Protein AF-A0A9P1EV33-F1 (afdb_monomer_lite)

Radius of gyration: 45.26 Å; chains: 1; bounding box: 123×101×136 Å

Foldseek 3Di:
DDDDDDDDDDDDDDDDDDDDDDDDDDDDDDDPDDDDDDDDDDDDDDDDDDDDDDDDDDDDDDDDDDDDDDDDDDDDDDDDDDDPDDDDDDDDDDDDDDDDDDDDDDDDDDDDDDDPQDPVNVVVVVVVCVVVVVVVVVVVVVVVVVVVVVVVVVVVVVVVVVVVVVVVVVVVVVVVVVVVVVVVVVVVVVVVVLVVVLVVQVVVVPPPAPPLLVLQAAKWWWDDKDCLVVVCVVVPDDPVVSVLVVGWIWHWDDDPQWTWIFTDDPNDTDDIDIDGASDWDDDPQKIWHWHDDPSKTWIWIQHNVRWIWIWIWHADPQKIWIWIDTDPDIMIIIIHGPPPPPPPPPVPPDQLLGLQAAKWWWDDKDQLVVVCVVVVDDPVVSVQVPTWIWHWDDDPQKIKIFTDDPNHTPDIDIDGAQDWDDDPQWTWHWYADPSKIKIWIAGNPPRDTQKMWIWHADPQKIWIWIGGHPGIMIIIIHGD

Secondary structure (DSSP, 8-state):
-----------------------------------------------PPPPPPP----------------------------------------------------------------HHHHHHHHHHHHHHHHHHHHHHHHHHHHHHHHHHHHHHHHHHHHHHHHHHHHHHHHHHHHHHHHHHHHHHHHHHHHHHHHHHHHHHTTTT-HHHHHHH-EEEEEEEEESHHHHHHHH---HHHHHHHHHPEEEEEEETTEEEEEEEETTEEEEEEEEETT-EEEETTEEEEEEEETTEEEEEEE-TT--EEEEEEEEETTEEEEEEEETTEEEEEEEEEE--------TT---HHHHS-EEEEEEEEESHHHHHHHTT--HHHHHHHHHPEEEEEEETTEEEEEEEETTEEEEEEEEETTPEEEETTEEEEEEEETTEEEEEEEETTT--EEEEEEEEEETTEEEEEEEETTEEEEEEEEE-

Sequence (480 aa):
MSNGRSSSSSFEMIESEQSSNDESAFETPNEWNWWEEPVCEARNELPVAEEEEEVEINVDIVGGSPGRFTCEVDHSECSVYSEDSQDSEDSEDSKDSEDSKDSDTSDEAERNRPTRVTRHDIYSQLKKQGNNQSYLTRTICDEVQELRQESCFLRQVMAEVSKLMLNLQEHDLVVKTLRKENCRLRTLLNQQNMDNMVKAMESRNKESMIPTMNELHGGWKMVSSKNVDKYLKKRADEEIEDVVFQLGTLHFSVDRYDVMMHTELLGKIHDKITATVGEIYMDGQVAKAIFVEDGIFKSVTIEENLEEKVEKRWVENGKLHFELQHMDVTCTRIYEKIVPKSVAPNPEYKTIQQAIIGRWKMVSSVNLEAYLKKCGLNEVEQHRWRVGTLGYMANGDRFDTYTALDGKRVHTWRFEMGVEDRCSNSLVLTTVIDNILTSVKRRLNTKEEYSRVERLIENGQLHIFNRDSDCFCLRVYERL

pLDDT: mean 72.38, std 24.04, range [27.34, 98.38]

Structure (mmCIF, N/CA/C/O backbone):
data_AF-A0A9P1EV33-F1
#
_entry.id   AF-A0A9P1EV33-F1
#
loop_
_atom_site.group_PDB
_atom_site.id
_atom_site.type_symbol
_atom_site.label_atom_id
_atom_site.label_alt_id
_atom_site.label_comp_id
_atom_site.label_asym_id
_atom_site.label_entity_id
_atom_site.label_seq_id
_atom_site.pdbx_PDB_ins_code
_atom_site.Cartn_x
_atom_site.Cartn_y
_atom_site.Cartn_z
_atom_site.occupancy
_atom_site.B_iso_or_equiv
_atom_site.auth_seq_id
_atom_site.auth_comp_id
_atom_site.auth_asym_id
_atom_site.auth_atom_id
_atom_site.pdbx_PDB_model_num
ATOM 1 N N . MET A 1 1 ? -66.723 -45.390 11.022 1.00 35.34 1 MET A N 1
ATOM 2 C CA . MET A 1 1 ? -65.663 -46.222 11.629 1.00 35.34 1 MET A CA 1
ATOM 3 C C . MET A 1 1 ? -64.503 -45.292 11.978 1.00 35.34 1 MET A C 1
ATOM 5 O O . MET A 1 1 ? -64.153 -44.506 11.111 1.00 35.34 1 MET A O 1
ATOM 9 N N . SER A 1 2 ? -64.044 -45.335 13.246 1.00 35.50 2 SER A N 1
ATOM 10 C CA . SER A 1 2 ? -62.930 -44.594 13.913 1.00 35.50 2 SER A CA 1
ATOM 11 C C . SER A 1 2 ? -62.919 -43.052 13.777 1.00 35.50 2 SER A C 1
ATOM 13 O O . SER A 1 2 ? -62.584 -42.548 12.715 1.00 35.50 2 SER A O 1
ATOM 15 N N . ASN A 1 3 ? -63.431 -42.249 14.732 1.00 32.31 3 ASN A N 1
ATOM 16 C CA . ASN A 1 3 ? -62.865 -41.807 16.043 1.00 32.31 3 ASN A CA 1
ATOM 17 C C . ASN A 1 3 ? -61.410 -41.282 15.948 1.00 32.31 3 ASN A C 1
ATOM 19 O O . ASN A 1 3 ? -60.580 -41.991 15.403 1.00 32.31 3 ASN A O 1
ATOM 23 N N . GLY A 1 4 ? -60.998 -40.121 16.481 1.00 31.03 4 GLY A N 1
ATOM 24 C CA . GLY A 1 4 ? -61.595 -39.205 17.466 1.00 31.03 4 GLY A CA 1
ATOM 25 C C . GLY A 1 4 ? -61.015 -37.775 17.371 1.00 31.03 4 GLY A C 1
ATOM 26 O O . GLY A 1 4 ? -59.999 -37.545 16.730 1.00 31.03 4 GLY A O 1
ATOM 27 N N . ARG A 1 5 ? -61.802 -36.773 17.783 1.00 33.28 5 ARG A N 1
ATOM 28 C CA . ARG A 1 5 ? -61.728 -36.023 19.063 1.00 33.28 5 ARG A CA 1
ATOM 29 C C . ARG A 1 5 ? -60.643 -34.931 19.138 1.00 33.28 5 ARG A C 1
ATOM 31 O O . ARG A 1 5 ? -59.526 -35.153 19.576 1.00 33.28 5 ARG A O 1
ATOM 38 N N . SER A 1 6 ? -61.088 -33.737 18.746 1.00 33.69 6 SER A N 1
ATOM 39 C CA . SER A 1 6 ? -61.028 -32.451 19.466 1.00 33.69 6 SER A CA 1
ATOM 40 C C . SER A 1 6 ? -60.418 -32.410 20.878 1.00 33.69 6 SER A C 1
ATOM 42 O O . SER A 1 6 ? -60.864 -33.160 21.746 1.00 33.69 6 SER A O 1
ATOM 44 N N . SER A 1 7 ? -59.643 -31.355 21.159 1.00 32.53 7 SER A N 1
ATOM 45 C CA . SER A 1 7 ? -59.984 -30.400 22.231 1.00 32.53 7 SER A CA 1
ATOM 46 C C . SER A 1 7 ? -59.169 -29.105 22.137 1.00 32.53 7 SER A C 1
ATOM 48 O O . SER A 1 7 ? -57.946 -29.103 22.234 1.00 32.53 7 SER A O 1
ATOM 50 N N . SER A 1 8 ? -59.913 -28.017 21.977 1.00 32.69 8 SER A N 1
ATOM 51 C CA . SER A 1 8 ? -59.596 -26.622 22.271 1.00 32.69 8 SER A CA 1
ATOM 52 C C . SER A 1 8 ? -59.262 -26.388 23.748 1.00 32.69 8 SER A C 1
ATOM 54 O O . SER A 1 8 ? -59.880 -27.013 24.608 1.00 32.69 8 SER A O 1
ATOM 56 N N . SER A 1 9 ? -58.413 -25.402 24.046 1.00 30.84 9 SER A N 1
ATOM 57 C CA . SER A 1 9 ? -58.454 -24.676 25.322 1.00 30.84 9 SER A CA 1
ATOM 58 C C . SER A 1 9 ? -57.826 -23.291 25.168 1.00 30.84 9 SER A C 1
ATOM 60 O O . SER A 1 9 ? -56.621 -23.153 24.988 1.00 30.84 9 SER A O 1
ATOM 62 N N . SER A 1 10 ? -58.683 -22.283 25.235 1.00 32.75 10 SER A N 1
ATOM 63 C CA . SER A 1 10 ? -58.417 -20.854 25.391 1.00 32.75 10 SER A CA 1
ATOM 64 C C . SER A 1 10 ? -58.686 -20.470 26.848 1.00 32.75 10 SER A C 1
ATOM 66 O O . SER A 1 10 ? -59.740 -20.857 27.335 1.00 32.75 10 SER A O 1
ATOM 68 N N . PHE A 1 11 ? -57.799 -19.721 27.511 1.00 29.45 11 PHE A N 1
ATOM 69 C CA . PHE A 1 11 ? -58.066 -18.932 28.734 1.00 29.45 11 PHE A CA 1
ATOM 70 C C . PHE A 1 11 ? -56.866 -17.975 28.924 1.00 29.45 11 PHE A C 1
ATOM 72 O O . PHE A 1 11 ? -55.733 -18.440 28.947 1.00 29.45 11 PHE A O 1
ATOM 79 N N . GLU A 1 12 ? -56.992 -16.674 28.654 1.00 30.72 12 GLU A N 1
ATOM 80 C CA . GLU A 1 12 ? -57.504 -15.560 29.484 1.00 30.72 12 GLU A CA 1
ATOM 81 C C . GLU A 1 12 ? -56.453 -14.947 30.433 1.00 30.72 12 GLU A C 1
ATOM 83 O O . GLU A 1 12 ? -55.758 -15.640 31.171 1.00 30.72 12 GLU A O 1
ATOM 88 N N . MET A 1 13 ? -56.335 -13.618 30.329 1.00 32.19 13 MET A N 1
ATOM 89 C CA . MET A 1 13 ? -55.433 -12.728 31.062 1.00 32.19 13 MET A CA 1
ATOM 90 C C . MET A 1 13 ? -55.883 -12.533 32.510 1.00 32.19 13 MET A C 1
ATOM 92 O O . MET A 1 13 ? -57.076 -12.382 32.756 1.00 32.19 13 MET A O 1
ATOM 96 N N . ILE A 1 14 ? -54.923 -12.380 33.427 1.00 34.12 14 ILE A N 1
ATOM 97 C CA . ILE A 1 14 ? -55.115 -11.633 34.675 1.00 34.12 14 ILE A CA 1
ATOM 98 C C . ILE A 1 14 ? -53.885 -10.745 34.901 1.00 34.12 14 ILE A C 1
ATOM 100 O O . ILE A 1 14 ? -52.759 -11.231 34.994 1.00 34.12 14 ILE A O 1
ATOM 104 N N . GLU A 1 15 ? -54.140 -9.440 34.962 1.00 33.31 15 GLU A N 1
ATOM 105 C CA . GLU A 1 15 ? -53.264 -8.409 35.513 1.00 33.31 15 GLU A CA 1
ATOM 106 C C . GLU A 1 15 ? -53.187 -8.544 37.041 1.00 33.31 15 GLU A C 1
ATOM 108 O O . GLU A 1 15 ? -54.194 -8.802 37.702 1.00 33.31 15 GLU A O 1
ATOM 113 N N . SER A 1 16 ? -52.017 -8.278 37.621 1.00 37.03 16 SER A N 1
ATOM 114 C CA . SER A 1 16 ? -51.917 -7.888 39.029 1.00 37.03 16 SER A CA 1
ATOM 115 C C . SER A 1 16 ? -50.757 -6.911 39.221 1.00 37.03 16 SER A C 1
ATOM 117 O O . SER A 1 16 ? -49.590 -7.294 39.137 1.00 37.03 16 SER A O 1
ATOM 119 N N . GLU A 1 17 ? -51.104 -5.648 39.463 1.00 35.88 17 GLU A N 1
ATOM 120 C CA . GLU A 1 17 ? -50.244 -4.630 40.067 1.00 35.88 17 GLU A CA 1
ATOM 121 C C . GLU A 1 17 ? -50.211 -4.767 41.605 1.00 35.88 17 GLU A C 1
ATOM 123 O O . GLU A 1 17 ? -51.103 -5.378 42.191 1.00 35.88 17 GLU A O 1
ATOM 128 N N . GLN A 1 18 ? -49.244 -4.060 42.217 1.00 31.80 18 GLN A N 1
ATOM 129 C CA . GLN A 1 18 ? -49.026 -3.772 43.654 1.00 31.80 18 GLN A CA 1
ATOM 130 C C . GLN A 1 18 ? -48.250 -4.852 44.439 1.00 31.80 18 GLN A C 1
ATOM 132 O O . GLN A 1 18 ? -48.507 -6.036 44.291 1.00 31.80 18 GLN A O 1
ATOM 137 N N . SER A 1 19 ? -47.286 -4.556 45.320 1.00 32.16 19 SER A N 1
ATOM 138 C CA . SER A 1 19 ? -46.716 -3.304 45.842 1.00 32.16 19 SER A CA 1
ATOM 139 C C . SER A 1 19 ? -45.466 -3.615 46.692 1.00 32.16 19 SER A C 1
ATOM 141 O O . SER A 1 19 ? -45.414 -4.659 47.329 1.00 32.16 19 SER A O 1
ATOM 143 N N . SER A 1 20 ? -44.549 -2.643 46.762 1.00 36.81 20 SER A N 1
ATOM 144 C CA . SER A 1 20 ? -43.796 -2.174 47.948 1.00 36.81 20 SER A CA 1
ATOM 145 C C . SER A 1 20 ? -43.018 -3.133 48.877 1.00 36.81 20 SER A C 1
ATOM 147 O O . SER A 1 20 ? -43.594 -3.971 49.564 1.00 36.81 20 SER A O 1
ATOM 149 N N . ASN A 1 21 ? -41.756 -2.725 49.061 1.00 32.25 21 ASN A N 1
ATOM 150 C CA . ASN A 1 21 ? -40.957 -2.653 50.294 1.00 32.25 21 ASN A CA 1
ATOM 151 C C . ASN A 1 21 ? -39.886 -3.714 50.611 1.00 32.25 21 ASN A C 1
ATOM 153 O O . ASN A 1 21 ? -40.158 -4.880 50.865 1.00 32.25 21 ASN A O 1
ATOM 157 N N . ASP A 1 22 ? -38.686 -3.133 50.716 1.00 30.80 22 ASP A N 1
ATOM 158 C CA . ASP A 1 22 ? -37.647 -3.274 51.737 1.00 30.80 22 ASP A CA 1
ATOM 159 C C . ASP A 1 22 ? -36.683 -4.467 51.738 1.00 30.80 22 ASP A C 1
ATOM 161 O O . ASP A 1 22 ? -37.015 -5.617 51.998 1.00 30.80 22 ASP A O 1
ATOM 165 N N . GLU A 1 23 ? -35.427 -4.064 51.511 1.00 35.06 23 GLU A N 1
ATOM 166 C CA . GLU A 1 23 ? -34.231 -4.376 52.294 1.00 35.06 23 GLU A CA 1
ATOM 167 C C . GLU A 1 23 ? -33.988 -5.838 52.685 1.00 35.06 23 GLU A C 1
ATOM 169 O O . GLU A 1 23 ? -34.515 -6.368 53.658 1.00 35.06 23 GLU A O 1
ATOM 174 N N . SER A 1 24 ? -32.978 -6.436 52.060 1.00 35.75 24 SER A N 1
ATOM 175 C CA . SER A 1 24 ? -31.765 -6.801 52.800 1.00 35.75 24 SER A CA 1
ATOM 176 C C . SER A 1 24 ? -30.672 -7.277 51.852 1.00 35.75 24 SER A C 1
ATOM 178 O O . SER A 1 24 ? -30.916 -7.855 50.796 1.00 35.75 24 SER A O 1
ATOM 180 N N . ALA A 1 25 ? -29.448 -6.952 52.254 1.00 36.00 25 ALA A N 1
ATOM 181 C CA . ALA A 1 25 ? -28.195 -7.451 51.724 1.00 36.00 25 ALA A CA 1
ATOM 182 C C . ALA A 1 25 ? -28.226 -8.963 51.453 1.00 36.00 25 ALA A C 1
ATOM 184 O O . ALA A 1 25 ? -28.890 -9.692 52.174 1.00 36.00 25 ALA A O 1
ATOM 185 N N . PHE A 1 26 ? -27.457 -9.427 50.469 1.00 33.19 26 PHE A N 1
ATOM 186 C CA . PHE A 1 26 ? -26.362 -10.384 50.659 1.00 33.19 26 PHE A CA 1
ATOM 187 C C . PHE A 1 26 ? -25.735 -10.738 49.294 1.00 33.19 26 PHE A C 1
ATOM 189 O O . PHE A 1 26 ? -26.419 -10.892 48.288 1.00 33.19 26 PHE A O 1
ATOM 196 N N . GLU A 1 27 ? -24.408 -10.867 49.333 1.00 31.77 27 GLU A N 1
ATOM 197 C CA . GLU A 1 27 ? -23.544 -11.665 48.452 1.00 31.77 27 GLU A CA 1
ATOM 198 C C . GLU A 1 27 ? -23.203 -11.172 47.032 1.00 31.77 27 GLU A C 1
ATOM 200 O O . GLU A 1 27 ? -23.832 -11.464 46.019 1.00 31.77 27 GLU A O 1
ATOM 205 N N . THR A 1 28 ? -22.040 -10.518 46.979 1.00 37.50 28 THR A N 1
ATOM 206 C CA . THR A 1 28 ? -21.097 -10.516 45.854 1.00 37.50 28 THR A CA 1
ATOM 207 C C . THR A 1 28 ? -20.782 -11.943 45.374 1.00 37.50 28 THR A C 1
ATOM 209 O O . THR A 1 28 ? -20.336 -12.755 46.190 1.00 37.50 28 THR A O 1
ATOM 212 N N . PRO A 1 29 ? -20.884 -12.266 44.071 1.00 37.12 29 PRO A N 1
ATOM 213 C CA . PRO A 1 29 ? -20.390 -13.538 43.564 1.00 37.12 29 PRO A CA 1
ATOM 214 C C . PRO A 1 29 ? -18.874 -13.474 43.347 1.00 37.12 29 PRO A C 1
ATOM 216 O O . PRO A 1 29 ? -18.392 -12.843 42.411 1.00 37.12 29 PRO A O 1
ATOM 219 N N . ASN A 1 30 ? -18.173 -14.137 44.265 1.00 33.78 30 ASN A N 1
ATOM 220 C CA . ASN A 1 30 ? -16.875 -14.801 44.166 1.00 33.78 30 ASN A CA 1
ATOM 221 C C . ASN A 1 30 ? -15.947 -14.455 42.993 1.00 33.78 30 ASN A C 1
ATOM 223 O O . ASN A 1 30 ? -16.217 -14.730 41.825 1.00 33.78 30 ASN A O 1
ATOM 227 N N . GLU A 1 31 ? -14.754 -14.016 43.387 1.00 31.88 31 GLU A N 1
ATOM 228 C CA . GLU A 1 31 ? -13.491 -14.178 42.680 1.00 31.88 31 GLU A CA 1
ATOM 229 C C . GLU A 1 31 ? -13.293 -15.644 42.260 1.00 31.88 31 GLU A C 1
ATOM 231 O O . GLU A 1 31 ? -13.128 -16.540 43.088 1.00 31.88 31 GLU A O 1
ATOM 236 N N . TRP A 1 32 ? -13.287 -15.904 40.954 1.00 34.59 32 TRP A N 1
ATOM 237 C CA . TRP A 1 32 ? -12.835 -17.183 40.413 1.00 34.59 32 TRP A CA 1
ATOM 238 C C . TRP A 1 32 ? -11.331 -17.093 40.154 1.00 34.59 32 TRP A C 1
ATOM 240 O O . TRP A 1 32 ? -10.887 -16.750 39.058 1.00 34.59 32 TRP A O 1
ATOM 250 N N . ASN A 1 33 ? -10.553 -17.387 41.195 1.00 32.84 33 ASN A N 1
ATOM 251 C CA . ASN A 1 33 ? -9.121 -17.647 41.098 1.00 32.84 33 ASN A CA 1
ATOM 252 C C . ASN A 1 33 ? -8.894 -19.007 40.423 1.00 32.84 33 ASN A C 1
ATOM 254 O O . ASN A 1 33 ? -9.057 -20.050 41.049 1.00 32.84 33 ASN A O 1
ATOM 258 N N . TRP A 1 34 ? -8.481 -18.985 39.157 1.00 32.28 34 TRP A N 1
ATOM 259 C CA . TRP A 1 34 ? -7.833 -20.120 38.501 1.00 32.28 34 TRP A CA 1
ATOM 260 C C . TRP A 1 34 ? -6.409 -19.704 38.133 1.00 32.28 34 TRP A C 1
ATOM 262 O O . TRP A 1 34 ? -6.185 -19.096 37.087 1.00 32.28 34 TRP A O 1
ATOM 272 N N . TRP A 1 35 ? -5.458 -20.026 39.005 1.00 30.45 35 TRP A N 1
ATOM 273 C CA . TRP A 1 35 ? -4.035 -20.062 38.680 1.00 30.45 35 TRP A CA 1
ATOM 274 C C . TRP A 1 35 ? -3.518 -21.447 39.062 1.00 30.45 35 TRP A C 1
ATOM 276 O O . TRP A 1 35 ? -3.192 -21.693 40.216 1.00 30.45 35 TRP A O 1
ATOM 286 N N . GLU A 1 36 ? -3.469 -22.354 38.092 1.00 30.16 36 GLU A N 1
ATOM 287 C CA . GLU A 1 36 ? -2.562 -23.499 38.136 1.00 30.16 36 GLU A CA 1
ATOM 288 C C . GLU A 1 36 ? -1.603 -23.343 36.951 1.00 30.16 36 GLU A C 1
ATOM 290 O O . GLU A 1 36 ? -2.000 -23.401 35.785 1.00 30.16 36 GLU A O 1
ATOM 295 N N . GLU A 1 37 ? -0.348 -23.029 37.268 1.00 33.38 37 GLU A N 1
ATOM 296 C CA . GLU A 1 37 ? 0.767 -22.942 36.327 1.00 33.38 37 GLU A CA 1
ATOM 297 C C . GLU A 1 37 ? 1.328 -24.345 36.047 1.00 33.38 37 GLU A C 1
ATOM 299 O O . GLU A 1 37 ? 1.533 -25.112 36.990 1.00 33.38 37 GLU A O 1
ATOM 304 N N . PRO A 1 38 ? 1.695 -24.684 34.800 1.00 36.06 38 PRO A N 1
ATOM 305 C CA . PRO A 1 38 ? 2.691 -25.710 34.562 1.00 36.06 38 PRO A CA 1
ATOM 306 C C . PRO A 1 38 ? 4.087 -25.073 34.561 1.00 36.06 38 PRO A C 1
ATOM 308 O O . PRO A 1 38 ? 4.463 -24.321 33.660 1.00 36.06 38 PRO A O 1
ATOM 311 N N . VAL A 1 39 ? 4.853 -25.413 35.595 1.00 32.53 39 VAL A N 1
ATOM 312 C CA . VAL A 1 39 ? 6.289 -25.157 35.738 1.00 32.53 39 VAL A CA 1
ATOM 313 C C . VAL A 1 39 ? 7.047 -25.830 34.589 1.00 32.53 39 VAL A C 1
ATOM 315 O O . VAL A 1 39 ? 6.984 -27.048 34.431 1.00 32.53 39 VAL A O 1
ATOM 318 N N . CYS A 1 40 ? 7.795 -25.053 33.805 1.00 33.31 40 CYS A N 1
ATOM 319 C CA . CYS A 1 40 ? 8.848 -25.571 32.931 1.00 33.31 40 CYS A CA 1
ATOM 320 C C . CYS A 1 40 ? 10.204 -25.216 33.551 1.00 33.31 40 CYS A C 1
ATOM 322 O O . CYS A 1 40 ? 10.722 -24.120 33.352 1.00 33.31 40 CYS A O 1
ATOM 324 N N . GLU A 1 41 ? 10.766 -26.146 34.323 1.00 35.38 41 GLU A N 1
ATOM 325 C CA . GLU A 1 41 ? 12.179 -26.129 34.697 1.00 35.38 41 GLU A CA 1
ATOM 326 C C . GLU A 1 41 ? 13.026 -26.541 33.485 1.00 35.38 41 GLU A C 1
ATOM 328 O O . GLU A 1 41 ? 12.886 -27.648 32.966 1.00 35.38 41 GLU A O 1
ATOM 333 N N . ALA A 1 42 ? 13.953 -25.682 33.064 1.00 33.53 42 ALA A N 1
ATOM 334 C CA . ALA A 1 42 ? 15.105 -26.097 32.273 1.00 33.53 42 ALA A CA 1
ATOM 335 C C . ALA A 1 42 ? 16.353 -25.373 32.788 1.00 33.53 42 ALA A C 1
ATOM 337 O O . ALA A 1 42 ? 16.387 -24.151 32.921 1.00 33.53 42 ALA A O 1
ATOM 338 N N . ARG A 1 43 ? 17.341 -26.191 33.152 1.00 32.50 43 ARG A N 1
ATOM 339 C CA . ARG A 1 43 ? 18.586 -25.852 33.840 1.00 32.50 43 ARG A CA 1
ATOM 340 C C . ARG A 1 43 ? 19.533 -25.010 32.982 1.00 32.50 43 ARG A C 1
ATOM 342 O O . ARG A 1 43 ? 19.630 -25.196 31.774 1.00 32.50 43 ARG A O 1
ATOM 349 N N . ASN A 1 44 ? 20.276 -24.160 33.687 1.00 36.03 44 ASN A N 1
ATOM 350 C CA . ASN A 1 44 ? 21.495 -23.483 33.254 1.00 36.03 44 ASN A CA 1
ATOM 351 C C . ASN A 1 44 ? 22.537 -24.460 32.702 1.00 36.03 44 ASN A C 1
ATOM 353 O O . ASN A 1 44 ? 22.770 -25.487 33.331 1.00 36.03 44 ASN A O 1
ATOM 357 N N . GLU A 1 45 ? 23.242 -24.044 31.651 1.00 33.69 45 GLU A N 1
ATOM 358 C CA . GLU A 1 45 ? 24.698 -24.176 31.514 1.00 33.69 45 GLU A CA 1
ATOM 359 C C . GLU A 1 45 ? 25.176 -23.183 30.434 1.00 33.69 45 GLU A C 1
ATOM 361 O O . GLU A 1 45 ? 24.724 -23.211 29.290 1.00 33.69 45 GLU A O 1
ATOM 366 N N . LEU A 1 46 ? 26.030 -22.238 30.837 1.00 39.50 46 LEU A N 1
ATOM 367 C CA . LEU A 1 46 ? 26.717 -21.270 29.974 1.00 39.50 46 LEU A CA 1
ATOM 368 C C . LEU A 1 46 ? 28.047 -21.873 29.506 1.00 39.50 46 LEU A C 1
ATOM 370 O O . LEU A 1 46 ? 28.752 -22.440 30.344 1.00 39.50 46 LEU A O 1
ATOM 374 N N . PRO A 1 47 ? 28.485 -21.611 28.264 1.00 40.66 47 PRO A N 1
ATOM 375 C CA . PRO A 1 47 ? 29.900 -21.527 27.967 1.00 40.66 47 PRO A CA 1
ATOM 376 C C . PRO A 1 47 ? 30.324 -20.080 27.693 1.00 40.66 47 PRO A C 1
ATOM 378 O O . PRO A 1 47 ? 29.637 -19.293 27.043 1.00 40.66 47 PRO A O 1
ATOM 381 N N . VAL A 1 48 ? 31.484 -19.778 28.262 1.00 40.38 48 VAL A N 1
ATOM 382 C CA . VAL A 1 48 ? 32.316 -18.585 28.109 1.00 40.38 48 VAL A CA 1
ATOM 383 C C . VAL A 1 48 ? 32.655 -18.374 26.629 1.00 40.38 48 VAL A C 1
ATOM 385 O O . VAL A 1 48 ? 33.042 -19.328 25.961 1.00 40.38 48 VAL A O 1
ATOM 388 N N . ALA A 1 49 ? 32.511 -17.142 26.134 1.00 37.69 49 ALA A N 1
ATOM 389 C CA . ALA A 1 49 ? 32.973 -16.742 24.807 1.00 37.69 49 ALA A CA 1
ATOM 390 C C . ALA A 1 49 ? 34.321 -16.019 24.925 1.00 37.69 49 ALA A C 1
ATOM 392 O O . ALA A 1 49 ? 34.489 -15.149 25.781 1.00 37.69 49 ALA A O 1
ATOM 393 N N . GLU A 1 50 ? 35.257 -16.447 24.084 1.00 35.38 50 GLU A N 1
ATOM 394 C CA . GLU A 1 50 ? 36.606 -15.919 23.906 1.00 35.38 50 GLU A CA 1
ATOM 395 C C . GLU A 1 50 ? 36.561 -14.565 23.175 1.00 35.38 50 GLU A C 1
ATOM 397 O O . GLU A 1 50 ? 35.724 -14.345 22.299 1.00 35.38 50 GLU A O 1
ATOM 402 N N . GLU A 1 51 ? 37.440 -13.648 23.579 1.00 35.50 51 GLU A N 1
ATOM 403 C CA . GLU A 1 51 ? 37.657 -12.348 22.942 1.00 35.50 51 GLU A CA 1
ATOM 404 C C . GLU A 1 51 ? 38.517 -12.537 21.680 1.00 35.50 51 GLU A C 1
ATOM 406 O O . GLU A 1 51 ? 39.628 -13.060 21.768 1.00 35.50 51 GLU A O 1
ATOM 411 N N . GLU A 1 52 ? 38.028 -12.103 20.514 1.00 37.31 52 GLU A N 1
ATOM 412 C CA . GLU A 1 52 ? 38.838 -11.968 19.296 1.00 37.31 52 GLU A CA 1
ATOM 413 C C . GLU A 1 52 ? 39.296 -10.505 19.144 1.00 37.31 52 GLU A C 1
ATOM 415 O O . GLU A 1 52 ? 38.482 -9.585 19.061 1.00 37.31 52 GLU A O 1
ATOM 420 N N . GLU A 1 53 ? 40.618 -10.302 19.147 1.00 33.38 53 GLU A N 1
ATOM 421 C CA . GLU A 1 53 ? 41.305 -9.045 18.824 1.00 33.38 53 GLU A CA 1
ATOM 422 C C . GLU A 1 53 ? 41.195 -8.736 17.321 1.00 33.38 53 GLU A C 1
ATOM 424 O O . GLU A 1 53 ? 41.646 -9.514 16.477 1.00 33.38 53 GLU A O 1
ATOM 429 N N . GLU A 1 54 ? 40.670 -7.558 16.976 1.00 33.09 54 GLU A N 1
ATOM 430 C CA . GLU A 1 54 ? 40.756 -7.000 15.625 1.00 33.09 54 GLU A CA 1
ATOM 431 C C . GLU A 1 54 ? 42.138 -6.362 15.396 1.00 33.09 54 GLU A C 1
ATOM 433 O O . GLU A 1 54 ? 42.553 -5.443 16.104 1.00 33.09 54 GLU A O 1
ATOM 438 N N . VAL A 1 55 ? 42.860 -6.842 14.378 1.00 30.88 55 VAL A N 1
ATOM 439 C CA . VAL A 1 55 ? 44.119 -6.254 13.898 1.00 30.88 55 VAL A CA 1
ATOM 440 C C . VAL A 1 55 ? 43.813 -5.302 12.740 1.00 30.88 55 VAL A C 1
ATOM 442 O O . VAL A 1 55 ? 43.543 -5.738 11.621 1.00 30.88 55 VAL A O 1
ATOM 445 N N . GLU A 1 56 ? 43.894 -3.993 12.988 1.00 28.73 56 GLU A N 1
ATOM 446 C CA . GLU A 1 56 ? 43.909 -2.965 11.940 1.00 28.73 56 GLU A CA 1
ATOM 447 C C . GLU A 1 56 ? 45.270 -2.950 11.222 1.00 28.73 56 GLU A C 1
ATOM 449 O O . GLU A 1 56 ? 46.309 -2.645 11.814 1.00 28.73 56 GLU A O 1
ATOM 454 N N . ILE A 1 57 ? 45.272 -3.233 9.916 1.00 31.25 57 ILE A N 1
ATOM 455 C CA . ILE A 1 57 ? 46.425 -3.009 9.036 1.00 31.25 57 ILE A CA 1
ATOM 456 C C . ILE A 1 57 ? 46.172 -1.729 8.234 1.00 31.25 57 ILE A C 1
ATOM 458 O O . ILE A 1 57 ? 45.414 -1.726 7.266 1.00 31.25 57 ILE A O 1
ATOM 462 N N . ASN A 1 58 ? 46.847 -0.647 8.623 1.00 28.02 58 ASN A N 1
ATOM 463 C CA . ASN A 1 58 ? 46.943 0.579 7.833 1.00 28.02 58 ASN A CA 1
ATOM 464 C C . ASN A 1 58 ? 47.971 0.395 6.707 1.00 28.02 58 ASN A C 1
ATOM 466 O O . ASN A 1 58 ? 49.142 0.116 6.973 1.00 28.02 58 ASN A O 1
ATOM 470 N N . VAL A 1 59 ? 47.552 0.591 5.454 1.00 32.81 59 VAL A N 1
ATOM 471 C CA . VAL A 1 59 ? 48.461 0.707 4.305 1.00 32.81 59 VAL A CA 1
ATOM 472 C C . VAL A 1 59 ? 48.312 2.098 3.699 1.00 32.81 59 VAL A C 1
ATOM 474 O O . VAL A 1 59 ? 47.330 2.400 3.024 1.00 32.81 59 VAL A O 1
ATOM 477 N N . ASP A 1 60 ? 49.320 2.933 3.942 1.00 29.34 60 ASP A N 1
ATOM 478 C CA . ASP A 1 60 ? 49.522 4.214 3.270 1.00 29.34 60 ASP A CA 1
ATOM 479 C C . ASP A 1 60 ? 49.884 3.991 1.794 1.00 29.34 60 ASP A C 1
ATOM 481 O O . ASP A 1 60 ? 50.857 3.301 1.478 1.00 29.34 60 ASP A O 1
ATOM 485 N N . ILE A 1 61 ? 49.153 4.629 0.875 1.00 32.72 61 ILE A N 1
ATOM 486 C CA . ILE A 1 61 ? 49.551 4.737 -0.535 1.00 32.72 61 ILE A CA 1
ATOM 487 C C . ILE A 1 61 ? 49.923 6.192 -0.827 1.00 32.72 61 ILE A C 1
ATOM 489 O O . ILE A 1 61 ? 49.076 7.073 -0.972 1.00 32.72 61 ILE A O 1
ATOM 493 N N . VAL A 1 62 ? 51.233 6.421 -0.922 1.00 32.66 62 VAL A N 1
ATOM 494 C CA . VAL A 1 62 ? 51.856 7.660 -1.399 1.00 32.66 62 VAL A CA 1
ATOM 495 C C . VAL A 1 62 ? 51.806 7.701 -2.928 1.00 32.66 62 VAL A C 1
ATOM 497 O O . VAL A 1 62 ? 52.085 6.714 -3.605 1.00 32.66 62 VAL A O 1
ATOM 500 N N . GLY A 1 63 ? 51.426 8.863 -3.463 1.00 30.22 63 GLY A N 1
ATOM 501 C CA . GLY A 1 63 ? 51.140 9.080 -4.876 1.00 30.22 63 GLY A CA 1
ATOM 502 C C . GLY A 1 63 ? 52.340 9.178 -5.825 1.00 30.22 63 GLY A C 1
ATOM 503 O O . GLY A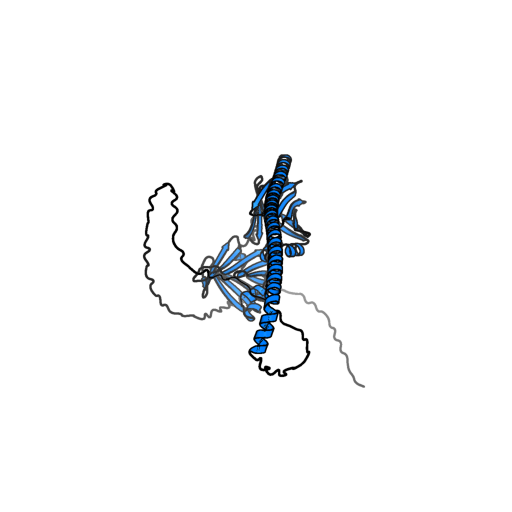 1 63 ? 53.496 9.315 -5.432 1.00 30.22 63 GLY A O 1
ATOM 504 N N . GLY A 1 64 ? 52.008 9.191 -7.117 1.00 28.84 64 GLY A N 1
ATOM 505 C CA . GLY A 1 64 ? 52.901 9.546 -8.216 1.00 28.84 64 GLY A CA 1
ATOM 506 C C . GLY A 1 64 ? 52.167 9.508 -9.560 1.00 28.84 64 GLY A C 1
ATOM 507 O O . GLY A 1 64 ? 51.664 8.470 -9.972 1.00 28.84 64 GLY A O 1
ATOM 508 N N . SER A 1 65 ? 52.087 10.651 -10.240 1.00 31.02 65 SER A N 1
ATOM 509 C CA . SER A 1 65 ? 51.646 10.805 -11.640 1.00 31.02 65 SER A CA 1
ATOM 510 C C . SER A 1 65 ? 52.867 11.132 -12.534 1.00 31.02 65 SER A C 1
ATOM 512 O O . SER A 1 65 ? 53.963 11.309 -12.007 1.00 31.02 65 SER A O 1
ATOM 514 N N . PRO A 1 66 ? 52.715 11.385 -13.850 1.00 38.69 66 PRO A N 1
ATOM 515 C CA . PRO A 1 66 ? 52.484 10.421 -14.927 1.00 38.69 66 PRO A CA 1
ATOM 516 C C . PRO A 1 66 ? 53.611 10.477 -15.993 1.00 38.69 66 PRO A C 1
ATOM 518 O O . PRO A 1 66 ? 54.208 11.528 -16.226 1.00 38.69 66 PRO A O 1
ATOM 521 N N . GLY A 1 67 ? 53.885 9.378 -16.706 1.00 28.20 67 GLY A N 1
ATOM 522 C CA . GLY A 1 67 ? 54.967 9.337 -17.700 1.00 28.20 67 GLY A CA 1
ATOM 523 C C . GLY A 1 67 ? 54.695 8.442 -18.909 1.00 28.20 67 GLY A C 1
ATOM 524 O O . GLY A 1 67 ? 54.762 7.230 -18.797 1.00 28.20 67 GLY A O 1
ATOM 525 N N . ARG A 1 68 ? 54.418 9.099 -20.047 1.00 28.11 68 ARG A N 1
ATOM 526 C CA . ARG A 1 68 ? 54.636 8.724 -21.464 1.00 28.11 68 ARG A CA 1
ATOM 527 C C . ARG A 1 68 ? 54.604 7.242 -21.882 1.00 28.11 68 ARG A C 1
ATOM 529 O O . ARG A 1 68 ? 55.535 6.487 -21.640 1.00 28.11 68 ARG A O 1
ATOM 536 N N . PHE A 1 69 ? 53.623 6.941 -22.735 1.00 28.39 69 PHE A N 1
ATOM 537 C CA . PHE A 1 69 ? 53.612 5.806 -23.657 1.00 28.39 69 PHE A CA 1
ATOM 538 C C . PHE A 1 69 ? 54.589 6.023 -24.824 1.00 28.39 69 PHE A C 1
ATOM 540 O O . PHE A 1 69 ? 54.498 7.024 -25.539 1.00 28.39 69 PHE A O 1
ATOM 547 N N . THR A 1 70 ? 55.466 5.049 -25.059 1.00 29.20 70 THR A N 1
ATOM 548 C CA . THR A 1 70 ? 56.087 4.788 -26.362 1.00 29.20 70 THR A CA 1
ATOM 549 C C . THR A 1 70 ? 55.715 3.377 -26.790 1.00 29.20 70 THR A C 1
ATOM 551 O O . THR A 1 70 ? 55.776 2.441 -26.000 1.00 29.20 70 THR A O 1
ATOM 554 N N . CYS A 1 71 ? 55.265 3.280 -28.035 1.00 27.34 71 CYS A N 1
ATOM 555 C CA . CYS A 1 71 ? 54.817 2.070 -28.699 1.00 27.34 71 CYS A CA 1
ATOM 556 C C . CYS A 1 71 ? 56.050 1.281 -29.156 1.00 27.34 71 CYS A C 1
ATOM 558 O O . CYS A 1 71 ? 56.808 1.790 -29.981 1.00 27.34 71 CYS A O 1
ATOM 560 N N . GLU A 1 72 ? 56.240 0.066 -28.648 1.00 29.47 72 GLU A N 1
ATOM 561 C CA . GLU A 1 72 ? 57.104 -0.930 -29.278 1.00 29.47 72 GLU A CA 1
ATOM 562 C C . GLU A 1 72 ? 56.270 -2.179 -29.552 1.00 29.47 72 GLU A C 1
ATOM 564 O O . GLU A 1 72 ? 55.616 -2.741 -28.675 1.00 29.47 72 GLU A O 1
ATOM 569 N N . VAL A 1 73 ? 56.231 -2.513 -30.837 1.00 32.53 73 VAL A N 1
ATOM 570 C CA . VAL A 1 73 ? 55.647 -3.718 -31.407 1.00 32.53 73 VAL A CA 1
ATOM 571 C C . VAL A 1 73 ? 56.609 -4.851 -31.100 1.00 32.53 73 VAL A C 1
ATOM 573 O O . VAL A 1 73 ? 57.761 -4.774 -31.522 1.00 32.53 73 VAL A O 1
ATOM 576 N N . ASP A 1 74 ? 56.132 -5.904 -30.443 1.00 31.92 74 ASP A N 1
ATOM 577 C CA . ASP A 1 74 ? 56.841 -7.176 -30.449 1.00 31.92 74 ASP A CA 1
ATOM 578 C C . ASP A 1 74 ? 55.886 -8.332 -30.747 1.00 31.92 74 ASP A C 1
ATOM 580 O O . ASP A 1 74 ? 54.785 -8.441 -30.201 1.00 31.92 74 ASP A O 1
ATOM 584 N N . HIS A 1 75 ? 56.312 -9.148 -31.706 1.00 36.50 75 HIS A N 1
ATOM 585 C CA . HIS A 1 75 ? 55.636 -10.339 -32.189 1.00 36.50 75 HIS A CA 1
ATOM 586 C C . HIS A 1 75 ? 56.262 -11.545 -31.498 1.00 36.50 75 HIS A C 1
ATOM 588 O O . HIS A 1 75 ? 57.364 -11.943 -31.868 1.00 36.50 75 HIS A O 1
ATOM 594 N N . SER A 1 76 ? 55.536 -12.208 -30.602 1.00 32.44 76 SER A N 1
ATOM 595 C CA . SER A 1 76 ? 55.827 -13.606 -30.293 1.00 32.44 76 SER A CA 1
ATOM 596 C C . SER A 1 76 ? 54.648 -14.331 -29.646 1.00 32.44 76 SER A C 1
ATOM 598 O O . SER A 1 76 ? 54.063 -13.906 -28.659 1.00 32.44 76 SER A O 1
ATOM 600 N N . GLU A 1 77 ? 54.368 -15.476 -30.265 1.00 33.91 77 GLU A N 1
ATOM 601 C CA . GLU A 1 77 ? 53.941 -16.726 -29.641 1.00 33.91 77 GLU A CA 1
ATOM 602 C C . GLU A 1 77 ? 52.465 -16.910 -29.257 1.00 33.91 77 GLU A C 1
ATOM 604 O O . GLU A 1 77 ? 51.959 -16.548 -28.199 1.00 33.91 77 GLU A O 1
ATOM 609 N N . CYS A 1 78 ? 51.814 -17.636 -30.173 1.00 31.95 78 CYS A N 1
ATOM 610 C CA . CYS A 1 78 ? 50.718 -18.558 -29.927 1.00 31.95 78 CYS A CA 1
ATOM 611 C C . CYS A 1 78 ? 50.896 -19.326 -28.611 1.00 31.95 78 CYS A C 1
ATOM 613 O O . CYS A 1 78 ? 51.824 -20.124 -28.473 1.00 31.95 78 CYS A O 1
ATOM 615 N N . SER A 1 79 ? 49.919 -19.207 -27.720 1.00 33.50 79 SER A N 1
ATOM 616 C CA . SER A 1 79 ? 49.585 -20.285 -26.800 1.00 33.50 79 SER A CA 1
ATOM 617 C C . SER A 1 79 ? 48.077 -20.494 -26.806 1.00 33.50 79 SER A C 1
ATOM 619 O O . SER A 1 79 ? 47.273 -19.570 -26.718 1.00 33.50 79 SER A O 1
ATOM 621 N N . VAL A 1 80 ? 47.738 -21.753 -27.042 1.00 35.81 80 VAL A N 1
ATOM 622 C CA . VAL A 1 80 ? 46.407 -22.334 -27.065 1.00 35.81 80 VAL A CA 1
ATOM 623 C C . VAL A 1 80 ? 45.897 -22.373 -25.631 1.00 35.81 80 VAL A C 1
ATOM 625 O O . VAL A 1 80 ? 46.516 -23.041 -24.809 1.00 35.81 80 VAL A O 1
ATOM 628 N N . TYR A 1 81 ? 44.769 -21.726 -25.348 1.00 36.03 81 TYR A N 1
ATOM 629 C CA . TYR A 1 81 ? 43.886 -22.139 -24.263 1.00 36.03 81 TYR A CA 1
ATOM 630 C C . TYR A 1 81 ? 42.427 -22.029 -24.699 1.00 36.03 81 TYR A C 1
ATOM 632 O O . TYR A 1 81 ? 42.016 -21.106 -25.395 1.00 36.03 81 TYR A O 1
ATOM 640 N N . SER A 1 82 ? 41.723 -23.085 -24.325 1.00 34.06 82 SER A N 1
ATOM 641 C CA . SER A 1 82 ? 40.353 -23.493 -24.588 1.00 34.06 82 SER A CA 1
ATOM 642 C C . SER A 1 82 ? 39.304 -22.474 -24.149 1.00 34.06 82 SER A C 1
ATOM 644 O O . SER A 1 82 ? 39.253 -22.107 -22.976 1.00 34.06 82 SER A O 1
ATOM 646 N N . GLU A 1 83 ? 38.423 -22.102 -25.076 1.00 34.66 83 GLU A N 1
ATOM 647 C CA . GLU A 1 83 ? 37.122 -21.510 -24.773 1.00 34.66 83 GLU A CA 1
ATOM 648 C C . GLU A 1 83 ? 36.115 -22.642 -24.526 1.00 34.66 83 GLU A C 1
ATOM 650 O O . GLU A 1 83 ? 35.664 -23.305 -25.462 1.00 34.66 83 GLU A O 1
ATOM 655 N N . ASP A 1 84 ? 35.771 -22.860 -23.256 1.00 34.00 84 ASP A N 1
ATOM 656 C CA . ASP A 1 84 ? 34.529 -23.533 -22.882 1.00 34.00 84 ASP A CA 1
ATOM 657 C C . ASP A 1 84 ? 33.374 -22.575 -23.202 1.00 34.00 84 ASP A C 1
ATOM 659 O O . ASP A 1 84 ? 33.073 -21.640 -22.459 1.00 34.00 84 ASP A O 1
ATOM 663 N N . SER A 1 85 ? 32.761 -22.794 -24.361 1.00 40.19 85 SER A N 1
ATOM 664 C CA . SER A 1 85 ? 31.508 -22.176 -24.782 1.00 40.19 85 SER A CA 1
ATOM 665 C C . SER A 1 85 ? 30.357 -23.067 -24.311 1.00 40.19 85 SER A C 1
ATOM 667 O O . SER A 1 85 ? 30.135 -24.152 -24.842 1.00 40.19 85 SER A O 1
ATOM 669 N N . GLN A 1 86 ? 29.643 -22.617 -23.277 1.00 37.69 86 GLN A N 1
ATOM 670 C CA . GLN A 1 86 ? 28.317 -23.121 -22.917 1.00 37.69 86 GLN A CA 1
ATOM 671 C C . GLN A 1 86 ? 27.259 -22.171 -23.487 1.00 37.69 86 GLN A C 1
ATOM 673 O O . GLN A 1 86 ? 26.755 -21.296 -22.795 1.00 37.69 86 GLN A O 1
ATOM 678 N N . ASP A 1 87 ? 26.953 -22.391 -24.757 1.00 35.47 87 ASP A N 1
ATOM 679 C CA . ASP A 1 87 ? 25.671 -22.127 -25.414 1.00 35.47 87 ASP A CA 1
ATOM 680 C C . ASP A 1 87 ? 25.200 -23.533 -25.856 1.00 35.47 87 ASP A C 1
ATOM 682 O O . ASP A 1 87 ? 26.035 -24.385 -26.152 1.00 35.47 87 ASP A O 1
ATOM 686 N N . SER A 1 88 ? 23.946 -23.949 -25.928 1.00 37.97 88 SER A N 1
ATOM 687 C CA . SER A 1 88 ? 22.631 -23.342 -25.832 1.00 37.97 88 SER A CA 1
ATOM 688 C C . SER A 1 88 ? 21.620 -24.514 -25.874 1.00 37.97 88 SER A C 1
ATOM 690 O O . SER A 1 88 ? 21.993 -25.663 -26.115 1.00 37.97 88 SER A O 1
ATOM 692 N N . GLU A 1 89 ? 20.336 -24.194 -25.702 1.00 40.28 89 GLU A N 1
ATOM 693 C CA . GLU A 1 89 ? 19.189 -24.914 -26.288 1.00 40.28 89 GLU A CA 1
ATOM 694 C C . GLU A 1 89 ? 18.687 -26.203 -25.610 1.00 40.28 89 GLU A C 1
ATOM 696 O O . GLU A 1 89 ? 18.923 -27.333 -26.042 1.00 40.28 89 GLU A O 1
ATOM 701 N N . ASP A 1 90 ? 17.802 -25.982 -24.632 1.00 36.94 90 ASP A N 1
ATOM 702 C CA . ASP A 1 90 ? 16.633 -26.833 -24.413 1.00 36.94 90 ASP A CA 1
ATOM 703 C C . ASP A 1 90 ? 15.763 -26.821 -25.683 1.00 36.94 90 ASP A C 1
ATOM 705 O O . ASP A 1 90 ? 15.172 -25.804 -26.052 1.00 36.94 90 ASP A O 1
ATOM 709 N N . SER A 1 91 ? 15.715 -27.960 -26.374 1.00 42.78 91 SER A N 1
ATOM 710 C CA . SER A 1 91 ? 14.815 -28.207 -27.501 1.00 42.78 91 SER A CA 1
ATOM 711 C C . SER A 1 91 ? 13.600 -28.987 -27.012 1.00 42.78 91 SER A C 1
ATOM 713 O O . SER A 1 91 ? 13.712 -30.083 -26.463 1.00 42.78 91 SER A O 1
ATOM 715 N N . GLU A 1 92 ? 12.432 -28.372 -27.189 1.00 46.25 92 GLU A N 1
ATOM 716 C CA . GLU A 1 92 ? 11.134 -28.930 -26.841 1.00 46.25 92 GLU A CA 1
ATOM 717 C C . GLU A 1 92 ? 10.743 -30.104 -27.744 1.00 46.25 92 GLU A C 1
ATOM 719 O O . GLU A 1 92 ? 10.990 -30.142 -28.953 1.00 46.25 92 GLU A O 1
ATOM 724 N N . ASP A 1 93 ? 10.074 -31.048 -27.091 1.00 42.28 93 ASP A N 1
ATOM 725 C CA . ASP A 1 93 ? 9.375 -32.198 -27.630 1.00 42.28 93 ASP A CA 1
ATOM 726 C C . ASP A 1 93 ? 8.540 -31.883 -28.884 1.00 42.28 93 ASP A C 1
ATOM 728 O O . ASP A 1 93 ? 7.596 -31.095 -28.861 1.00 42.28 93 ASP A O 1
ATOM 732 N N . SER A 1 94 ? 8.775 -32.640 -29.954 1.00 46.38 94 SER A N 1
ATOM 733 C CA . SER A 1 94 ? 7.708 -32.986 -30.895 1.00 46.38 94 SER A CA 1
ATOM 734 C C . SER A 1 94 ? 7.782 -34.473 -31.219 1.00 46.38 94 SER A C 1
ATOM 736 O O . SER A 1 94 ? 8.622 -34.959 -31.976 1.00 46.38 94 SER A O 1
ATOM 738 N N . LYS A 1 95 ? 6.892 -35.212 -30.559 1.00 40.47 95 LYS A N 1
ATOM 739 C CA . LYS A 1 95 ? 6.498 -36.565 -30.926 1.00 40.47 95 LYS A CA 1
ATOM 740 C C . LYS A 1 95 ? 5.284 -36.500 -31.846 1.00 40.47 95 LYS A C 1
ATOM 742 O O . LYS A 1 95 ? 4.445 -35.616 -31.719 1.00 40.47 95 LYS A O 1
ATOM 747 N N . ASP A 1 96 ? 5.218 -37.541 -32.661 1.00 39.66 96 ASP A N 1
ATOM 748 C CA . ASP A 1 96 ? 4.048 -38.131 -33.304 1.00 39.66 96 ASP A CA 1
ATOM 749 C C . ASP A 1 96 ? 3.869 -37.920 -34.815 1.00 39.66 96 ASP A C 1
ATOM 751 O O . ASP A 1 96 ? 3.498 -36.865 -35.319 1.00 39.66 96 ASP A O 1
ATOM 755 N N . SER A 1 97 ? 4.016 -39.083 -35.467 1.00 42.06 97 SER A N 1
ATOM 756 C CA . SER A 1 97 ? 3.188 -39.643 -36.539 1.00 42.06 97 SER A CA 1
ATOM 757 C C . SER A 1 97 ? 3.350 -39.049 -37.942 1.00 42.06 97 SER A C 1
ATOM 759 O O . SER A 1 97 ? 3.073 -37.886 -38.183 1.00 42.06 97 SER A O 1
ATOM 761 N N . GLU A 1 98 ? 3.730 -39.866 -38.924 1.00 42.72 98 GLU A N 1
ATOM 762 C CA . GLU A 1 98 ? 2.819 -40.815 -39.567 1.00 42.72 98 GLU A CA 1
ATOM 763 C C . GLU A 1 98 ? 3.551 -41.773 -40.518 1.00 42.72 98 GLU A C 1
ATOM 765 O O . GLU A 1 98 ? 4.620 -41.499 -41.063 1.00 42.72 98 GLU A O 1
ATOM 770 N N . ASP A 1 99 ? 2.914 -42.929 -40.657 1.00 42.97 99 ASP A N 1
ATOM 771 C CA . ASP A 1 99 ? 3.242 -44.085 -41.472 1.00 42.97 99 ASP A CA 1
ATOM 772 C C . ASP A 1 99 ? 3.234 -43.817 -42.989 1.00 42.97 99 ASP A C 1
ATOM 774 O O . ASP A 1 99 ? 2.302 -43.231 -43.532 1.00 42.97 99 ASP A O 1
ATOM 778 N N . SER A 1 100 ? 4.192 -44.405 -43.710 1.00 47.38 100 SER A N 1
ATOM 779 C CA . SER A 1 100 ? 3.994 -44.966 -45.065 1.00 47.38 100 SER A CA 1
ATOM 780 C C . SER A 1 100 ? 5.178 -45.898 -45.379 1.00 47.38 100 SER A C 1
ATOM 782 O O . SER A 1 100 ? 6.321 -45.465 -45.439 1.00 47.38 100 SER A O 1
ATOM 784 N N . LYS A 1 101 ? 5.042 -47.220 -45.226 1.00 41.12 101 LYS A N 1
ATOM 785 C CA . LYS A 1 101 ? 4.505 -48.231 -46.161 1.00 41.12 101 LYS A CA 1
ATOM 786 C C . LYS A 1 101 ? 5.121 -48.246 -47.570 1.00 41.12 101 LYS A C 1
ATOM 788 O O . LYS A 1 101 ? 4.770 -47.439 -48.419 1.00 41.12 101 LYS A O 1
ATOM 793 N N . ASP A 1 102 ? 5.950 -49.278 -47.747 1.00 38.56 102 ASP A N 1
ATOM 794 C CA . ASP A 1 102 ? 5.967 -50.281 -48.823 1.00 38.56 102 ASP A CA 1
ATOM 795 C C . ASP A 1 102 ? 6.214 -49.866 -50.286 1.00 38.56 102 ASP A C 1
ATOM 797 O O . ASP A 1 102 ? 5.338 -49.334 -50.959 1.00 38.56 102 ASP A O 1
ATOM 801 N N . SER A 1 103 ? 7.367 -50.306 -50.811 1.00 43.34 103 SER A N 1
ATOM 802 C CA . SER A 1 103 ? 7.477 -51.134 -52.034 1.00 43.34 103 SER A CA 1
ATOM 803 C C . SER A 1 103 ? 8.939 -51.601 -52.183 1.00 43.34 103 SER A C 1
ATOM 805 O O . SER A 1 103 ? 9.834 -50.773 -52.332 1.00 43.34 103 SER A O 1
ATOM 807 N N . ASP A 1 104 ? 9.276 -52.847 -51.856 1.00 37.59 104 ASP A N 1
ATOM 808 C CA . ASP A 1 104 ? 9.246 -54.051 -52.710 1.00 37.59 104 ASP A CA 1
ATOM 809 C C . ASP A 1 104 ? 10.310 -54.109 -53.827 1.00 37.59 104 ASP A C 1
ATOM 811 O O . ASP A 1 104 ? 10.185 -53.440 -54.845 1.00 37.59 104 ASP A O 1
ATOM 815 N N . THR A 1 105 ? 11.249 -55.059 -53.639 1.00 37.84 105 THR A N 1
ATOM 816 C CA . THR A 1 105 ? 11.787 -56.041 -54.623 1.00 37.84 105 THR A CA 1
ATOM 817 C C . THR A 1 105 ? 12.552 -55.507 -55.853 1.00 37.84 105 THR A C 1
ATOM 819 O O . THR A 1 105 ? 12.205 -54.490 -56.422 1.00 37.84 105 THR A O 1
ATOM 822 N N . SER A 1 106 ? 13.602 -56.118 -56.402 1.00 38.47 106 SER A N 1
ATOM 823 C CA . SER A 1 106 ? 14.187 -57.461 -56.310 1.00 38.47 106 SER A CA 1
ATOM 824 C C . SER A 1 106 ? 15.529 -57.463 -57.055 1.00 38.47 106 SER A C 1
ATOM 826 O O . SER A 1 106 ? 15.694 -56.741 -58.035 1.00 38.47 106 SER A O 1
ATOM 828 N N . ASP A 1 107 ? 16.442 -58.311 -56.587 1.00 37.78 107 ASP A N 1
ATOM 829 C CA . ASP A 1 107 ? 17.331 -59.198 -57.347 1.00 37.78 107 ASP A CA 1
ATOM 830 C C . ASP A 1 107 ? 17.585 -58.916 -58.838 1.00 37.78 107 ASP A C 1
ATOM 832 O O . ASP A 1 107 ? 16.695 -59.064 -59.666 1.00 37.78 107 ASP A O 1
ATOM 836 N N . GLU A 1 108 ? 18.861 -58.743 -59.195 1.00 41.34 108 GLU A N 1
ATOM 837 C CA . GLU A 1 108 ? 19.448 -59.527 -60.289 1.00 41.34 108 GLU A CA 1
ATOM 838 C C . GLU A 1 108 ? 20.977 -59.589 -60.161 1.00 41.34 108 GLU A C 1
ATOM 840 O O . GLU A 1 108 ? 21.722 -58.644 -60.421 1.00 41.34 108 GLU A O 1
ATOM 845 N N . ALA A 1 109 ? 21.446 -60.757 -59.730 1.00 41.66 109 ALA A N 1
ATOM 846 C CA . ALA A 1 109 ? 22.836 -61.163 -59.754 1.00 41.66 109 ALA A CA 1
ATOM 847 C C . ALA A 1 109 ? 23.001 -62.249 -60.822 1.00 41.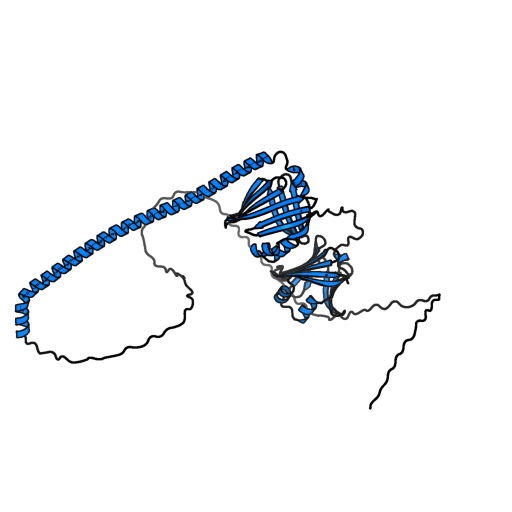66 109 ALA A C 1
ATOM 849 O O . ALA A 1 109 ? 22.747 -63.414 -60.538 1.00 41.66 109 ALA A O 1
ATOM 850 N N . GLU A 1 110 ? 23.501 -61.916 -62.017 1.00 38.75 110 GLU A N 1
ATOM 851 C CA . GLU A 1 110 ? 24.043 -62.927 -62.933 1.00 38.75 110 GLU A CA 1
ATOM 852 C C . GLU A 1 110 ? 25.323 -62.477 -63.660 1.00 38.75 110 GLU A C 1
ATOM 854 O O . GLU A 1 110 ? 25.343 -61.663 -64.575 1.00 38.75 110 GLU A O 1
ATOM 859 N N . ARG A 1 111 ? 26.425 -63.095 -63.217 1.00 42.62 111 ARG A N 1
ATOM 860 C CA . ARG A 1 111 ? 27.422 -63.809 -64.033 1.00 42.62 111 ARG A CA 1
ATOM 861 C C . ARG A 1 111 ? 27.786 -63.189 -65.389 1.00 42.62 111 ARG A C 1
ATOM 863 O O . ARG A 1 111 ? 27.175 -63.496 -66.403 1.00 42.62 111 ARG A O 1
ATOM 870 N N . ASN A 1 112 ? 28.971 -62.580 -65.450 1.00 40.22 112 ASN A N 1
ATOM 871 C CA . ASN A 1 112 ? 29.790 -62.626 -66.661 1.00 40.22 112 ASN A CA 1
ATOM 872 C C . ASN A 1 112 ? 31.230 -63.038 -66.333 1.00 40.22 112 ASN A C 1
ATOM 874 O O . ASN A 1 112 ? 31.948 -62.383 -65.580 1.00 40.22 112 ASN A O 1
ATOM 878 N N . ARG A 1 113 ? 31.625 -64.193 -66.881 1.00 43.72 113 ARG A N 1
ATOM 879 C CA . ARG A 1 113 ? 32.984 -64.744 -66.818 1.00 43.72 113 ARG A CA 1
ATOM 880 C C . ARG A 1 113 ? 33.933 -63.861 -67.642 1.00 43.72 113 ARG A C 1
ATOM 882 O O . ARG A 1 113 ? 33.537 -63.427 -68.722 1.00 43.72 113 ARG A O 1
ATOM 889 N N . PRO A 1 114 ? 35.196 -63.659 -67.228 1.00 40.41 114 PRO A N 1
ATOM 890 C CA . PRO A 1 114 ? 36.157 -62.918 -68.031 1.00 40.41 114 PRO A CA 1
ATOM 891 C C . PRO A 1 114 ? 36.569 -63.751 -69.248 1.00 40.41 114 PRO A C 1
ATOM 893 O O . PRO A 1 114 ? 37.211 -64.798 -69.123 1.00 40.41 114 PRO A O 1
ATOM 896 N N . THR A 1 115 ? 36.211 -63.281 -70.438 1.00 49.44 115 THR A N 1
ATOM 897 C CA . THR A 1 115 ? 36.763 -63.777 -71.699 1.00 49.44 115 THR A CA 1
ATOM 898 C C . THR A 1 115 ? 38.263 -63.494 -71.699 1.00 49.44 115 THR A C 1
ATOM 900 O O . THR A 1 115 ? 38.697 -62.362 -71.493 1.00 49.44 115 THR A O 1
ATOM 903 N N . ARG A 1 116 ? 39.074 -64.538 -71.883 1.00 45.47 116 ARG A N 1
ATOM 904 C CA . ARG A 1 116 ? 40.538 -64.467 -71.897 1.00 45.47 116 ARG A CA 1
ATOM 905 C C . ARG A 1 116 ? 40.997 -63.645 -73.106 1.00 45.47 116 ARG A C 1
ATOM 907 O O . ARG A 1 116 ? 41.145 -64.183 -74.197 1.00 45.47 116 ARG A O 1
ATOM 914 N N . VAL A 1 117 ? 41.205 -62.348 -72.896 1.00 48.16 117 VAL A N 1
ATOM 915 C CA . VAL A 1 117 ? 41.766 -61.426 -73.889 1.00 48.16 117 VAL A CA 1
ATOM 916 C C . VAL A 1 117 ? 43.204 -61.853 -74.176 1.00 48.16 117 VAL A C 1
ATOM 918 O O . VAL A 1 117 ? 44.035 -61.926 -73.266 1.00 48.16 117 VAL A O 1
ATOM 921 N N . THR A 1 118 ? 43.514 -62.185 -75.428 1.00 58.91 118 THR A N 1
ATOM 922 C CA . THR A 1 118 ? 44.882 -62.546 -75.805 1.00 58.91 118 THR A CA 1
ATOM 923 C C . THR A 1 118 ? 45.706 -61.286 -76.065 1.00 58.91 118 THR A C 1
ATOM 925 O O . THR A 1 118 ? 45.185 -60.226 -76.407 1.00 58.91 118 THR A O 1
ATOM 928 N N . ARG A 1 119 ? 47.035 -61.381 -75.930 1.00 50.12 119 ARG A N 1
ATOM 929 C CA . ARG A 1 119 ? 47.969 -60.258 -76.157 1.00 50.12 119 ARG A CA 1
ATOM 930 C C . ARG A 1 119 ? 47.824 -59.632 -77.559 1.00 50.12 119 ARG A C 1
ATOM 932 O O . ARG A 1 119 ? 48.207 -58.483 -77.752 1.00 50.12 119 ARG A O 1
ATOM 939 N N . HIS A 1 120 ? 47.257 -60.369 -78.517 1.00 54.84 120 HIS A N 1
ATOM 940 C CA . HIS A 1 120 ? 46.979 -59.906 -79.875 1.00 54.84 120 HIS A CA 1
ATOM 941 C C . HIS A 1 120 ? 45.718 -59.021 -79.968 1.00 54.84 120 HIS A C 1
ATOM 943 O O . HIS A 1 120 ? 45.706 -58.060 -80.740 1.00 54.84 120 HIS A O 1
ATOM 949 N N . ASP A 1 121 ? 44.714 -59.258 -79.117 1.00 56.22 121 ASP A N 1
ATOM 950 C CA . ASP A 1 121 ? 43.487 -58.447 -79.028 1.00 56.22 121 ASP A CA 1
ATOM 951 C C . ASP A 1 121 ? 43.759 -57.080 -78.374 1.00 56.22 121 ASP A C 1
ATOM 953 O O . ASP A 1 121 ? 43.229 -56.054 -78.797 1.00 56.22 121 ASP A O 1
ATOM 957 N N . ILE A 1 122 ? 44.684 -57.032 -77.407 1.00 57.81 122 ILE A N 1
ATOM 958 C CA . ILE A 1 122 ? 45.141 -55.780 -76.777 1.00 57.81 122 ILE A CA 1
ATOM 959 C C . ILE A 1 122 ? 45.951 -54.932 -77.773 1.00 57.81 122 ILE A C 1
ATOM 961 O O . ILE A 1 122 ? 45.758 -53.721 -77.860 1.00 57.81 122 ILE A O 1
ATOM 965 N N . TYR A 1 123 ? 46.816 -55.548 -78.588 1.00 52.97 123 TYR A N 1
ATOM 966 C CA . TYR A 1 123 ? 47.620 -54.824 -79.586 1.00 52.97 123 TYR A CA 1
ATOM 967 C C . TYR A 1 123 ? 46.797 -54.293 -80.772 1.00 52.97 123 TYR A C 1
ATOM 969 O O . TYR A 1 123 ? 47.131 -53.248 -81.332 1.00 52.97 123 TYR A O 1
ATOM 977 N N . SER A 1 124 ? 45.711 -54.968 -81.152 1.00 56.53 124 SER A N 1
ATOM 978 C CA . SER A 1 124 ? 44.810 -54.506 -82.217 1.00 56.53 124 SER A CA 1
ATOM 979 C C . SER A 1 124 ? 43.816 -53.437 -81.734 1.00 56.53 124 SER A C 1
ATOM 981 O O . SER A 1 124 ? 43.486 -52.536 -82.512 1.00 56.53 124 SER A O 1
ATOM 983 N N . GLN A 1 125 ? 43.437 -53.430 -80.448 1.00 55.53 125 GLN A N 1
ATOM 984 C CA . GLN A 1 125 ? 42.733 -52.298 -79.829 1.00 55.53 125 GLN A CA 1
ATOM 985 C C . GLN A 1 125 ? 43.648 -51.081 -79.621 1.00 55.53 125 GLN A C 1
ATOM 987 O O . GLN A 1 125 ? 43.261 -49.979 -80.002 1.00 55.53 125 GLN A O 1
ATOM 992 N N . LEU A 1 126 ? 44.891 -51.256 -79.156 1.00 52.91 126 LEU A N 1
ATOM 993 C CA . LEU A 1 126 ? 45.847 -50.149 -78.983 1.00 52.91 126 LEU A CA 1
ATOM 994 C C . LEU A 1 126 ? 46.248 -49.486 -80.315 1.00 52.91 126 LEU A C 1
ATOM 996 O O . LEU A 1 126 ? 46.426 -48.271 -80.379 1.00 52.91 126 LEU A O 1
ATOM 1000 N N . LYS A 1 127 ? 46.311 -50.245 -81.419 1.00 50.09 127 LYS A N 1
ATOM 1001 C CA . LYS A 1 127 ? 46.611 -49.696 -82.756 1.00 50.09 127 LYS A CA 1
ATOM 1002 C C . LYS A 1 127 ? 45.425 -48.957 -83.395 1.00 50.09 127 LYS A C 1
ATOM 1004 O O . LYS A 1 127 ? 45.648 -48.047 -84.188 1.00 50.09 127 LYS A O 1
ATOM 1009 N N . LYS A 1 128 ? 44.179 -49.280 -83.017 1.00 53.25 128 LYS A N 1
ATOM 1010 C CA . LYS A 1 128 ? 43.003 -48.425 -83.289 1.00 53.25 128 LYS A CA 1
ATOM 1011 C C . LYS A 1 128 ? 42.913 -47.241 -82.315 1.00 53.25 128 LYS A C 1
ATOM 1013 O O . LYS A 1 128 ? 42.382 -46.198 -82.682 1.00 53.25 128 LYS A O 1
ATOM 1018 N N . GLN A 1 129 ? 43.486 -47.359 -81.116 1.00 52.44 129 GLN A N 1
ATOM 1019 C CA . GLN A 1 129 ? 43.516 -46.288 -80.120 1.00 52.44 129 GLN A CA 1
ATOM 1020 C C . GLN A 1 129 ? 44.596 -45.226 -80.347 1.00 52.44 129 GLN A C 1
ATOM 1022 O O . GLN A 1 129 ? 44.437 -44.135 -79.822 1.00 52.44 129 GLN A O 1
ATOM 1027 N N . GLY A 1 130 ? 45.611 -45.450 -81.188 1.00 51.59 130 GLY A N 1
ATOM 1028 C CA . GLY A 1 130 ? 46.558 -44.389 -81.575 1.00 51.59 130 GLY A CA 1
ATOM 1029 C C . GLY A 1 130 ? 45.885 -43.165 -82.224 1.00 51.59 130 GLY A C 1
ATOM 1030 O O . GLY A 1 130 ? 46.329 -42.041 -82.013 1.00 51.59 130 GLY A O 1
ATOM 1031 N N . ASN A 1 131 ? 44.755 -43.366 -82.919 1.00 54.34 131 ASN A N 1
ATOM 1032 C CA . ASN A 1 131 ? 43.907 -42.277 -83.423 1.00 54.34 131 ASN A CA 1
ATOM 1033 C C . ASN A 1 131 ? 42.816 -41.841 -82.418 1.00 54.34 131 ASN A C 1
ATOM 1035 O O . ASN A 1 131 ? 42.407 -40.682 -82.446 1.00 54.34 131 ASN A O 1
ATOM 1039 N N . ASN A 1 132 ? 42.381 -42.708 -81.490 1.00 56.34 132 ASN A N 1
ATOM 1040 C CA . ASN A 1 132 ? 41.409 -42.334 -80.445 1.00 56.34 132 ASN A CA 1
ATOM 1041 C C . ASN A 1 132 ? 42.044 -41.586 -79.267 1.00 56.34 132 ASN A C 1
ATOM 1043 O O . ASN A 1 132 ? 41.341 -40.865 -78.573 1.00 56.34 132 ASN A O 1
ATOM 1047 N N . GLN A 1 133 ? 43.350 -41.720 -79.031 1.00 61.81 133 GLN A N 1
ATOM 1048 C CA . GLN A 1 133 ? 44.045 -41.012 -77.957 1.00 61.81 133 GLN A CA 1
ATOM 1049 C C . GLN A 1 133 ? 44.133 -39.516 -78.271 1.00 61.81 133 GLN A C 1
ATOM 1051 O O . GLN A 1 133 ? 43.956 -38.694 -77.379 1.00 61.81 133 GLN A O 1
ATOM 1056 N N . SER A 1 134 ? 44.300 -39.158 -79.551 1.00 69.88 134 SER A N 1
ATOM 1057 C CA . SER A 1 134 ? 44.202 -37.769 -80.015 1.00 69.88 134 SER A CA 1
ATOM 1058 C C . SER A 1 134 ? 42.777 -37.221 -79.881 1.00 69.88 134 SER A C 1
ATOM 1060 O O . SER A 1 134 ? 42.613 -36.091 -79.429 1.00 69.88 134 SER A O 1
ATOM 1062 N N . TYR A 1 135 ? 41.755 -38.025 -80.198 1.00 73.50 135 TYR A N 1
ATOM 1063 C CA . TYR A 1 135 ? 40.351 -37.631 -80.042 1.00 73.50 135 TYR A CA 1
ATOM 1064 C C . TYR A 1 135 ? 39.970 -37.439 -78.569 1.00 73.50 135 TYR A C 1
ATOM 1066 O O . TYR A 1 135 ? 39.469 -36.385 -78.209 1.00 73.50 135 TYR A O 1
ATOM 1074 N N . LEU A 1 136 ? 40.301 -38.400 -77.703 1.00 75.06 136 LEU A N 1
ATOM 1075 C CA . LEU A 1 136 ? 40.045 -38.333 -76.264 1.00 75.06 136 LEU A CA 1
ATOM 1076 C C . LEU A 1 136 ? 40.796 -37.174 -75.600 1.00 75.06 136 LEU A C 1
ATOM 1078 O O . LEU A 1 136 ? 40.218 -36.460 -74.791 1.00 75.06 136 LEU A O 1
ATOM 1082 N N . THR A 1 137 ? 42.062 -36.949 -75.968 1.00 76.88 137 THR A N 1
ATOM 1083 C CA . THR A 1 137 ? 42.824 -35.791 -75.472 1.00 76.88 137 THR A CA 1
ATOM 1084 C C . THR A 1 137 ? 42.148 -34.487 -75.885 1.00 76.88 137 THR A C 1
ATOM 1086 O O . THR A 1 137 ? 42.046 -33.580 -75.070 1.00 76.88 137 THR A O 1
ATOM 1089 N N . ARG A 1 138 ? 41.634 -34.396 -77.119 1.00 79.81 138 ARG A N 1
ATOM 1090 C CA . ARG A 1 138 ? 40.906 -33.215 -77.589 1.00 79.81 138 ARG A CA 1
ATOM 1091 C C . ARG A 1 138 ? 39.587 -33.021 -76.842 1.00 79.81 138 ARG A C 1
ATOM 1093 O O . ARG A 1 138 ? 39.361 -31.925 -76.360 1.00 79.81 138 ARG A O 1
ATOM 1100 N N . THR A 1 139 ? 38.789 -34.075 -76.665 1.00 80.06 139 THR A N 1
ATOM 1101 C CA . THR A 1 139 ? 37.540 -34.021 -75.887 1.00 80.06 139 THR A CA 1
ATOM 1102 C C . THR A 1 139 ? 37.790 -33.577 -74.447 1.00 80.06 139 THR A C 1
ATOM 1104 O O . THR A 1 139 ? 37.119 -32.674 -73.970 1.00 80.06 139 THR A O 1
ATOM 1107 N N . ILE A 1 140 ? 38.811 -34.127 -73.781 1.00 80.88 140 ILE A N 1
ATOM 1108 C CA . ILE A 1 140 ? 39.190 -33.706 -72.424 1.00 80.88 140 ILE A CA 1
ATOM 1109 C C . ILE A 1 140 ? 39.669 -32.249 -72.419 1.00 80.88 140 ILE A C 1
ATOM 1111 O O . ILE A 1 140 ? 39.345 -31.500 -71.504 1.00 80.88 140 ILE A O 1
ATOM 1115 N N . CYS A 1 141 ? 40.443 -31.817 -73.418 1.00 84.06 141 CYS A N 1
ATOM 1116 C CA . CYS A 1 141 ? 40.856 -30.419 -73.525 1.00 84.06 141 CYS A CA 1
ATOM 1117 C C . CYS A 1 141 ? 39.665 -29.474 -73.730 1.00 84.06 141 CYS A C 1
ATOM 1119 O O . CYS A 1 141 ? 39.658 -28.407 -73.118 1.00 84.06 141 CYS A O 1
ATOM 1121 N N . ASP A 1 142 ? 38.681 -29.866 -74.540 1.00 87.12 142 ASP A N 1
ATOM 1122 C CA . ASP A 1 142 ? 37.467 -29.091 -74.799 1.00 87.12 142 ASP A CA 1
ATOM 1123 C C . ASP A 1 142 ? 36.606 -28.995 -73.521 1.00 87.12 142 ASP A C 1
ATOM 1125 O O . ASP A 1 142 ? 36.242 -27.890 -73.124 1.00 87.12 142 ASP A O 1
ATOM 1129 N N . GLU A 1 143 ? 36.398 -30.102 -72.795 1.00 88.00 143 GLU A N 1
ATOM 1130 C CA . GLU A 1 143 ? 35.693 -30.114 -71.497 1.00 88.00 143 GLU A CA 1
ATOM 1131 C C . GLU A 1 143 ? 36.429 -29.290 -70.429 1.00 88.00 143 GLU A C 1
ATOM 1133 O O . GLU A 1 143 ? 35.826 -28.504 -69.702 1.00 88.00 143 GLU A O 1
ATOM 1138 N N . VAL A 1 144 ? 37.758 -29.406 -70.339 1.00 88.19 144 VAL A N 1
ATOM 1139 C CA . VAL A 1 144 ? 38.562 -28.588 -69.415 1.00 88.19 144 VAL A CA 1
ATOM 1140 C C . VAL A 1 144 ? 38.483 -27.107 -69.787 1.00 88.19 144 VAL A C 1
ATOM 1142 O O . VAL A 1 144 ? 38.523 -26.248 -68.904 1.00 88.19 144 VAL A O 1
ATOM 1145 N N . GLN A 1 145 ? 38.390 -26.780 -71.075 1.00 90.31 145 GLN A N 1
ATOM 1146 C CA . GLN A 1 145 ? 38.224 -25.407 -71.531 1.00 90.31 145 GLN A CA 1
ATOM 1147 C C . GLN A 1 145 ? 36.828 -24.866 -71.193 1.00 90.31 145 GLN A C 1
ATOM 1149 O O . GLN A 1 145 ? 36.740 -23.733 -70.717 1.00 90.31 145 GLN A O 1
ATOM 1154 N N . GLU A 1 146 ? 35.776 -25.662 -71.368 1.00 90.94 146 GLU A N 1
ATOM 1155 C CA . GLU A 1 146 ? 34.403 -25.326 -70.974 1.00 90.94 146 GLU A CA 1
ATOM 1156 C C . GLU A 1 146 ? 34.304 -25.107 -69.458 1.00 90.94 146 GLU A C 1
ATOM 1158 O O . GLU A 1 146 ? 33.925 -24.022 -69.018 1.00 90.94 146 GLU A O 1
ATOM 1163 N N . LEU A 1 147 ? 34.821 -26.037 -68.648 1.00 89.12 147 LEU A N 1
ATOM 1164 C CA . LEU A 1 147 ? 34.878 -25.899 -67.186 1.00 89.12 147 LEU A CA 1
ATOM 1165 C C . LEU A 1 147 ? 35.681 -24.669 -66.736 1.00 89.12 147 LEU A C 1
ATOM 1167 O O . LEU A 1 147 ? 35.358 -24.030 -65.734 1.00 89.12 147 LEU A O 1
ATOM 1171 N N . ARG A 1 148 ? 36.740 -24.293 -67.466 1.00 90.75 148 ARG A N 1
ATOM 1172 C CA . ARG A 1 148 ? 37.484 -23.050 -67.194 1.00 90.75 148 ARG A CA 1
ATOM 1173 C C . ARG A 1 148 ? 36.659 -21.808 -67.515 1.00 90.75 148 ARG A C 1
ATOM 1175 O O . ARG A 1 148 ? 36.757 -20.830 -66.773 1.00 90.75 148 ARG A O 1
ATOM 1182 N N . GLN A 1 149 ? 35.872 -21.827 -68.589 1.00 91.81 149 GLN A N 1
ATOM 1183 C CA . GLN A 1 149 ? 34.972 -20.728 -68.940 1.00 91.81 149 GLN A CA 1
ATOM 1184 C C . GLN A 1 149 ? 33.848 -20.589 -67.910 1.00 91.81 149 GLN A C 1
ATOM 1186 O O . GLN A 1 149 ? 33.619 -19.482 -67.423 1.00 91.81 149 GLN A O 1
ATOM 1191 N N . GLU A 1 150 ? 33.234 -21.696 -67.492 1.00 91.75 150 GLU A N 1
ATOM 1192 C CA . GLU A 1 150 ? 32.233 -21.715 -66.421 1.00 91.75 150 GLU A CA 1
ATOM 1193 C C . GLU A 1 150 ? 32.815 -21.236 -65.088 1.00 91.75 150 GLU A C 1
ATOM 1195 O O . GLU A 1 150 ? 32.228 -20.388 -64.417 1.00 91.75 150 GLU A O 1
ATOM 1200 N N . SER A 1 151 ? 34.017 -21.697 -64.722 1.00 90.88 151 SER A N 1
ATOM 1201 C CA . SER A 1 151 ? 34.709 -21.231 -63.516 1.00 90.88 151 SER A CA 1
ATOM 1202 C C . SER A 1 151 ? 35.002 -19.728 -63.572 1.00 90.88 151 SER A C 1
ATOM 1204 O O . SER A 1 151 ? 34.862 -19.027 -62.568 1.00 90.88 151 SER A O 1
ATOM 1206 N N . CYS A 1 152 ? 35.376 -19.204 -64.743 1.00 90.50 152 CYS A N 1
ATOM 1207 C CA . CYS A 1 152 ? 35.588 -17.773 -64.946 1.00 90.50 152 CYS A CA 1
ATOM 1208 C C . CYS A 1 152 ? 34.281 -16.980 -64.800 1.00 90.50 152 CYS A C 1
ATOM 1210 O O . CYS A 1 152 ? 34.262 -15.958 -64.114 1.00 90.50 152 CYS A O 1
ATOM 1212 N N . PHE A 1 153 ? 33.187 -17.473 -65.387 1.00 93.12 153 PHE A N 1
ATOM 1213 C CA . PHE A 1 153 ? 31.860 -16.874 -65.258 1.00 93.12 153 PHE A CA 1
ATOM 1214 C C . PHE A 1 153 ? 31.387 -16.856 -63.798 1.00 93.12 153 PHE A C 1
ATOM 1216 O O . PHE A 1 153 ? 30.990 -15.807 -63.294 1.00 93.12 153 PHE A O 1
ATOM 1223 N N . LEU A 1 154 ? 31.522 -17.972 -63.074 1.00 89.50 154 LEU A N 1
ATOM 1224 C CA . LEU A 1 154 ? 31.167 -18.057 -61.655 1.00 89.50 154 LEU A CA 1
ATOM 1225 C C . LEU A 1 154 ? 31.976 -17.080 -60.795 1.00 89.50 154 LEU A C 1
ATOM 1227 O O . LEU A 1 154 ? 31.410 -16.422 -59.925 1.00 89.50 154 LEU A O 1
ATOM 1231 N N . ARG A 1 155 ? 33.281 -16.917 -61.054 1.00 90.38 155 ARG A N 1
ATOM 1232 C CA . ARG A 1 155 ? 34.097 -15.911 -60.349 1.00 90.38 155 ARG A CA 1
ATOM 1233 C C . ARG A 1 155 ? 33.607 -14.488 -60.607 1.00 90.38 155 ARG A C 1
ATOM 1235 O O . ARG A 1 155 ? 33.601 -13.682 -59.681 1.00 90.38 155 ARG A O 1
ATOM 1242 N N . GLN A 1 156 ? 33.182 -14.184 -61.833 1.00 92.69 156 GLN A N 1
ATOM 1243 C CA . GLN A 1 156 ? 32.630 -12.873 -62.171 1.00 92.69 156 GLN A CA 1
ATOM 1244 C C . GLN A 1 156 ? 31.295 -12.622 -61.455 1.00 92.69 156 GLN A C 1
ATOM 1246 O O . GLN A 1 156 ? 31.108 -11.556 -60.875 1.00 92.69 156 GLN A O 1
ATOM 1251 N N . VAL A 1 157 ? 30.403 -13.617 -61.417 1.00 92.06 157 VAL A N 1
ATOM 1252 C CA . VAL A 1 157 ? 29.138 -13.533 -60.667 1.00 92.06 157 VAL A CA 1
ATOM 1253 C C . VAL A 1 157 ? 29.398 -13.341 -59.170 1.00 92.06 157 VAL A C 1
ATOM 1255 O O . VAL A 1 157 ? 28.805 -12.456 -58.559 1.00 92.06 157 VAL A O 1
ATOM 1258 N N . MET A 1 158 ? 30.328 -14.097 -58.580 1.00 89.88 158 MET A N 1
ATOM 1259 C CA . MET A 1 158 ? 30.691 -13.958 -57.162 1.00 89.88 158 MET A CA 1
ATOM 1260 C C . MET A 1 158 ? 31.268 -12.576 -56.831 1.00 89.88 158 MET A C 1
ATOM 1262 O O . MET A 1 158 ? 31.006 -12.043 -55.750 1.00 89.88 158 MET A O 1
ATOM 1266 N N . ALA A 1 159 ? 32.021 -11.971 -57.754 1.00 90.94 159 ALA A N 1
ATOM 1267 C CA . ALA A 1 159 ? 32.528 -10.611 -57.591 1.00 90.94 159 ALA A CA 1
ATOM 1268 C C . ALA A 1 159 ? 31.393 -9.569 -57.584 1.00 90.94 159 ALA A C 1
ATOM 1270 O O . ALA A 1 159 ? 31.385 -8.684 -56.728 1.00 90.94 159 ALA A O 1
ATOM 1271 N N . GLU A 1 160 ? 30.405 -9.699 -58.475 1.00 92.19 160 GLU A N 1
ATOM 1272 C CA . GLU A 1 160 ? 29.227 -8.818 -58.492 1.00 92.19 160 GLU A CA 1
ATOM 1273 C C . GLU A 1 160 ? 28.340 -9.008 -57.251 1.00 92.19 160 GLU A C 1
ATOM 1275 O O . GLU A 1 160 ? 27.900 -8.026 -56.653 1.00 92.19 160 GLU A O 1
ATOM 1280 N N . VAL A 1 161 ? 28.135 -10.247 -56.787 1.00 89.69 161 VAL A N 1
ATOM 1281 C CA . VAL A 1 161 ? 27.404 -10.521 -55.534 1.00 89.69 161 VAL A CA 1
ATOM 1282 C C . VAL A 1 161 ? 28.117 -9.892 -54.335 1.00 89.69 161 VAL A C 1
ATOM 1284 O O . VAL A 1 161 ? 27.476 -9.241 -53.512 1.00 89.69 161 VAL A O 1
ATOM 1287 N N . SER A 1 162 ? 29.445 -10.013 -54.262 1.00 91.00 162 SER A N 1
ATOM 1288 C CA . SER A 1 162 ? 30.241 -9.398 -53.191 1.00 91.00 162 SER A CA 1
ATOM 1289 C C . SER A 1 162 ? 30.115 -7.872 -53.199 1.00 91.00 162 SER A C 1
ATOM 1291 O O . SER A 1 162 ? 29.969 -7.249 -52.149 1.00 91.00 162 SER A O 1
ATOM 1293 N N . LYS A 1 163 ? 30.098 -7.260 -54.389 1.00 91.12 163 LYS A N 1
ATOM 1294 C CA . LYS A 1 163 ? 29.874 -5.820 -54.555 1.00 91.12 163 LYS A CA 1
ATOM 1295 C C . LYS A 1 163 ? 28.474 -5.395 -54.095 1.00 91.12 163 LYS A C 1
ATOM 1297 O O . LYS A 1 163 ? 28.338 -4.379 -53.420 1.00 91.12 163 LYS A O 1
ATOM 1302 N N . LEU A 1 164 ? 27.439 -6.177 -54.411 1.00 89.50 164 LEU A N 1
ATOM 1303 C CA . LEU A 1 164 ? 26.075 -5.924 -53.935 1.00 89.50 164 LEU A CA 1
ATOM 1304 C C . LEU A 1 164 ? 25.954 -6.063 -52.413 1.00 89.50 164 LEU A C 1
ATOM 1306 O O . LEU A 1 164 ? 25.269 -5.257 -51.789 1.00 89.50 164 LEU A O 1
ATOM 1310 N N . MET A 1 165 ? 26.639 -7.036 -51.806 1.00 87.06 165 MET A N 1
ATOM 1311 C CA . MET A 1 165 ? 26.660 -7.197 -50.350 1.00 87.06 165 MET A CA 1
ATOM 1312 C C . MET A 1 165 ? 27.302 -6.003 -49.639 1.00 87.06 165 MET A C 1
ATOM 1314 O O . MET A 1 165 ? 26.760 -5.544 -48.635 1.00 87.06 165 MET A O 1
ATOM 1318 N N . LEU A 1 166 ? 28.406 -5.471 -50.171 1.00 86.88 166 LEU A N 1
ATOM 1319 C CA . LEU A 1 166 ? 29.033 -4.259 -49.633 1.00 86.88 166 LEU A CA 1
ATOM 1320 C C . LEU A 1 166 ? 28.075 -3.062 -49.703 1.00 86.88 166 LEU A C 1
ATOM 1322 O O . LEU A 1 166 ? 27.870 -2.386 -48.698 1.00 86.88 166 LEU A O 1
ATOM 1326 N N . ASN A 1 167 ? 27.398 -2.866 -50.838 1.00 89.31 167 ASN A N 1
ATOM 1327 C CA . ASN A 1 167 ? 26.385 -1.814 -50.964 1.00 89.31 167 ASN A CA 1
ATOM 1328 C C . ASN A 1 167 ? 25.236 -1.999 -49.952 1.00 89.31 167 ASN A C 1
ATOM 1330 O O . ASN A 1 167 ? 24.738 -1.027 -49.389 1.00 89.31 167 ASN A O 1
ATOM 1334 N N . LEU A 1 168 ? 24.806 -3.239 -49.693 1.00 87.00 168 LEU A N 1
ATOM 1335 C CA . LEU A 1 168 ? 23.751 -3.526 -48.716 1.00 87.00 168 LEU A CA 1
ATOM 1336 C C . LEU A 1 168 ? 24.189 -3.186 -47.281 1.00 87.00 168 LEU A C 1
ATOM 1338 O O . LEU A 1 168 ? 23.394 -2.647 -46.512 1.00 87.00 168 LEU A O 1
ATOM 1342 N N . GLN A 1 169 ? 25.451 -3.452 -46.932 1.00 88.19 169 GLN A N 1
ATOM 1343 C CA . GLN A 1 169 ? 26.030 -3.062 -45.642 1.00 88.19 169 GLN A CA 1
ATOM 1344 C C . GLN A 1 169 ? 26.108 -1.538 -45.489 1.00 88.19 169 GLN A C 1
ATOM 1346 O O . GLN A 1 169 ? 25.776 -1.010 -44.426 1.00 88.19 169 GLN A O 1
ATOM 1351 N N . GLU A 1 170 ? 26.476 -0.817 -46.552 1.00 90.38 170 GLU A N 1
ATOM 1352 C CA . GLU A 1 170 ? 26.440 0.650 -46.563 1.00 90.38 170 GLU A CA 1
ATOM 1353 C C . GLU A 1 170 ? 25.010 1.175 -46.356 1.00 90.38 170 GLU A C 1
ATOM 1355 O O . GLU A 1 170 ? 24.789 2.074 -45.541 1.00 90.38 170 GLU A O 1
ATOM 1360 N N . HIS A 1 171 ? 24.015 0.576 -47.019 1.00 88.12 171 HIS A N 1
ATOM 1361 C CA . HIS A 1 171 ? 22.609 0.926 -46.817 1.00 88.12 171 HIS A CA 1
ATOM 1362 C C . HIS A 1 171 ? 22.123 0.644 -45.387 1.00 88.12 171 HIS A C 1
ATOM 1364 O O . HIS A 1 171 ? 21.424 1.485 -44.819 1.00 88.12 171 HIS A O 1
ATOM 1370 N N . ASP A 1 172 ? 22.502 -0.483 -44.777 1.00 87.00 172 ASP A N 1
ATOM 1371 C CA . ASP A 1 172 ? 22.163 -0.792 -43.380 1.00 87.00 172 ASP A CA 1
ATOM 1372 C C . ASP A 1 172 ? 22.750 0.249 -42.412 1.00 87.00 172 ASP A C 1
ATOM 1374 O O . ASP A 1 172 ? 22.058 0.739 -41.514 1.00 87.00 172 ASP A O 1
ATOM 1378 N N . LEU A 1 173 ? 23.996 0.677 -42.643 1.00 87.81 173 LEU A N 1
ATOM 1379 C CA . LEU A 1 173 ? 24.626 1.736 -41.856 1.00 87.81 173 LEU A CA 1
ATOM 1380 C C . LEU A 1 173 ? 23.885 3.076 -42.001 1.00 87.81 173 LEU A C 1
ATOM 1382 O O . LEU A 1 173 ? 23.660 3.775 -41.004 1.00 87.81 173 LEU A O 1
ATOM 1386 N N . VAL A 1 174 ? 23.452 3.423 -43.217 1.00 89.44 174 VAL A N 1
ATOM 1387 C CA . VAL A 1 174 ? 22.634 4.620 -43.472 1.00 89.44 174 VAL A CA 1
ATOM 1388 C C . VAL A 1 174 ? 21.290 4.523 -42.746 1.00 89.44 174 VAL A C 1
ATOM 1390 O O . VAL A 1 174 ? 20.895 5.476 -42.075 1.00 89.44 174 VAL A O 1
ATOM 1393 N N . VAL A 1 175 ? 20.604 3.377 -42.796 1.00 85.44 175 VAL A N 1
ATOM 1394 C CA . VAL A 1 175 ? 19.326 3.164 -42.093 1.00 85.44 175 VAL A CA 1
ATOM 1395 C C . VAL A 1 175 ? 19.498 3.277 -40.578 1.00 85.44 175 VAL A C 1
ATOM 1397 O O . VAL A 1 175 ? 18.706 3.960 -39.924 1.00 85.44 175 VAL A O 1
ATOM 1400 N N . LYS A 1 176 ? 20.543 2.669 -40.005 1.00 84.12 176 LYS A N 1
ATOM 1401 C CA . LYS A 1 176 ? 20.869 2.793 -38.574 1.00 84.12 176 LYS A CA 1
ATOM 1402 C C . LYS A 1 176 ? 21.127 4.247 -38.178 1.00 84.12 176 LYS A C 1
ATOM 1404 O O . LYS A 1 176 ? 20.602 4.711 -37.165 1.00 84.12 176 LYS A O 1
ATOM 1409 N N . THR A 1 177 ? 21.860 4.987 -39.007 1.00 86.81 177 THR A N 1
ATOM 1410 C CA . THR A 1 177 ? 22.139 6.414 -38.789 1.00 86.81 177 THR A CA 1
ATOM 1411 C C . THR A 1 177 ? 20.860 7.251 -38.850 1.00 86.81 177 THR A C 1
ATOM 1413 O O . THR A 1 177 ? 20.612 8.059 -37.956 1.00 86.81 177 THR A O 1
ATOM 1416 N N . LEU A 1 178 ? 19.993 7.011 -39.839 1.00 86.56 178 LEU A N 1
ATOM 1417 C CA . LEU A 1 178 ? 18.702 7.692 -39.966 1.00 86.56 178 LEU A CA 1
ATOM 1418 C C . LEU A 1 178 ? 17.758 7.379 -38.801 1.00 86.56 178 LEU A C 1
ATOM 1420 O O . LEU A 1 178 ? 17.071 8.278 -38.327 1.00 86.56 178 LEU A O 1
ATOM 1424 N N . ARG A 1 179 ? 17.732 6.137 -38.299 1.00 81.31 179 ARG A N 1
ATOM 1425 C CA . ARG A 1 179 ? 16.951 5.770 -37.103 1.00 81.31 179 ARG A CA 1
ATOM 1426 C C . ARG A 1 179 ? 17.438 6.520 -35.866 1.00 81.31 179 ARG A C 1
ATOM 1428 O O . ARG A 1 179 ? 16.618 7.057 -35.124 1.00 81.31 179 ARG A O 1
ATOM 1435 N N . LYS A 1 180 ? 18.759 6.603 -35.676 1.00 82.62 180 LYS A N 1
ATOM 1436 C CA . LYS A 1 180 ? 19.369 7.363 -34.578 1.00 82.62 180 LYS A CA 1
ATOM 1437 C C . LYS A 1 180 ? 19.022 8.851 -34.667 1.00 82.62 180 LYS A C 1
ATOM 1439 O O . LYS A 1 180 ? 18.626 9.441 -33.665 1.00 82.62 180 LYS A O 1
ATOM 1444 N N . GLU A 1 181 ? 19.105 9.439 -35.859 1.00 86.44 181 GLU A N 1
ATOM 1445 C CA . GLU A 1 181 ? 18.768 10.852 -36.059 1.00 86.44 181 GLU A CA 1
ATOM 1446 C C . GLU A 1 181 ? 17.264 11.120 -35.912 1.00 86.44 181 GLU A C 1
ATOM 1448 O O . GLU A 1 181 ? 16.880 12.118 -35.311 1.00 86.44 181 GLU A O 1
ATOM 1453 N N . ASN A 1 182 ? 16.393 10.213 -36.367 1.00 80.81 182 ASN A N 1
ATOM 1454 C CA . ASN A 1 182 ? 14.947 10.320 -36.149 1.00 80.81 182 ASN A CA 1
ATOM 1455 C C . ASN A 1 182 ? 14.608 10.296 -34.652 1.00 80.81 182 ASN A C 1
ATOM 1457 O O . ASN A 1 182 ? 13.830 11.126 -34.190 1.00 80.81 182 ASN A O 1
ATOM 1461 N N . CYS A 1 183 ? 15.245 9.403 -33.886 1.00 76.75 183 CYS A N 1
ATOM 1462 C CA . CYS A 1 183 ? 15.119 9.370 -32.430 1.00 76.75 183 CYS A CA 1
ATOM 1463 C C . CYS A 1 183 ? 15.543 10.713 -31.810 1.00 76.75 183 CYS A C 1
ATOM 1465 O O . CYS A 1 183 ? 14.760 11.332 -31.093 1.00 76.75 183 CYS A O 1
ATOM 1467 N N . ARG A 1 184 ? 16.719 11.236 -32.194 1.00 84.50 184 ARG A N 1
ATOM 1468 C CA . ARG A 1 184 ? 17.221 12.544 -31.738 1.00 84.50 184 ARG A CA 1
ATOM 1469 C C . ARG A 1 184 ? 16.258 13.692 -32.055 1.00 84.50 184 ARG A C 1
ATOM 1471 O O . ARG A 1 184 ? 15.996 14.528 -31.193 1.00 84.50 184 ARG A O 1
ATOM 1478 N N . LEU A 1 185 ? 15.721 13.738 -33.275 1.00 84.44 185 LEU A N 1
ATOM 1479 C CA . LEU A 1 185 ? 14.772 14.767 -33.706 1.00 84.44 185 LEU A CA 1
ATOM 1480 C C . LEU A 1 185 ? 13.442 14.681 -32.950 1.00 84.44 185 LEU A C 1
ATOM 1482 O O . LEU A 1 185 ? 12.888 15.720 -32.602 1.00 84.44 185 LEU A O 1
ATOM 1486 N N . ARG A 1 186 ? 12.946 13.474 -32.649 1.00 74.31 186 ARG A N 1
ATOM 1487 C CA . ARG A 1 186 ? 11.754 13.292 -31.805 1.00 74.31 186 ARG A CA 1
ATOM 1488 C C . ARG A 1 186 ? 11.986 13.810 -30.391 1.00 74.31 186 ARG A C 1
ATOM 1490 O O . ARG A 1 186 ? 11.136 14.528 -29.876 1.00 74.31 186 ARG A O 1
ATOM 1497 N N . THR A 1 187 ? 13.143 13.518 -29.794 1.00 71.38 187 THR A N 1
ATOM 1498 C CA . THR A 1 187 ? 13.510 14.056 -28.476 1.00 71.38 187 THR A CA 1
ATOM 1499 C C . THR A 1 187 ? 13.561 15.584 -28.492 1.00 71.38 187 THR A C 1
ATOM 1501 O O . THR A 1 187 ? 12.988 16.217 -27.612 1.00 71.38 187 THR A O 1
ATOM 1504 N N . LEU A 1 188 ? 14.176 16.189 -29.517 1.00 79.62 188 LEU A N 1
ATOM 1505 C CA . LEU A 1 188 ? 14.234 17.650 -29.664 1.00 79.62 188 LEU A CA 1
ATOM 1506 C C . LEU A 1 188 ? 12.851 18.281 -29.870 1.00 79.62 188 LEU A C 1
ATOM 1508 O O . LEU A 1 188 ? 12.562 19.315 -29.274 1.00 79.62 188 LEU A O 1
ATOM 1512 N N . LEU A 1 189 ? 11.991 17.664 -30.685 1.00 81.88 189 LEU A N 1
ATOM 1513 C CA . LEU A 1 189 ? 10.626 18.141 -30.910 1.00 81.88 189 LEU A CA 1
ATOM 1514 C C . LEU A 1 189 ? 9.787 18.059 -29.630 1.00 81.88 189 LEU A C 1
ATOM 1516 O O . LEU A 1 189 ? 9.072 19.005 -29.307 1.00 81.88 189 LEU A O 1
ATOM 1520 N N . ASN A 1 190 ? 9.902 16.957 -28.884 1.00 69.19 190 ASN A N 1
ATOM 1521 C CA . ASN A 1 190 ? 9.244 16.807 -27.590 1.00 69.19 190 ASN A CA 1
ATOM 1522 C C . ASN A 1 190 ? 9.740 17.875 -26.613 1.00 69.19 190 ASN A C 1
ATOM 1524 O O . ASN A 1 190 ? 8.916 18.573 -26.034 1.00 69.19 190 ASN A O 1
ATOM 1528 N N . GLN A 1 191 ? 11.055 18.087 -26.511 1.00 75.44 191 GLN A N 1
ATOM 1529 C CA . GLN A 1 191 ? 11.620 19.144 -25.672 1.00 75.44 191 GLN A CA 1
ATOM 1530 C C . GLN A 1 191 ? 11.077 20.527 -26.057 1.00 75.44 191 GLN A C 1
ATOM 1532 O O . GLN A 1 191 ? 10.635 21.272 -25.193 1.00 75.44 191 GLN A O 1
ATOM 1537 N N . GLN A 1 192 ? 11.030 20.857 -27.351 1.00 83.81 192 GLN A N 1
ATOM 1538 C CA . GLN A 1 192 ? 10.506 22.141 -27.819 1.00 83.81 192 GLN A CA 1
ATOM 1539 C C . GLN A 1 192 ? 9.011 22.314 -27.507 1.00 83.81 192 GLN A C 1
ATOM 1541 O O . GLN A 1 192 ? 8.585 23.398 -27.104 1.00 83.81 192 GLN A O 1
ATOM 1546 N N . ASN A 1 193 ? 8.204 21.267 -27.694 1.00 71.19 193 ASN A N 1
ATOM 1547 C CA . ASN A 1 193 ? 6.784 21.292 -27.342 1.00 71.19 193 ASN A CA 1
ATOM 1548 C C . ASN A 1 193 ? 6.594 21.503 -25.836 1.00 71.19 193 ASN A C 1
ATOM 1550 O O . ASN A 1 193 ? 5.745 22.303 -25.440 1.00 71.19 193 ASN A O 1
ATOM 1554 N N . MET A 1 194 ? 7.422 20.856 -25.014 1.00 66.94 194 MET A N 1
ATOM 1555 C CA . MET A 1 194 ? 7.415 21.040 -23.566 1.00 66.94 194 MET A CA 1
ATOM 1556 C C . MET A 1 194 ? 7.845 22.454 -23.172 1.00 66.94 194 MET A C 1
ATOM 1558 O O . MET A 1 194 ? 7.133 23.095 -22.408 1.00 66.94 194 MET A O 1
ATOM 1562 N N . ASP A 1 195 ? 8.922 22.997 -23.742 1.00 75.19 195 ASP A N 1
ATOM 1563 C CA . ASP A 1 195 ? 9.374 24.369 -23.470 1.00 75.19 195 ASP A CA 1
ATOM 1564 C C . ASP A 1 195 ? 8.299 25.403 -23.841 1.00 75.19 195 ASP A C 1
ATOM 1566 O O . ASP A 1 195 ? 8.085 26.388 -23.131 1.00 75.19 195 ASP A O 1
ATOM 1570 N N . ASN A 1 196 ? 7.596 25.188 -24.957 1.00 75.44 196 ASN A N 1
ATOM 1571 C CA . ASN A 1 196 ? 6.480 26.037 -25.370 1.00 75.44 196 ASN A CA 1
ATOM 1572 C C . ASN A 1 196 ? 5.298 25.927 -24.399 1.00 75.44 196 ASN A C 1
ATOM 1574 O O . ASN A 1 196 ? 4.677 26.942 -24.081 1.00 75.44 196 ASN A O 1
ATOM 1578 N N . MET A 1 197 ? 5.003 24.719 -23.911 1.00 69.50 197 MET A N 1
ATOM 1579 C CA . MET A 1 197 ? 3.970 24.489 -22.904 1.00 69.50 197 MET A CA 1
ATOM 1580 C C . MET A 1 197 ? 4.338 25.158 -21.578 1.00 69.50 197 MET A C 1
ATOM 1582 O O . MET A 1 197 ? 3.513 25.881 -21.032 1.00 69.50 197 MET A O 1
ATOM 1586 N N . VAL A 1 198 ? 5.578 25.012 -21.102 1.00 69.62 198 VAL A N 1
ATOM 1587 C CA . VAL A 1 198 ? 6.086 25.679 -19.892 1.00 69.62 198 VAL A CA 1
ATOM 1588 C C . VAL A 1 198 ? 5.973 27.192 -20.029 1.00 69.62 198 VAL A C 1
ATOM 1590 O O . VAL A 1 198 ? 5.360 27.822 -19.176 1.00 69.62 198 VAL A O 1
ATOM 1593 N N . LYS A 1 199 ? 6.429 27.785 -21.139 1.00 76.81 199 LYS A N 1
ATOM 1594 C CA . LYS A 1 199 ? 6.272 29.231 -21.388 1.00 76.81 199 LYS A CA 1
ATOM 1595 C C . LYS A 1 199 ? 4.806 29.670 -21.401 1.00 76.81 199 LYS A C 1
ATOM 1597 O O . LYS A 1 199 ? 4.469 30.726 -20.864 1.00 76.81 199 LYS A O 1
ATOM 1602 N N . ALA A 1 200 ? 3.922 28.869 -21.997 1.00 70.81 200 ALA A N 1
ATOM 1603 C CA . ALA A 1 200 ? 2.488 29.138 -21.977 1.00 70.81 200 ALA A CA 1
ATOM 1604 C C . ALA A 1 200 ? 1.920 29.061 -20.547 1.00 70.81 200 ALA A C 1
ATOM 1606 O O . ALA A 1 200 ? 1.142 29.933 -20.160 1.00 70.81 200 ALA A O 1
ATOM 1607 N N . MET A 1 201 ? 2.350 28.089 -19.739 1.00 59.72 201 MET A N 1
ATOM 1608 C CA . MET A 1 201 ? 1.953 27.942 -18.335 1.00 59.72 201 MET A CA 1
ATOM 1609 C C . MET A 1 201 ? 2.485 29.083 -17.462 1.00 59.72 201 MET A C 1
ATOM 1611 O O . MET A 1 201 ? 1.711 29.689 -16.729 1.00 59.72 201 MET A O 1
ATOM 1615 N N . GLU A 1 202 ? 3.758 29.459 -17.594 1.00 66.88 202 GLU A N 1
ATOM 1616 C CA . GLU A 1 202 ? 4.364 30.601 -16.895 1.00 66.88 202 GLU A CA 1
ATOM 1617 C C . GLU A 1 202 ? 3.638 31.918 -17.198 1.00 66.88 202 GLU A C 1
ATOM 1619 O O . GLU A 1 202 ? 3.527 32.786 -16.328 1.00 66.88 202 GLU A O 1
ATOM 1624 N N . SER A 1 203 ? 3.122 32.066 -18.425 1.00 68.62 203 SER A N 1
ATOM 1625 C CA . SER A 1 203 ? 2.342 33.240 -18.826 1.00 68.62 203 SER A CA 1
ATOM 1626 C C . SER A 1 203 ? 0.917 33.259 -18.255 1.00 68.62 203 SER A C 1
ATOM 1628 O O . SER A 1 203 ? 0.388 34.342 -18.020 1.00 68.62 203 SER A O 1
ATOM 1630 N N . ARG A 1 204 ? 0.308 32.092 -17.982 1.00 61.94 204 ARG A N 1
ATOM 1631 C CA . ARG A 1 204 ? -1.048 31.975 -17.403 1.00 61.94 204 ARG A CA 1
ATOM 1632 C C . ARG A 1 204 ? -1.055 31.934 -15.869 1.00 61.94 204 ARG A C 1
ATOM 1634 O O . ARG A 1 204 ? -1.995 32.426 -15.254 1.00 61.94 204 ARG A O 1
ATOM 1641 N N . ASN A 1 205 ? -0.008 31.398 -15.241 1.00 53.56 205 ASN A N 1
ATOM 1642 C CA . ASN A 1 205 ? 0.020 31.115 -13.799 1.00 53.56 205 ASN A CA 1
ATOM 1643 C C . ASN A 1 205 ? 0.247 32.331 -12.890 1.00 53.56 205 ASN A C 1
ATOM 1645 O O . ASN A 1 205 ? 0.093 32.211 -11.675 1.00 53.56 205 ASN A O 1
ATOM 1649 N N . LYS A 1 206 ? 0.592 33.507 -13.429 1.00 55.56 206 LYS A N 1
ATOM 1650 C CA . LYS A 1 206 ? 0.959 34.668 -12.599 1.00 55.56 206 LYS A CA 1
ATOM 1651 C C . LYS A 1 206 ? -0.213 35.418 -11.951 1.00 55.56 206 LYS A C 1
ATOM 1653 O O . LYS A 1 206 ? 0.057 36.217 -11.061 1.00 55.56 206 LYS A O 1
ATOM 1658 N N . GLU A 1 207 ? -1.476 35.162 -12.315 1.00 51.53 207 GLU A N 1
ATOM 1659 C CA . GLU A 1 207 ? -2.597 35.984 -11.808 1.00 51.53 207 GLU A CA 1
ATOM 1660 C C . GLU A 1 207 ? -3.796 35.239 -11.175 1.00 51.53 207 GLU A C 1
ATOM 1662 O O . GLU A 1 207 ? -4.600 35.909 -10.531 1.00 51.53 207 GLU A O 1
ATOM 1667 N N . SER A 1 208 ? -3.932 33.899 -11.235 1.00 51.53 208 SER A N 1
ATOM 1668 C CA . SER A 1 208 ? -5.146 33.228 -10.693 1.00 51.53 208 SER A CA 1
ATOM 1669 C C . SER A 1 208 ? -4.978 31.932 -9.875 1.00 51.53 208 SER A C 1
ATOM 1671 O O . SER A 1 208 ? -5.973 31.421 -9.369 1.00 51.53 208 SER A O 1
ATOM 1673 N N . MET A 1 209 ? -3.766 31.397 -9.674 1.00 51.06 209 MET A N 1
ATOM 1674 C CA . MET A 1 209 ? -3.588 30.033 -9.122 1.00 51.06 209 MET A CA 1
ATOM 1675 C C . MET A 1 209 ? -3.788 29.856 -7.606 1.00 51.06 209 MET A C 1
ATOM 1677 O O . MET A 1 209 ? -4.068 28.747 -7.146 1.00 51.06 209 MET A O 1
ATOM 1681 N N . ILE A 1 210 ? -3.582 30.905 -6.810 1.00 52.09 210 ILE A N 1
ATOM 1682 C CA . ILE A 1 210 ? -3.388 30.785 -5.352 1.00 52.09 210 ILE A CA 1
ATOM 1683 C C . ILE A 1 210 ? -4.639 30.302 -4.571 1.00 52.09 210 ILE A C 1
ATOM 1685 O O . ILE A 1 210 ? -4.456 29.575 -3.592 1.00 52.09 210 ILE A O 1
ATOM 1689 N N . PRO A 1 211 ? -5.897 30.620 -4.951 1.00 49.78 211 PRO A N 1
ATOM 1690 C CA . PRO A 1 211 ? -7.065 30.210 -4.163 1.00 49.78 211 PRO A CA 1
ATOM 1691 C C . PRO A 1 211 ? -7.276 28.686 -4.106 1.00 49.78 211 PRO A C 1
ATOM 1693 O O . PRO A 1 211 ? -7.464 28.136 -3.024 1.00 49.78 211 PRO A O 1
ATOM 1696 N N . THR A 1 212 ? -7.162 27.988 -5.240 1.00 63.69 212 THR A N 1
ATOM 1697 C CA . THR A 1 212 ? -7.475 26.548 -5.377 1.00 63.69 212 THR A CA 1
ATOM 1698 C C . THR A 1 212 ? -6.468 25.614 -4.698 1.00 63.69 212 THR A C 1
ATOM 1700 O O . THR A 1 212 ? -6.829 24.544 -4.216 1.00 63.69 212 THR A O 1
ATOM 1703 N N . MET A 1 213 ? -5.199 26.015 -4.609 1.00 70.25 213 MET A N 1
ATOM 1704 C CA . MET A 1 213 ? -4.140 25.218 -3.970 1.00 70.25 213 MET A CA 1
ATOM 1705 C C . MET A 1 213 ? -4.330 25.099 -2.452 1.00 70.25 213 MET A C 1
ATOM 1707 O O . MET A 1 213 ? -4.149 24.029 -1.870 1.00 70.25 213 MET A O 1
ATOM 1711 N N . ASN A 1 214 ? -4.751 26.189 -1.807 1.00 76.81 214 ASN A N 1
ATOM 1712 C CA . ASN A 1 214 ? -5.021 26.197 -0.369 1.00 76.81 214 ASN A CA 1
ATOM 1713 C C . ASN A 1 214 ? -6.246 25.344 -0.011 1.00 76.81 214 ASN A C 1
ATOM 1715 O O . ASN A 1 214 ? -6.312 24.767 1.076 1.00 76.81 214 ASN A O 1
ATOM 1719 N N . GLU A 1 215 ? -7.210 25.228 -0.925 1.00 84.81 215 GLU A N 1
ATOM 1720 C CA . GLU A 1 215 ? -8.379 24.371 -0.734 1.00 84.81 215 GLU A CA 1
ATOM 1721 C C . GLU A 1 215 ? -8.003 22.889 -0.715 1.00 84.81 215 GLU A C 1
ATOM 1723 O O . GLU A 1 215 ? -8.573 22.147 0.089 1.00 84.81 215 GLU A O 1
ATOM 1728 N N . LEU A 1 216 ? -7.003 22.480 -1.508 1.00 85.06 216 LEU A N 1
ATOM 1729 C CA . LEU A 1 216 ? -6.474 21.113 -1.540 1.00 85.06 216 LEU A CA 1
ATOM 1730 C C . LEU A 1 216 ? -5.725 20.720 -0.262 1.00 85.06 216 LEU A C 1
ATOM 1732 O O . LEU A 1 216 ? -5.745 19.548 0.103 1.00 85.06 216 LEU A O 1
ATOM 1736 N N . HIS A 1 217 ? -5.093 21.666 0.438 1.00 87.00 217 HIS A N 1
ATOM 1737 C CA . HIS A 1 217 ? -4.281 21.371 1.621 1.00 87.00 217 HIS A CA 1
ATOM 1738 C C . HIS A 1 217 ? -5.071 20.638 2.723 1.00 87.00 217 HIS A C 1
ATOM 1740 O O . HIS A 1 217 ? -6.170 21.066 3.098 1.00 87.00 217 HIS A O 1
ATOM 1746 N N . GLY A 1 218 ? -4.488 19.572 3.280 1.00 89.38 218 GLY A N 1
ATOM 1747 C CA . GLY A 1 218 ? -5.058 18.758 4.360 1.00 89.38 218 GLY A CA 1
ATOM 1748 C C . GLY A 1 218 ? -5.280 17.287 3.990 1.00 89.38 218 GLY A C 1
ATOM 1749 O O . GLY A 1 218 ? -4.857 16.823 2.932 1.00 89.38 218 GLY A O 1
ATOM 1750 N N . GLY A 1 219 ? -5.927 16.550 4.898 1.00 90.69 219 GLY A N 1
ATOM 1751 C CA . GLY A 1 219 ? -6.305 15.147 4.704 1.00 90.69 219 GLY A CA 1
ATOM 1752 C C . GLY A 1 219 ? -7.674 14.999 4.036 1.00 90.69 219 GLY A C 1
ATOM 1753 O O . GLY A 1 219 ? -8.567 15.820 4.249 1.00 90.69 219 GLY A O 1
ATOM 1754 N N . TRP A 1 220 ? -7.856 13.937 3.257 1.00 94.50 220 TRP A N 1
ATOM 1755 C CA . TRP A 1 220 ? -9.053 13.665 2.464 1.00 94.50 220 TRP A CA 1
ATOM 1756 C C . TRP A 1 220 ? -9.423 12.189 2.538 1.00 94.50 220 TRP A C 1
ATOM 1758 O O . TRP A 1 220 ? -8.678 11.325 2.072 1.00 94.50 220 TRP A O 1
ATOM 1768 N N . LYS A 1 221 ? -10.604 11.897 3.089 1.00 93.12 221 LYS A N 1
ATOM 1769 C CA . LYS A 1 221 ? -11.128 10.534 3.222 1.00 93.12 221 LYS A CA 1
ATOM 1770 C C . LYS A 1 221 ? -12.041 10.217 2.048 1.00 93.12 221 LYS A C 1
ATOM 1772 O O . LYS A 1 221 ? -12.930 11.002 1.726 1.00 93.12 221 LYS A O 1
ATOM 1777 N N . MET A 1 222 ? -11.837 9.071 1.407 1.00 94.38 222 MET A N 1
ATOM 1778 C CA . MET A 1 222 ? -12.674 8.669 0.279 1.00 94.38 222 MET A CA 1
ATOM 1779 C C . MET A 1 222 ? -14.094 8.353 0.746 1.00 94.38 222 MET A C 1
ATOM 1781 O O . MET A 1 222 ? -14.283 7.662 1.745 1.00 94.38 222 MET A O 1
ATOM 1785 N N . VAL A 1 223 ? -15.084 8.839 0.002 1.00 94.56 223 VAL A N 1
ATOM 1786 C CA . VAL A 1 223 ? -16.509 8.617 0.293 1.00 94.56 223 VAL A CA 1
ATOM 1787 C C . VAL A 1 223 ? -17.257 7.933 -0.840 1.00 94.56 223 VAL A C 1
ATOM 1789 O O . VAL A 1 223 ? -18.299 7.328 -0.610 1.00 94.56 223 VAL A O 1
ATOM 1792 N N . SER A 1 224 ? -16.749 8.007 -2.071 1.00 95.38 224 SER A N 1
ATOM 1793 C CA . SER A 1 224 ? -17.301 7.230 -3.178 1.00 95.38 224 SER A CA 1
ATOM 1794 C C . SER A 1 224 ? -16.271 7.003 -4.270 1.00 95.38 224 SER A C 1
ATOM 1796 O O . SER A 1 224 ? -15.305 7.758 -4.406 1.00 95.38 224 SER A O 1
ATOM 1798 N N . SER A 1 225 ? -16.502 5.970 -5.070 1.00 95.44 225 SER A N 1
ATOM 1799 C CA . SER A 1 225 ? -15.680 5.663 -6.225 1.00 95.44 225 SER A CA 1
ATOM 1800 C C . SER A 1 225 ? -16.500 4.990 -7.327 1.00 95.44 225 SER A C 1
ATOM 1802 O O . SER A 1 225 ? -17.572 4.432 -7.084 1.00 95.44 225 SER A O 1
ATOM 1804 N N . LYS A 1 226 ? -16.018 5.079 -8.568 1.00 96.12 226 LYS A N 1
ATOM 1805 C CA . LYS A 1 226 ? -16.637 4.471 -9.749 1.00 96.12 226 LYS A CA 1
ATOM 1806 C C . LYS A 1 226 ? -15.555 3.892 -10.650 1.00 96.12 226 LYS A C 1
ATOM 1808 O O . LYS A 1 226 ? -14.534 4.534 -10.877 1.00 96.12 226 LYS A O 1
ATOM 1813 N N . ASN A 1 227 ? -15.821 2.703 -11.194 1.00 94.75 227 ASN A N 1
ATOM 1814 C CA . ASN A 1 227 ? -14.931 1.952 -12.092 1.00 94.75 227 ASN A CA 1
ATOM 1815 C C . ASN A 1 227 ? -13.571 1.542 -11.490 1.00 94.75 227 ASN A C 1
ATOM 1817 O O . ASN A 1 227 ? -12.672 1.191 -12.251 1.00 94.75 227 ASN A O 1
ATOM 1821 N N . VAL A 1 228 ? -13.426 1.524 -10.160 1.00 92.06 228 VAL A N 1
ATOM 1822 C CA . VAL A 1 228 ? -12.171 1.136 -9.490 1.00 92.06 228 VAL A CA 1
ATOM 1823 C C . VAL A 1 228 ? -11.735 -0.272 -9.895 1.00 92.06 228 VAL A C 1
ATOM 1825 O O . VAL A 1 228 ? -10.625 -0.433 -10.381 1.00 92.06 228 VAL A O 1
ATOM 1828 N N . ASP A 1 229 ? -12.623 -1.266 -9.835 1.00 89.38 229 ASP A N 1
ATOM 1829 C CA . ASP A 1 229 ? -12.259 -2.656 -10.157 1.00 89.38 229 ASP A CA 1
ATOM 1830 C C . ASP A 1 229 ? -11.770 -2.837 -11.599 1.00 89.38 229 ASP A C 1
ATOM 1832 O O . ASP A 1 229 ? -10.889 -3.647 -11.874 1.00 89.38 229 ASP A O 1
ATOM 1836 N N . LYS A 1 230 ? -12.355 -2.093 -12.549 1.00 91.75 230 LYS A N 1
ATOM 1837 C CA . LYS A 1 230 ? -11.926 -2.134 -13.956 1.00 91.75 230 LYS A CA 1
ATOM 1838 C C . LYS A 1 230 ? -10.559 -1.486 -14.135 1.00 91.75 230 LYS A C 1
ATOM 1840 O O . LYS A 1 230 ? -9.775 -1.962 -14.946 1.00 91.75 230 LYS A O 1
ATOM 1845 N N . TYR A 1 231 ? -10.313 -0.408 -13.397 1.00 90.56 231 TYR A N 1
ATOM 1846 C CA . TYR A 1 231 ? -9.052 0.315 -13.422 1.00 90.56 231 TYR A CA 1
ATOM 1847 C C . TYR A 1 231 ? -7.919 -0.523 -12.818 1.00 90.56 231 TYR A C 1
ATOM 1849 O O . TYR A 1 231 ? -6.899 -0.704 -13.474 1.00 90.56 231 TYR A O 1
ATOM 1857 N N . LEU A 1 232 ? -8.122 -1.123 -11.640 1.00 88.06 232 LEU A N 1
ATOM 1858 C CA . LEU A 1 232 ? -7.100 -1.944 -10.971 1.00 88.06 232 LEU A CA 1
ATOM 1859 C C . LEU A 1 232 ? -6.738 -3.194 -11.785 1.00 88.06 232 LEU A C 1
ATOM 1861 O O . LEU A 1 232 ? -5.565 -3.480 -11.995 1.00 88.06 232 LEU A O 1
ATOM 1865 N N . LYS A 1 233 ? -7.732 -3.853 -12.400 1.00 87.44 233 LYS A N 1
ATOM 1866 C CA . LYS A 1 233 ? -7.487 -4.976 -13.328 1.00 87.44 233 LYS A CA 1
ATOM 1867 C C . LYS A 1 233 ? -6.602 -4.621 -14.524 1.00 87.44 233 LYS A C 1
ATOM 1869 O O . LYS A 1 233 ? -5.989 -5.516 -15.093 1.00 87.44 233 LYS A O 1
ATOM 1874 N N . LYS A 1 234 ? -6.605 -3.357 -14.956 1.00 85.81 234 LYS A N 1
ATOM 1875 C CA . LYS A 1 234 ? -5.785 -2.873 -16.075 1.00 85.81 234 LYS A CA 1
ATOM 1876 C C . LYS A 1 234 ? -4.400 -2.426 -15.623 1.00 85.81 234 LYS A C 1
ATOM 1878 O O . LYS A 1 234 ? -3.463 -2.596 -16.387 1.00 85.81 234 LYS A O 1
ATOM 1883 N N . ARG A 1 235 ? -4.287 -1.869 -14.414 1.00 79.88 235 ARG A N 1
ATOM 1884 C CA . ARG A 1 235 ? -3.029 -1.336 -13.875 1.00 79.88 235 ARG A CA 1
ATOM 1885 C C . ARG A 1 235 ? -2.010 -2.439 -13.545 1.00 79.88 235 ARG A C 1
ATOM 1887 O O . ARG A 1 235 ? -0.822 -2.191 -13.678 1.00 79.88 235 ARG A O 1
ATOM 1894 N N . ALA A 1 236 ? -2.482 -3.652 -13.231 1.00 73.31 236 ALA A N 1
ATOM 1895 C CA . ALA A 1 236 ? -1.657 -4.845 -12.997 1.00 73.31 236 ALA A CA 1
ATOM 1896 C C . ALA A 1 236 ? -0.600 -4.693 -11.878 1.00 73.31 236 ALA A C 1
ATOM 1898 O O . ALA A 1 236 ? 0.466 -5.301 -11.963 1.00 73.31 236 ALA A O 1
ATOM 1899 N N . ASP A 1 237 ? -0.894 -3.910 -10.832 1.00 74.12 237 ASP A N 1
ATOM 1900 C CA . ASP A 1 237 ? -0.003 -3.773 -9.671 1.00 74.12 237 ASP A CA 1
ATOM 1901 C C . ASP A 1 237 ? -0.183 -4.911 -8.644 1.00 74.12 237 ASP A C 1
ATOM 1903 O O . ASP A 1 237 ? -0.999 -5.824 -8.802 1.00 74.12 237 ASP A O 1
ATOM 1907 N N . GLU A 1 238 ? 0.585 -4.837 -7.553 1.00 73.19 238 GLU A N 1
ATOM 1908 C CA . GLU A 1 238 ? 0.476 -5.733 -6.402 1.00 73.19 238 GLU A CA 1
ATOM 1909 C C . GLU A 1 238 ? -0.833 -5.529 -5.614 1.00 73.19 238 GLU A C 1
ATOM 1911 O O . GLU A 1 238 ? -1.300 -4.408 -5.409 1.00 73.19 238 GLU A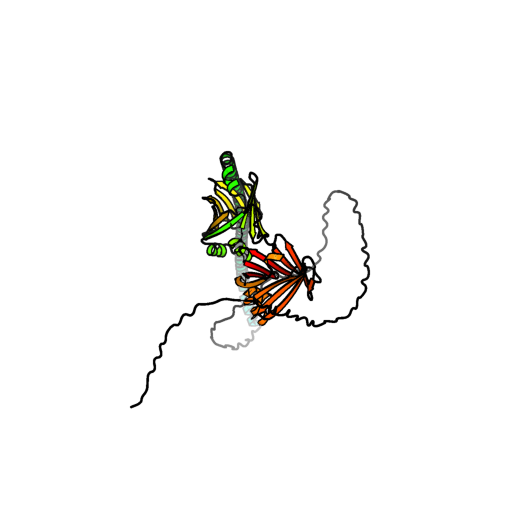 O 1
ATOM 1916 N N . GLU A 1 239 ? -1.381 -6.610 -5.043 1.00 75.25 239 GLU A N 1
ATOM 1917 C CA . GLU A 1 239 ? -2.641 -6.585 -4.274 1.00 75.25 239 GLU A CA 1
ATOM 1918 C C . GLU A 1 239 ? -2.638 -5.575 -3.109 1.00 75.25 239 GLU A C 1
ATOM 1920 O O . GLU A 1 239 ? -3.687 -5.070 -2.702 1.00 75.25 239 GLU A O 1
ATOM 1925 N N . ILE A 1 240 ? -1.469 -5.273 -2.534 1.00 68.94 240 ILE A N 1
ATOM 1926 C CA . ILE A 1 240 ? -1.363 -4.297 -1.446 1.00 68.94 240 ILE A CA 1
ATOM 1927 C C . ILE A 1 240 ? -1.558 -2.862 -1.939 1.00 68.94 240 ILE A C 1
ATOM 1929 O O . ILE A 1 240 ? -2.172 -2.056 -1.234 1.00 68.94 240 ILE A O 1
ATOM 1933 N N . GLU A 1 241 ? -1.092 -2.547 -3.147 1.00 77.31 241 GLU A N 1
ATOM 1934 C CA . GLU A 1 241 ? -1.315 -1.244 -3.762 1.00 77.31 241 GLU A CA 1
ATOM 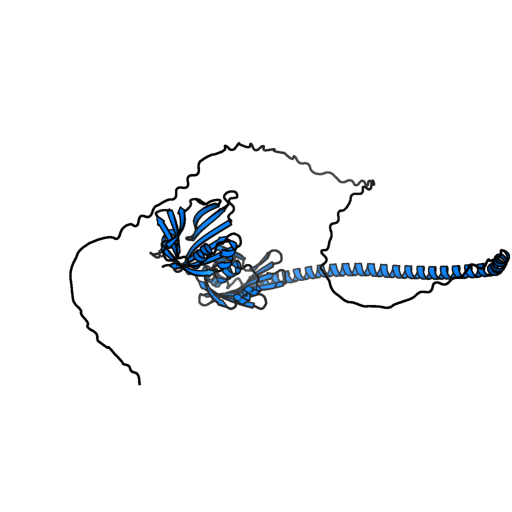1935 C C . GLU A 1 241 ? -2.788 -1.043 -4.089 1.00 77.31 241 GLU A C 1
ATOM 1937 O O . GLU A 1 241 ? -3.303 0.054 -3.888 1.00 77.31 241 GLU A O 1
ATOM 1942 N N . ASP A 1 242 ? -3.494 -2.104 -4.484 1.00 82.94 242 ASP A N 1
ATOM 1943 C CA . ASP A 1 242 ? -4.941 -2.072 -4.693 1.00 82.94 242 ASP A CA 1
ATOM 1944 C C . ASP A 1 242 ? -5.688 -1.717 -3.403 1.00 82.94 242 ASP A C 1
ATOM 1946 O O . ASP A 1 242 ? -6.599 -0.885 -3.415 1.00 82.94 242 ASP A O 1
ATOM 1950 N N . VAL A 1 243 ? -5.288 -2.290 -2.263 1.00 76.56 243 VAL A N 1
ATOM 1951 C CA . VAL A 1 243 ? -5.895 -1.978 -0.957 1.00 76.56 243 VAL A CA 1
ATOM 1952 C C . VAL A 1 243 ? -5.597 -0.538 -0.539 1.00 76.56 243 VAL A C 1
ATOM 1954 O O . VAL A 1 243 ? -6.508 0.183 -0.122 1.00 76.56 243 VAL A O 1
ATOM 1957 N N . VAL A 1 244 ? -4.346 -0.090 -0.675 1.00 80.56 244 VAL A N 1
ATOM 1958 C CA . VAL A 1 244 ? -3.953 1.306 -0.411 1.00 80.56 244 VAL A CA 1
ATOM 1959 C C . VAL A 1 244 ? -4.718 2.257 -1.328 1.00 80.56 244 VAL A C 1
ATOM 1961 O O . VAL A 1 244 ? -5.238 3.278 -0.878 1.00 80.56 244 VAL A O 1
ATOM 1964 N N . PHE A 1 245 ? -4.875 1.901 -2.598 1.00 85.06 245 PHE A N 1
ATOM 1965 C CA . PHE A 1 245 ? -5.649 2.669 -3.554 1.00 85.06 245 PHE A CA 1
ATOM 1966 C C . PHE A 1 245 ? -7.134 2.696 -3.186 1.00 85.06 245 PHE A C 1
ATOM 1968 O O . PHE A 1 245 ? -7.778 3.724 -3.346 1.00 85.06 245 PHE A O 1
ATOM 1975 N N . GLN A 1 246 ? -7.712 1.619 -2.667 1.00 82.75 246 GLN A N 1
ATOM 1976 C CA . GLN A 1 246 ? -9.134 1.585 -2.321 1.00 82.75 246 GLN A CA 1
ATOM 1977 C C . GLN A 1 246 ? -9.466 2.274 -0.998 1.00 82.75 246 GLN A C 1
ATOM 1979 O O . GLN A 1 246 ? -10.549 2.842 -0.874 1.00 82.75 246 GLN A O 1
ATOM 1984 N N . LEU A 1 247 ? -8.569 2.225 -0.014 1.00 84.25 247 LEU A N 1
ATOM 1985 C CA . LEU A 1 247 ? -8.876 2.622 1.366 1.00 84.25 247 LEU A CA 1
ATOM 1986 C C . LEU A 1 247 ? -8.039 3.798 1.875 1.00 84.25 247 LEU A C 1
ATOM 1988 O O . LEU A 1 247 ? -8.370 4.380 2.907 1.00 84.25 247 LEU A O 1
ATOM 1992 N N . GLY A 1 248 ? -6.969 4.155 1.168 1.00 86.12 248 GLY A N 1
ATOM 1993 C CA . GLY A 1 248 ? -6.047 5.205 1.575 1.00 86.12 248 GLY A CA 1
ATOM 1994 C C . GLY A 1 248 ? -6.703 6.582 1.658 1.00 86.12 248 GLY A C 1
ATOM 1995 O O . GLY A 1 248 ? -7.498 6.988 0.801 1.00 86.12 248 GLY A O 1
ATOM 1996 N N . THR A 1 249 ? -6.322 7.311 2.699 1.00 88.75 249 THR A N 1
ATOM 1997 C CA . THR A 1 249 ? -6.575 8.738 2.869 1.00 88.75 249 THR A CA 1
ATOM 1998 C C . THR A 1 249 ? -5.523 9.512 2.087 1.00 88.75 249 THR A C 1
ATOM 2000 O O . THR A 1 249 ? -4.340 9.188 2.144 1.00 88.75 249 THR A O 1
ATOM 2003 N N . LEU A 1 250 ? -5.932 10.537 1.342 1.00 90.94 250 LEU A N 1
ATOM 2004 C CA . LEU A 1 250 ? -4.985 11.401 0.640 1.00 90.94 250 LEU A CA 1
ATOM 2005 C C . LEU A 1 250 ? -4.633 12.600 1.504 1.00 90.94 250 LEU A C 1
ATOM 2007 O O . LEU A 1 250 ? -5.519 13.286 2.004 1.00 90.94 250 LEU A O 1
ATOM 2011 N N . HIS A 1 251 ? -3.348 12.885 1.633 1.00 88.06 251 HIS A N 1
ATOM 2012 C CA . HIS A 1 251 ? -2.850 14.051 2.343 1.00 88.06 251 HIS A CA 1
ATOM 2013 C C . HIS A 1 251 ? -2.095 14.944 1.375 1.00 88.06 251 HIS A C 1
ATOM 2015 O O . HIS A 1 251 ? -1.161 14.500 0.709 1.00 88.06 251 HIS A O 1
ATOM 2021 N N . PHE A 1 252 ? -2.487 16.213 1.325 1.00 87.62 252 PHE A N 1
ATOM 2022 C CA . PHE A 1 252 ? -1.812 17.231 0.534 1.00 87.62 252 PHE A CA 1
ATOM 2023 C C . PHE A 1 252 ? -1.154 18.244 1.464 1.00 87.62 252 PHE A C 1
ATOM 2025 O O . PHE A 1 252 ? -1.823 18.889 2.274 1.00 87.62 252 PHE A O 1
ATOM 2032 N N . SER A 1 253 ? 0.153 18.416 1.306 1.00 82.25 253 SER A N 1
ATOM 2033 C CA . SER A 1 253 ? 0.887 19.582 1.781 1.00 82.25 253 SER A CA 1
ATOM 2034 C C . SER A 1 253 ? 1.232 20.439 0.572 1.00 82.25 253 SER A C 1
ATOM 2036 O O . SER A 1 253 ? 1.734 19.919 -0.421 1.00 82.25 253 SER A O 1
ATOM 2038 N N . VAL A 1 254 ? 0.920 21.731 0.629 1.00 79.44 254 VAL A N 1
ATOM 2039 C CA . VAL A 1 254 ? 1.120 22.644 -0.497 1.00 79.44 254 VAL A CA 1
ATOM 2040 C C . VAL A 1 254 ? 1.903 23.842 0.013 1.00 79.44 254 VAL A C 1
ATOM 2042 O O . VAL A 1 254 ? 1.436 24.523 0.925 1.00 79.44 254 VAL A O 1
ATOM 2045 N N . ASP A 1 255 ? 3.081 24.081 -0.553 1.00 75.62 255 ASP A N 1
ATOM 2046 C CA . ASP A 1 255 ? 3.929 25.233 -0.252 1.00 75.62 255 ASP A CA 1
ATOM 2047 C C . ASP A 1 255 ? 4.261 25.991 -1.541 1.00 75.62 255 ASP A C 1
ATOM 2049 O O . ASP A 1 255 ? 5.092 25.564 -2.336 1.00 75.62 255 ASP A O 1
ATOM 2053 N N . ARG A 1 256 ? 3.588 27.132 -1.749 1.00 77.44 256 ARG A N 1
ATOM 2054 C CA . ARG A 1 256 ? 3.658 28.003 -2.942 1.00 77.44 256 ARG A CA 1
ATOM 2055 C C . ARG A 1 256 ? 3.382 27.288 -4.271 1.00 77.44 256 ARG A C 1
ATOM 2057 O O . ARG A 1 256 ? 2.317 27.487 -4.846 1.00 77.44 256 ARG A O 1
ATOM 2064 N N . TYR A 1 257 ? 4.345 26.506 -4.749 1.00 73.12 257 TYR A N 1
ATOM 2065 C CA . TYR A 1 257 ? 4.320 25.752 -6.003 1.00 73.12 257 TYR A CA 1
ATOM 2066 C C . TYR A 1 257 ? 4.614 24.262 -5.799 1.00 73.12 257 TYR A C 1
ATOM 2068 O O . TYR A 1 257 ? 4.346 23.472 -6.702 1.00 73.12 257 TYR A O 1
ATOM 2076 N N . ASP A 1 258 ? 5.110 23.878 -4.624 1.00 75.06 258 ASP A N 1
ATOM 2077 C CA . ASP A 1 258 ? 5.409 22.500 -4.272 1.00 75.06 258 ASP A CA 1
ATOM 2078 C C . ASP A 1 258 ? 4.165 21.850 -3.678 1.00 75.06 258 ASP A C 1
ATOM 2080 O O . ASP A 1 258 ? 3.638 22.264 -2.646 1.00 75.06 258 ASP A O 1
ATOM 2084 N N . VAL A 1 259 ? 3.689 20.810 -4.343 1.00 78.38 259 VAL A N 1
ATOM 2085 C CA . VAL A 1 259 ? 2.615 19.938 -3.894 1.00 78.38 259 VAL A CA 1
ATOM 2086 C C . VAL A 1 259 ? 3.242 18.613 -3.492 1.00 78.38 259 VAL A C 1
ATOM 2088 O O . VAL A 1 259 ? 3.732 17.841 -4.315 1.00 78.38 259 VAL A O 1
ATOM 2091 N N . MET A 1 260 ? 3.209 18.331 -2.198 1.00 79.56 260 MET A N 1
ATOM 2092 C CA . MET A 1 260 ? 3.507 17.015 -1.662 1.00 79.56 260 MET A CA 1
ATOM 2093 C C . MET A 1 260 ? 2.188 16.302 -1.406 1.00 79.56 260 MET A C 1
ATOM 2095 O O . MET A 1 260 ? 1.405 16.703 -0.546 1.00 79.56 260 MET A O 1
ATOM 2099 N N . MET A 1 261 ? 1.953 15.229 -2.143 1.00 84.06 261 MET A N 1
ATOM 2100 C CA . MET A 1 261 ? 0.842 14.322 -1.919 1.00 84.06 261 MET A CA 1
ATOM 2101 C C . MET A 1 261 ? 1.388 13.039 -1.311 1.00 84.06 261 MET A C 1
ATOM 2103 O O . MET A 1 261 ? 2.391 12.502 -1.778 1.00 84.06 261 MET A O 1
ATOM 2107 N N . HIS A 1 262 ? 0.719 12.518 -0.297 1.00 82.12 262 HIS A N 1
ATOM 2108 C CA . HIS A 1 262 ? 0.944 11.143 0.105 1.00 82.12 262 HIS A CA 1
ATOM 2109 C C . HIS A 1 262 ? -0.364 10.418 0.365 1.00 82.12 262 HIS A C 1
ATOM 2111 O O . HIS A 1 262 ? -1.363 11.022 0.761 1.00 82.12 262 HIS A O 1
ATOM 2117 N N . THR A 1 263 ? -0.342 9.114 0.117 1.00 82.12 263 THR A N 1
ATOM 2118 C CA . THR A 1 263 ? -1.439 8.226 0.482 1.00 82.12 263 THR A CA 1
ATOM 2119 C C . THR A 1 263 ? -1.106 7.609 1.827 1.00 82.12 263 THR A C 1
ATOM 2121 O O . THR A 1 263 ? -0.109 6.897 1.969 1.00 82.12 263 THR A O 1
ATOM 2124 N N . GLU A 1 264 ? -1.937 7.908 2.816 1.00 80.19 264 GLU A N 1
ATOM 2125 C CA . GLU A 1 264 ? -1.850 7.343 4.149 1.00 80.19 264 GLU A CA 1
ATOM 2126 C C . GLU A 1 264 ? -2.893 6.238 4.303 1.00 80.19 264 GLU A C 1
ATOM 2128 O O . GLU A 1 264 ? -4.086 6.445 4.079 1.00 80.19 264 GLU A O 1
ATOM 2133 N N . LEU A 1 265 ? -2.456 5.057 4.714 1.00 74.12 265 LEU A N 1
ATOM 2134 C CA . LEU A 1 265 ? -3.348 4.005 5.172 1.00 74.12 265 LEU A CA 1
ATOM 2135 C C . LEU A 1 265 ? -2.932 3.689 6.608 1.00 74.12 265 LEU A C 1
ATOM 2137 O O . LEU A 1 265 ? -1.850 3.159 6.839 1.00 74.12 265 LEU A O 1
ATOM 2141 N N . LEU A 1 266 ? -3.798 4.027 7.569 1.00 66.38 266 LEU A N 1
ATOM 2142 C CA . LEU A 1 266 ? -3.648 3.652 8.982 1.00 66.38 266 LEU A CA 1
ATOM 2143 C C . LEU A 1 266 ? -2.399 4.251 9.649 1.00 66.38 266 LEU A C 1
ATOM 2145 O O . LEU A 1 266 ? -1.605 3.518 10.235 1.00 66.38 266 LEU A O 1
ATOM 2149 N N . GLY A 1 267 ? -2.172 5.560 9.539 1.00 66.94 267 GLY A N 1
ATOM 2150 C CA . GLY A 1 267 ? -0.993 6.193 10.141 1.00 66.94 267 GLY A CA 1
ATOM 2151 C C . GLY A 1 267 ? 0.302 5.970 9.362 1.00 66.94 267 GLY A C 1
ATOM 2152 O O . GLY A 1 267 ? 1.336 6.522 9.729 1.00 66.94 267 GLY A O 1
ATOM 2153 N N . LYS A 1 268 ? 0.286 5.161 8.294 1.00 67.94 268 LYS A N 1
ATOM 2154 C CA . LYS A 1 268 ? 1.467 4.885 7.476 1.00 67.94 268 LYS A CA 1
ATOM 2155 C C . LYS A 1 268 ? 1.378 5.526 6.113 1.00 67.94 268 LYS A C 1
ATOM 2157 O O . LYS A 1 268 ? 0.395 5.367 5.395 1.00 67.94 268 LYS A O 1
ATOM 2162 N N . ILE A 1 269 ? 2.475 6.162 5.734 1.00 71.38 269 ILE A N 1
ATOM 2163 C CA . ILE A 1 269 ? 2.697 6.683 4.393 1.00 71.38 269 ILE A CA 1
ATOM 2164 C C . ILE A 1 269 ? 3.076 5.510 3.484 1.00 71.38 269 ILE A C 1
ATOM 2166 O O . ILE A 1 269 ? 4.098 4.864 3.711 1.00 71.38 269 ILE A O 1
ATOM 2170 N N . HIS A 1 270 ? 2.246 5.233 2.482 1.00 69.06 270 HIS A N 1
ATOM 2171 C CA . HIS A 1 270 ? 2.470 4.151 1.517 1.00 69.06 270 HIS A CA 1
ATOM 2172 C C . HIS A 1 270 ? 3.003 4.648 0.178 1.00 69.06 270 HIS A C 1
ATOM 2174 O O . HIS A 1 270 ? 3.825 3.983 -0.436 1.00 69.06 270 HIS A O 1
ATOM 2180 N N . ASP A 1 271 ? 2.552 5.821 -0.251 1.00 74.44 271 ASP A N 1
ATOM 2181 C CA . ASP A 1 271 ? 2.996 6.458 -1.484 1.00 74.44 271 ASP A CA 1
ATOM 2182 C C . ASP A 1 271 ? 3.245 7.934 -1.193 1.00 74.44 271 ASP A C 1
ATOM 2184 O O . ASP A 1 271 ? 2.457 8.558 -0.477 1.00 74.44 271 ASP A O 1
ATOM 2188 N N . LYS A 1 272 ? 4.346 8.479 -1.709 1.00 77.00 272 LYS A N 1
ATOM 2189 C CA . LYS A 1 272 ? 4.731 9.878 -1.541 1.00 77.00 272 LYS A CA 1
ATOM 2190 C C . LYS A 1 272 ? 5.156 10.439 -2.887 1.00 77.00 272 LYS A C 1
ATOM 2192 O O . LYS A 1 272 ? 6.244 10.166 -3.382 1.00 77.00 272 LYS A O 1
ATOM 2197 N N . ILE A 1 273 ? 4.329 11.330 -3.409 1.00 74.38 273 ILE A N 1
ATOM 2198 C CA . ILE A 1 273 ? 4.590 12.069 -4.633 1.00 74.38 273 ILE A CA 1
ATOM 2199 C C . ILE A 1 273 ? 4.926 13.500 -4.236 1.00 74.38 273 ILE A C 1
ATOM 2201 O O . ILE A 1 273 ? 4.111 14.204 -3.644 1.00 74.38 273 ILE A O 1
ATOM 2205 N N . THR A 1 274 ? 6.142 13.931 -4.554 1.00 73.94 274 THR A N 1
ATOM 2206 C CA . THR A 1 274 ? 6.538 15.337 -4.424 1.00 73.94 274 THR A CA 1
ATOM 2207 C C . THR A 1 274 ? 6.619 15.924 -5.819 1.00 73.94 274 THR A C 1
ATOM 2209 O O . THR A 1 274 ? 7.171 15.296 -6.719 1.00 73.94 274 THR A O 1
ATOM 2212 N N . ALA A 1 275 ? 5.997 17.079 -6.005 1.00 72.31 275 ALA A N 1
ATOM 2213 C CA . ALA A 1 275 ? 5.785 17.663 -7.311 1.00 72.31 275 ALA A CA 1
ATOM 2214 C C . ALA A 1 275 ? 5.765 19.183 -7.234 1.00 72.31 275 ALA A C 1
ATOM 2216 O O . ALA A 1 275 ? 4.948 19.750 -6.518 1.00 72.31 275 ALA A O 1
ATOM 2217 N N . THR A 1 276 ? 6.574 19.841 -8.043 1.00 74.62 276 THR A N 1
ATOM 2218 C CA . THR A 1 276 ? 6.541 21.283 -8.247 1.00 74.62 276 THR A CA 1
ATOM 2219 C C . THR A 1 276 ? 5.713 21.574 -9.490 1.00 74.62 276 THR A C 1
ATOM 2221 O O . THR A 1 276 ? 5.896 20.998 -10.564 1.00 74.62 276 THR A O 1
ATOM 2224 N N . VAL A 1 277 ? 4.727 22.446 -9.341 1.00 72.31 277 VAL A N 1
ATOM 2225 C CA . VAL A 1 277 ? 3.792 22.776 -10.414 1.00 72.31 277 VAL A CA 1
ATOM 2226 C C . VAL A 1 277 ? 4.511 23.566 -11.501 1.00 72.31 277 VAL A C 1
ATOM 2228 O O . VAL A 1 277 ? 5.136 24.587 -11.228 1.00 72.31 277 VAL A O 1
ATOM 2231 N N . GLY A 1 278 ? 4.375 23.114 -12.746 1.00 65.44 278 GLY A N 1
ATOM 2232 C CA . GLY A 1 278 ? 5.094 23.646 -13.901 1.00 65.44 278 GLY A CA 1
ATOM 2233 C C . GLY A 1 278 ? 6.421 22.939 -14.180 1.00 65.44 278 GLY A C 1
ATOM 2234 O O . GLY A 1 278 ? 7.002 23.185 -15.236 1.00 65.44 278 GLY A O 1
ATOM 2235 N N . GLU A 1 279 ? 6.875 22.042 -13.297 1.00 70.38 279 GLU A N 1
ATOM 2236 C CA . GLU A 1 279 ? 8.052 21.215 -13.547 1.00 70.38 279 GLU A CA 1
ATOM 2237 C C . GLU A 1 279 ? 7.700 19.913 -14.272 1.00 70.38 279 GLU A C 1
ATOM 2239 O O . GLU A 1 279 ? 6.586 19.378 -14.201 1.00 70.38 279 GLU A O 1
ATOM 2244 N N . ILE A 1 280 ? 8.696 19.424 -15.006 1.00 68.25 280 ILE A N 1
ATOM 2245 C CA . ILE A 1 280 ? 8.666 18.146 -15.701 1.00 68.25 280 ILE A CA 1
ATOM 2246 C C . ILE A 1 280 ? 9.727 17.279 -15.047 1.00 68.25 280 ILE A C 1
ATOM 2248 O O . ILE A 1 280 ? 10.910 17.620 -15.063 1.00 68.25 280 ILE A O 1
ATOM 2252 N N . TYR A 1 281 ? 9.300 16.151 -14.501 1.00 70.88 281 TYR A N 1
ATOM 2253 C CA . TYR A 1 281 ? 10.187 15.152 -13.931 1.00 70.88 281 TYR A CA 1
ATOM 2254 C C . TYR A 1 281 ? 10.484 14.098 -14.985 1.00 70.88 281 TYR A C 1
ATOM 2256 O O . TYR A 1 281 ? 9.567 13.546 -15.589 1.00 70.88 281 TYR A O 1
ATOM 2264 N N . MET A 1 282 ? 11.769 13.841 -15.201 1.00 68.31 282 MET A N 1
ATOM 2265 C CA . MET A 1 282 ? 12.254 12.706 -15.976 1.00 68.31 282 MET A CA 1
ATOM 2266 C C . MET A 1 282 ? 12.895 11.740 -14.983 1.00 68.31 282 MET A C 1
ATOM 2268 O O . MET A 1 282 ? 13.930 12.074 -14.405 1.00 68.31 282 MET A O 1
ATOM 2272 N N . ASP A 1 283 ? 12.282 10.581 -14.770 1.00 66.06 283 ASP A N 1
ATOM 2273 C CA . ASP A 1 283 ? 12.863 9.496 -13.976 1.00 66.06 283 ASP A CA 1
ATOM 2274 C C . ASP A 1 283 ? 12.996 8.254 -14.858 1.00 66.06 283 ASP A C 1
ATOM 2276 O O . ASP A 1 283 ? 12.006 7.637 -15.258 1.00 66.06 283 ASP A O 1
ATOM 2280 N N . GLY A 1 284 ? 14.227 7.950 -15.272 1.00 78.31 284 GLY A N 1
ATOM 2281 C CA . GLY A 1 284 ? 14.481 6.947 -16.304 1.00 78.31 284 GLY A CA 1
ATOM 2282 C C . GLY A 1 284 ? 13.780 7.301 -17.619 1.00 78.31 284 GLY A C 1
ATOM 2283 O O . GLY A 1 284 ? 14.105 8.310 -18.248 1.00 78.31 284 GLY A O 1
ATOM 2284 N N . GLN A 1 285 ? 12.833 6.463 -18.045 1.00 69.00 285 GLN A N 1
ATOM 2285 C CA . GLN A 1 285 ? 12.025 6.691 -19.249 1.00 69.00 285 GLN A CA 1
ATOM 2286 C C . GLN A 1 285 ? 10.605 7.201 -18.936 1.00 69.00 285 GLN A C 1
ATOM 2288 O O . GLN A 1 285 ? 9.775 7.286 -19.840 1.00 69.00 285 GLN A O 1
ATOM 2293 N N . VAL A 1 286 ? 10.314 7.552 -17.679 1.00 71.00 286 VAL A N 1
ATOM 2294 C CA . VAL A 1 286 ? 9.022 8.114 -17.279 1.00 71.00 286 VAL A CA 1
ATOM 2295 C C . VAL A 1 286 ? 9.109 9.637 -17.265 1.00 71.00 286 VAL A C 1
ATOM 2297 O O . VAL A 1 286 ? 9.916 10.219 -16.539 1.00 71.00 286 VAL A O 1
ATOM 2300 N N . ALA A 1 287 ? 8.253 10.289 -18.050 1.00 74.31 287 ALA A N 1
ATOM 2301 C CA . ALA A 1 287 ? 8.106 11.741 -18.051 1.00 74.31 287 ALA A CA 1
ATOM 2302 C C . ALA A 1 287 ? 6.810 12.132 -17.336 1.00 74.31 287 ALA A C 1
ATOM 2304 O O . ALA A 1 287 ? 5.721 11.757 -17.771 1.00 74.31 287 ALA A O 1
ATOM 2305 N N . LYS A 1 288 ? 6.903 12.916 -16.259 1.00 80.25 288 LYS A N 1
ATOM 2306 C CA . LYS A 1 288 ? 5.748 13.406 -15.501 1.00 80.25 288 LYS A CA 1
ATOM 2307 C C . LYS A 1 288 ? 5.677 14.925 -15.543 1.00 80.25 288 LYS A C 1
ATOM 2309 O O . LYS A 1 288 ? 6.584 15.598 -15.070 1.00 80.25 288 LYS A O 1
ATOM 2314 N N . ALA A 1 289 ? 4.585 15.464 -16.071 1.00 75.81 289 ALA A N 1
ATOM 2315 C CA . ALA A 1 289 ? 4.304 16.895 -16.097 1.00 75.81 289 ALA A CA 1
ATOM 2316 C C . ALA A 1 289 ? 3.115 17.218 -15.193 1.00 75.81 289 ALA A C 1
ATOM 2318 O O . ALA A 1 289 ? 2.120 16.485 -15.170 1.00 75.81 289 ALA A O 1
ATOM 2319 N N . ILE A 1 290 ? 3.215 18.311 -14.437 1.00 78.62 290 ILE A N 1
ATOM 2320 C CA . ILE A 1 290 ? 2.198 18.709 -13.461 1.00 78.62 290 ILE A CA 1
ATOM 2321 C C . ILE A 1 290 ? 1.845 20.169 -13.668 1.00 78.62 290 ILE A C 1
ATOM 2323 O O . ILE A 1 290 ? 2.715 21.035 -13.687 1.00 78.62 290 ILE A O 1
ATOM 2327 N N . PHE A 1 291 ? 0.558 20.447 -13.823 1.00 80.44 291 PHE A N 1
ATOM 2328 C CA . PHE A 1 291 ? 0.072 21.787 -14.107 1.00 80.44 291 PHE A CA 1
ATOM 2329 C C . PHE A 1 291 ? -1.336 22.001 -13.571 1.00 80.44 291 PHE A C 1
ATOM 2331 O O . PHE A 1 291 ? -2.048 21.056 -13.240 1.00 80.44 291 PHE A O 1
ATOM 2338 N N . VAL A 1 292 ? -1.734 23.265 -13.466 1.00 78.62 292 VAL A N 1
ATOM 2339 C CA . VAL A 1 292 ? -3.098 23.640 -13.099 1.00 78.62 292 VAL A CA 1
ATOM 2340 C C . VAL A 1 292 ? -3.722 24.384 -14.262 1.00 78.62 292 VAL A C 1
ATOM 2342 O O . VAL A 1 292 ? -3.145 25.341 -14.772 1.00 78.62 292 VAL A O 1
ATOM 2345 N N . GLU A 1 293 ? -4.901 23.940 -14.672 1.00 79.19 293 GLU A N 1
ATOM 2346 C CA . GLU A 1 293 ? -5.697 24.561 -15.726 1.00 79.19 293 GLU A CA 1
ATOM 2347 C C . GLU A 1 293 ? -7.111 24.761 -15.182 1.00 79.19 293 GLU A C 1
ATOM 2349 O O . GLU A 1 293 ? -7.721 23.814 -14.696 1.00 79.19 293 GLU A O 1
ATOM 2354 N N . ASP A 1 294 ? -7.601 26.003 -15.176 1.00 82.19 294 ASP A N 1
ATOM 2355 C CA . ASP A 1 294 ? -8.943 26.358 -14.688 1.00 82.19 294 ASP A CA 1
ATOM 2356 C C . ASP A 1 294 ? -9.265 25.850 -13.264 1.00 82.19 294 ASP A C 1
ATOM 2358 O O . ASP A 1 294 ? -10.386 25.450 -12.957 1.00 82.19 294 ASP A O 1
ATOM 2362 N N . GLY A 1 295 ? -8.264 25.845 -12.375 1.00 76.44 295 GLY A N 1
ATOM 2363 C CA . GLY A 1 295 ? -8.402 25.346 -10.999 1.00 76.44 295 GLY A CA 1
ATOM 2364 C C . GLY A 1 295 ? -8.351 23.818 -10.865 1.00 76.44 295 GLY A C 1
ATOM 2365 O O . GLY A 1 295 ? -8.443 23.294 -9.756 1.00 76.44 295 GLY A O 1
ATOM 2366 N N . ILE A 1 296 ? -8.156 23.098 -11.972 1.00 83.75 296 ILE A N 1
ATOM 2367 C CA . ILE A 1 296 ? -7.979 21.648 -12.009 1.00 83.75 296 ILE A CA 1
ATOM 2368 C C . ILE A 1 296 ? -6.486 21.339 -11.973 1.00 83.75 296 ILE A C 1
ATOM 2370 O O . ILE A 1 296 ? -5.739 21.699 -12.880 1.00 83.75 296 ILE A O 1
ATOM 2374 N N . PHE A 1 297 ? -6.050 20.630 -10.938 1.00 83.69 297 PHE A N 1
ATOM 2375 C CA . PHE A 1 297 ? -4.703 20.089 -10.844 1.00 83.69 297 PHE A CA 1
ATOM 2376 C C . PHE A 1 297 ? -4.596 18.837 -11.714 1.00 83.69 297 PHE A C 1
ATOM 2378 O O . PHE A 1 297 ? -5.219 17.811 -11.430 1.00 83.69 297 PHE A O 1
ATOM 2385 N N . LYS A 1 298 ? -3.807 18.919 -12.782 1.00 86.00 298 LYS A N 1
ATOM 2386 C CA . LYS A 1 298 ? -3.606 17.845 -13.749 1.00 86.00 298 LYS A CA 1
ATOM 2387 C C . LYS A 1 298 ? -2.166 17.346 -13.689 1.00 86.00 298 LYS A C 1
ATOM 2389 O O . LYS A 1 298 ? -1.221 18.128 -13.755 1.00 86.00 298 LYS A O 1
ATOM 2394 N N . SER A 1 299 ? -2.004 16.032 -13.585 1.00 84.81 299 SER A N 1
ATOM 2395 C CA . SER A 1 299 ? -0.725 15.355 -13.774 1.00 84.81 299 SER A CA 1
ATOM 2396 C C . SER A 1 299 ? -0.828 14.426 -14.973 1.00 84.81 299 SER A C 1
ATOM 2398 O O . SER A 1 299 ? -1.787 13.667 -15.096 1.00 84.81 299 SER A O 1
ATOM 2400 N N . VAL A 1 300 ? 0.144 14.513 -15.872 1.00 84.81 300 VAL A N 1
ATOM 2401 C CA . VAL A 1 300 ? 0.285 13.617 -17.018 1.00 84.81 300 VAL A CA 1
ATOM 2402 C C . VAL A 1 300 ? 1.588 12.863 -16.839 1.00 84.81 300 VAL A C 1
ATOM 2404 O O . VAL A 1 300 ? 2.633 13.488 -16.676 1.00 84.81 300 VAL A O 1
ATOM 2407 N N . THR A 1 301 ? 1.512 11.539 -16.843 1.00 84.00 301 THR A N 1
ATOM 2408 C CA . THR A 1 301 ? 2.667 10.644 -16.777 1.00 84.00 301 THR A CA 1
ATOM 2409 C C . THR A 1 301 ? 2.725 9.856 -18.078 1.00 84.00 301 THR A C 1
ATOM 2411 O O . THR A 1 301 ? 1.728 9.258 -18.473 1.00 84.00 301 THR A O 1
ATOM 2414 N N . ILE A 1 302 ? 3.866 9.893 -18.756 1.00 81.00 302 ILE A N 1
ATOM 2415 C CA . ILE A 1 302 ? 4.138 9.139 -19.979 1.00 81.00 302 ILE A CA 1
ATOM 2416 C C . ILE A 1 302 ? 5.172 8.078 -19.619 1.00 81.00 302 ILE A C 1
ATOM 2418 O O . ILE A 1 302 ? 6.267 8.426 -19.178 1.00 81.00 302 ILE A O 1
ATOM 2422 N N . GLU A 1 303 ? 4.807 6.810 -19.778 1.00 81.19 303 GLU A N 1
ATOM 2423 C CA . GLU A 1 303 ? 5.661 5.661 -19.455 1.00 81.19 303 GLU A CA 1
ATOM 2424 C C . GLU A 1 303 ? 6.504 5.205 -20.660 1.00 81.19 303 GLU A C 1
ATOM 2426 O O . GLU A 1 303 ? 6.327 5.690 -21.781 1.00 81.19 303 GLU A O 1
ATOM 2431 N N . GLU A 1 304 ? 7.434 4.264 -20.438 1.00 77.00 304 GLU A N 1
ATOM 2432 C CA . GLU A 1 304 ? 8.401 3.778 -21.445 1.00 77.00 304 GLU A CA 1
ATOM 2433 C C . GLU A 1 304 ? 7.721 3.283 -22.736 1.00 77.00 304 GLU A C 1
ATOM 2435 O O . GLU A 1 304 ? 8.197 3.483 -23.855 1.00 77.00 304 GLU A O 1
ATOM 2440 N N . ASN A 1 305 ? 6.562 2.647 -22.572 1.00 79.06 305 ASN A N 1
ATOM 2441 C CA . ASN A 1 305 ? 5.723 2.090 -23.630 1.00 79.06 305 ASN A CA 1
ATOM 2442 C C . ASN A 1 305 ? 4.856 3.146 -24.345 1.00 79.06 305 ASN A C 1
ATOM 2444 O O . ASN A 1 305 ? 4.024 2.784 -25.179 1.00 79.06 305 ASN A O 1
ATOM 2448 N N . LEU A 1 306 ? 5.063 4.436 -24.053 1.00 76.06 306 LEU A N 1
ATOM 2449 C CA . LEU A 1 306 ? 4.263 5.568 -24.525 1.00 76.06 306 LEU A CA 1
ATOM 2450 C C . LEU A 1 306 ? 2.808 5.541 -24.040 1.00 76.06 306 LEU A C 1
ATOM 2452 O O . LEU A 1 306 ? 1.955 6.215 -24.623 1.00 76.06 306 LEU A O 1
ATOM 2456 N N . GLU A 1 307 ? 2.504 4.785 -22.985 1.00 81.94 307 GLU A N 1
ATOM 2457 C CA . GLU A 1 307 ? 1.192 4.852 -22.358 1.00 81.94 307 GLU A CA 1
ATOM 2458 C C . GLU A 1 307 ? 1.065 6.137 -21.543 1.00 81.94 307 GLU A C 1
ATOM 2460 O O . GLU A 1 307 ? 1.909 6.483 -20.714 1.00 81.94 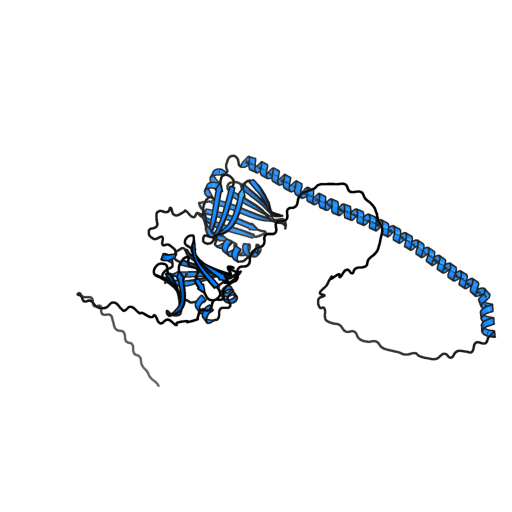307 GLU A O 1
ATOM 2465 N N . GLU A 1 308 ? -0.021 6.861 -21.806 1.00 85.25 308 GLU A N 1
ATOM 2466 C CA . GLU A 1 308 ? -0.358 8.090 -21.106 1.00 85.25 308 GLU A CA 1
ATOM 2467 C C . GLU A 1 308 ? -1.278 7.765 -19.921 1.00 85.25 308 GLU A C 1
ATOM 2469 O O . GLU A 1 308 ? -2.371 7.207 -20.077 1.00 85.25 308 GLU A O 1
ATOM 2474 N N . LYS A 1 309 ? -0.835 8.137 -18.720 1.00 88.88 309 LYS A N 1
ATOM 2475 C CA . LYS A 1 309 ? -1.637 8.167 -17.496 1.00 88.88 309 LYS A CA 1
ATOM 2476 C C . LYS A 1 309 ? -1.979 9.616 -17.185 1.00 88.88 309 LYS A C 1
ATOM 2478 O O . LYS A 1 309 ? -1.092 10.445 -16.983 1.00 88.88 309 LYS A O 1
ATOM 2483 N N . VAL A 1 310 ? -3.270 9.924 -17.137 1.00 90.44 310 VAL A N 1
ATOM 2484 C CA . VAL A 1 310 ? -3.762 11.273 -16.842 1.00 90.44 310 VAL A CA 1
ATOM 2485 C C . VAL A 1 310 ? -4.508 11.261 -15.521 1.00 90.44 310 VAL A C 1
ATOM 2487 O O . VAL A 1 310 ? -5.477 10.532 -15.335 1.00 90.44 310 VAL A O 1
ATOM 2490 N N . GLU A 1 311 ? -4.090 12.130 -14.616 1.00 91.88 311 GLU A N 1
ATOM 2491 C CA . GLU A 1 311 ? -4.703 12.336 -13.315 1.00 91.88 311 GLU A CA 1
ATOM 2492 C C . GLU A 1 311 ? -5.239 13.760 -13.227 1.00 91.88 311 GLU A C 1
ATOM 2494 O O . GLU A 1 311 ? -4.493 14.714 -13.446 1.00 91.88 311 GLU A O 1
ATOM 2499 N N . LYS A 1 312 ? -6.511 13.931 -12.869 1.00 92.62 312 LYS A N 1
ATOM 2500 C CA . LYS A 1 312 ? -7.122 15.247 -12.642 1.00 92.62 312 LYS A CA 1
ATOM 2501 C C . LYS A 1 312 ? -7.693 15.320 -11.240 1.00 92.62 312 LYS A C 1
ATOM 2503 O O . LYS A 1 312 ? -8.374 14.400 -10.797 1.00 92.62 312 LYS A O 1
ATOM 2508 N N . ARG A 1 313 ? -7.444 16.428 -10.556 1.00 90.69 313 ARG A N 1
ATOM 2509 C CA . ARG A 1 313 ? -7.888 16.685 -9.189 1.00 90.69 313 ARG A CA 1
ATOM 2510 C C . ARG A 1 313 ? -8.495 18.079 -9.121 1.00 90.69 313 ARG A C 1
ATOM 2512 O O . ARG A 1 313 ? -7.867 19.034 -9.567 1.00 90.69 313 ARG A O 1
ATOM 2519 N N . TRP A 1 314 ? -9.693 18.211 -8.572 1.00 92.62 314 TRP A N 1
ATOM 2520 C CA . TRP A 1 314 ? -10.322 19.516 -8.356 1.00 92.62 314 TRP A CA 1
ATOM 2521 C C . TRP A 1 314 ? -11.207 19.484 -7.117 1.00 92.62 314 TRP A C 1
ATOM 2523 O O . TRP A 1 314 ? -11.697 18.425 -6.721 1.00 92.62 314 TRP A O 1
ATOM 2533 N N . VAL A 1 315 ? -11.389 20.642 -6.487 1.00 90.94 315 VAL A N 1
ATOM 2534 C CA . VAL A 1 315 ? -12.306 20.789 -5.356 1.00 90.94 315 VAL A CA 1
ATOM 2535 C C . VAL A 1 315 ? -13.598 21.411 -5.867 1.00 90.94 315 VAL A C 1
ATOM 2537 O O . VAL A 1 315 ? -13.587 22.474 -6.478 1.00 90.94 315 VAL A O 1
ATOM 2540 N N . GLU A 1 316 ? -14.719 20.744 -5.620 1.00 92.00 316 GLU A N 1
ATOM 2541 C CA . GLU A 1 316 ? -16.048 21.227 -5.981 1.00 92.00 316 GLU A CA 1
ATOM 2542 C C . GLU A 1 316 ? -17.002 20.950 -4.817 1.00 92.00 316 GLU A C 1
ATOM 2544 O O . GLU A 1 316 ? -17.056 19.841 -4.286 1.00 92.00 316 GLU A O 1
ATOM 2549 N N . ASN A 1 317 ? -17.736 21.972 -4.367 1.00 91.56 317 ASN A N 1
ATOM 2550 C CA . ASN A 1 317 ? -18.680 21.859 -3.246 1.00 91.56 317 ASN A CA 1
ATOM 2551 C C . ASN A 1 317 ? -18.062 21.257 -1.961 1.00 91.56 317 ASN A C 1
ATOM 2553 O O . ASN A 1 317 ? -18.708 20.490 -1.247 1.00 91.56 317 ASN A O 1
ATOM 2557 N N . GLY A 1 318 ? -16.794 21.579 -1.674 1.00 89.75 318 GLY A N 1
ATOM 2558 C CA . GLY A 1 318 ? -16.067 21.076 -0.501 1.00 89.75 318 GLY A CA 1
ATOM 2559 C C . GLY A 1 318 ? -15.631 19.608 -0.590 1.00 89.75 318 GLY A C 1
ATOM 2560 O O . GLY A 1 318 ? -15.143 19.059 0.400 1.00 89.75 318 GLY A O 1
ATOM 2561 N N . LYS A 1 319 ? -15.788 18.971 -1.755 1.00 93.75 319 LYS A N 1
ATOM 2562 C CA . LYS A 1 319 ? -15.328 17.608 -2.028 1.00 93.75 319 LYS A CA 1
ATOM 2563 C C . LYS A 1 319 ? -14.167 17.633 -3.004 1.00 93.75 319 LYS A C 1
ATOM 2565 O O . LYS A 1 319 ? -14.169 18.410 -3.954 1.00 93.75 319 LYS A O 1
ATOM 2570 N N . LEU A 1 320 ? -13.187 16.766 -2.779 1.00 94.56 320 LEU A N 1
ATOM 2571 C CA . LEU A 1 320 ? -12.104 16.542 -3.726 1.00 94.56 320 LEU A CA 1
ATOM 2572 C C . LEU A 1 320 ? -12.559 15.482 -4.721 1.00 94.56 320 LEU A C 1
ATOM 2574 O O . LEU A 1 320 ? -12.841 14.342 -4.351 1.00 94.56 320 LEU A O 1
ATOM 2578 N N . HIS A 1 321 ? -12.615 15.866 -5.983 1.00 94.81 321 HIS A N 1
ATOM 2579 C CA . HIS A 1 321 ? -12.829 14.975 -7.104 1.00 94.81 321 HIS A CA 1
ATOM 2580 C C . HIS A 1 321 ? -11.476 14.562 -7.667 1.00 94.81 321 HIS A C 1
ATOM 2582 O O . HIS A 1 321 ? -10.613 15.406 -7.904 1.00 94.81 321 HIS A O 1
ATOM 2588 N N . PHE A 1 322 ? -11.293 13.263 -7.875 1.00 94.44 322 PHE A N 1
ATOM 2589 C CA . PHE A 1 322 ? -10.074 12.690 -8.421 1.00 94.44 322 PHE A CA 1
ATOM 2590 C C . PHE A 1 322 ? -10.429 11.742 -9.567 1.00 94.44 322 PHE A C 1
ATOM 2592 O O . PHE A 1 322 ? -11.050 10.700 -9.362 1.00 94.44 322 PHE A O 1
ATOM 2599 N N . GLU A 1 323 ? -10.045 12.112 -10.780 1.00 95.81 323 GLU A N 1
ATOM 2600 C CA . GLU A 1 323 ? -10.194 11.306 -11.986 1.00 95.81 323 GLU A CA 1
ATOM 2601 C C . GLU A 1 323 ? -8.835 10.730 -12.385 1.00 95.81 323 GLU A C 1
ATOM 2603 O O . GLU A 1 323 ? -7.866 11.474 -12.539 1.00 95.81 323 GLU A O 1
ATOM 2608 N N . LEU A 1 324 ? -8.771 9.411 -12.553 1.00 93.94 324 LEU A N 1
ATOM 2609 C CA . LEU A 1 324 ? -7.613 8.705 -13.086 1.00 93.94 324 LEU A CA 1
ATOM 2610 C C . LEU A 1 324 ? -7.997 8.057 -14.409 1.00 93.94 324 LEU A C 1
ATOM 2612 O O . LEU A 1 324 ? -8.941 7.267 -14.474 1.00 93.94 324 LEU A O 1
ATOM 2616 N N . GLN A 1 325 ? -7.258 8.383 -15.456 1.00 93.19 325 GLN A N 1
ATOM 2617 C CA . GLN A 1 325 ? -7.400 7.803 -16.777 1.00 93.19 325 GLN A CA 1
ATOM 2618 C C . GLN A 1 325 ? -6.127 7.039 -17.121 1.00 93.19 325 GLN A C 1
ATOM 2620 O O . GLN A 1 325 ? -5.032 7.598 -17.111 1.00 93.19 325 GLN A O 1
ATOM 2625 N N . HIS A 1 326 ? -6.296 5.764 -17.448 1.00 90.62 326 HIS A N 1
ATOM 2626 C CA . HIS A 1 326 ? -5.231 4.907 -17.943 1.00 90.62 326 HIS A CA 1
ATOM 2627 C C . HIS A 1 326 ? -5.801 4.031 -19.059 1.00 90.62 326 HIS A C 1
ATOM 2629 O O . HIS A 1 326 ? -6.822 3.361 -18.872 1.00 90.62 326 HIS A O 1
ATOM 2635 N N . MET A 1 327 ? -5.170 4.083 -20.234 1.00 88.38 327 MET A N 1
ATOM 2636 C CA . MET A 1 327 ? -5.680 3.465 -21.461 1.00 88.38 327 MET A CA 1
ATOM 2637 C C . MET A 1 327 ? -7.134 3.903 -21.770 1.00 88.38 327 MET A C 1
ATOM 2639 O O . MET A 1 327 ? -7.437 5.092 -21.868 1.00 88.38 327 MET A O 1
ATOM 2643 N N . ASP A 1 328 ? -8.042 2.935 -21.919 1.00 91.56 328 ASP A N 1
ATOM 2644 C CA . ASP A 1 328 ? -9.468 3.087 -22.205 1.00 91.56 328 ASP A CA 1
ATOM 2645 C C . ASP A 1 328 ? -10.349 3.168 -20.945 1.00 91.56 328 ASP A C 1
ATOM 2647 O O . ASP A 1 328 ? -11.579 3.189 -21.047 1.00 91.56 328 ASP A O 1
ATOM 2651 N N . VAL A 1 329 ? -9.750 3.205 -19.748 1.00 93.19 329 VAL A N 1
ATOM 2652 C CA . VAL A 1 329 ? -10.485 3.183 -18.481 1.00 93.19 329 VAL A CA 1
ATOM 2653 C C . VAL A 1 329 ? -10.329 4.495 -17.723 1.00 93.19 329 VAL A C 1
ATOM 2655 O O . VAL A 1 329 ? -9.226 4.951 -17.431 1.00 93.19 329 VAL A O 1
ATOM 2658 N N . THR A 1 330 ? -11.471 5.060 -17.330 1.00 95.31 330 THR A N 1
ATOM 2659 C CA . THR A 1 330 ? -11.553 6.207 -16.423 1.00 95.31 330 THR A CA 1
ATOM 2660 C C . THR A 1 330 ? -12.163 5.779 -15.091 1.00 95.31 330 THR A C 1
ATOM 2662 O O . THR A 1 330 ? -13.301 5.293 -15.030 1.00 95.31 330 THR A O 1
ATOM 2665 N N . CYS A 1 331 ? -11.396 5.980 -14.025 1.00 96.12 331 CYS A N 1
ATOM 2666 C CA . CYS A 1 331 ? -11.780 5.812 -12.633 1.00 96.12 331 CYS A CA 1
ATOM 2667 C C . CYS A 1 331 ? -12.038 7.184 -12.009 1.00 96.12 331 CYS A C 1
ATOM 2669 O O . CYS A 1 331 ? -11.260 8.112 -12.208 1.00 96.12 331 CYS A O 1
ATOM 2671 N N . THR A 1 332 ? -13.113 7.315 -11.236 1.00 95.69 332 THR A N 1
ATOM 2672 C CA . THR A 1 332 ? -13.400 8.549 -10.491 1.00 95.69 332 THR A CA 1
ATOM 2673 C C . THR A 1 332 ? -13.554 8.235 -9.015 1.00 95.69 332 THR A C 1
ATOM 2675 O O . THR A 1 332 ? -14.301 7.322 -8.657 1.00 95.69 332 THR A O 1
ATOM 2678 N N . ARG A 1 333 ? -12.894 9.009 -8.159 1.00 96.19 333 ARG A N 1
ATOM 2679 C CA . ARG A 1 333 ? -12.947 8.928 -6.697 1.00 96.19 333 ARG A CA 1
ATOM 2680 C C . ARG A 1 333 ? -13.364 10.289 -6.148 1.00 96.19 333 ARG A C 1
ATOM 2682 O O . ARG A 1 333 ? -12.942 11.323 -6.658 1.00 96.19 333 ARG A O 1
ATOM 2689 N N . ILE A 1 334 ? -14.213 10.284 -5.128 1.00 95.19 334 ILE A N 1
ATOM 2690 C CA . ILE A 1 334 ? -14.660 11.492 -4.432 1.00 95.19 334 ILE A CA 1
ATOM 2691 C C . ILE A 1 334 ? -14.259 11.362 -2.974 1.00 95.19 334 ILE A C 1
ATOM 2693 O O . ILE A 1 334 ? -14.502 10.324 -2.350 1.00 95.19 334 ILE A O 1
ATOM 2697 N N . TYR A 1 335 ? -13.691 12.432 -2.435 1.00 95.69 335 TYR A N 1
ATOM 2698 C CA . TYR A 1 335 ? -13.239 12.509 -1.060 1.00 95.69 335 TYR A CA 1
ATOM 2699 C C . TYR A 1 335 ? -13.886 13.679 -0.339 1.00 95.69 335 TYR A C 1
ATOM 2701 O O . TYR A 1 335 ? -14.185 14.718 -0.928 1.00 95.69 335 TYR A O 1
ATOM 2709 N N . GLU A 1 336 ? -14.044 13.513 0.963 1.00 95.12 336 GLU A N 1
ATOM 2710 C CA . GLU A 1 336 ? -14.426 14.577 1.877 1.00 95.12 336 GLU A CA 1
ATOM 2711 C C . GLU A 1 336 ? -13.214 15.012 2.688 1.00 95.12 336 GLU A C 1
ATOM 2713 O O . GLU A 1 336 ? -12.381 14.195 3.097 1.00 95.12 336 GLU A O 1
ATOM 2718 N N . LYS A 1 337 ? -13.106 16.327 2.890 1.00 93.50 337 LYS A N 1
ATOM 2719 C CA . LYS A 1 337 ? -12.006 16.905 3.648 1.00 93.50 337 LYS A CA 1
ATOM 2720 C C . LYS A 1 337 ? -12.094 16.406 5.082 1.00 93.50 337 LYS A C 1
ATOM 2722 O O . LYS A 1 337 ? -13.117 16.574 5.748 1.00 93.50 337 LYS A O 1
ATOM 2727 N N . ILE A 1 338 ? -11.008 15.820 5.569 1.00 89.31 338 ILE A N 1
ATOM 2728 C CA . ILE A 1 338 ? -10.840 15.554 6.988 1.00 89.31 338 ILE A CA 1
ATOM 2729 C C . ILE A 1 338 ? -10.634 16.918 7.617 1.00 89.31 338 ILE A C 1
ATOM 2731 O O . ILE A 1 338 ? -9.534 17.464 7.632 1.00 89.31 338 ILE A O 1
ATOM 2735 N N . VAL A 1 339 ? -11.726 17.495 8.107 1.00 81.25 339 VAL A N 1
ATOM 2736 C CA . VAL A 1 339 ? -11.632 18.589 9.058 1.00 81.25 339 VAL A CA 1
ATOM 2737 C C . VAL A 1 339 ? -10.877 17.985 10.234 1.00 81.25 339 VAL A C 1
ATOM 2739 O O . VAL A 1 339 ? -11.399 17.033 10.828 1.00 81.25 339 VAL A O 1
ATOM 2742 N N . PRO A 1 340 ? -9.653 18.457 10.554 1.00 63.66 340 PRO A N 1
ATOM 2743 C CA . PRO A 1 340 ? -9.033 18.088 11.808 1.00 63.66 340 PRO A CA 1
ATOM 2744 C C . PRO A 1 340 ? -10.086 18.475 12.824 1.00 63.66 340 PRO A C 1
ATOM 2746 O O . PRO A 1 340 ? -10.413 19.662 12.925 1.00 63.66 340 PRO A O 1
ATOM 2749 N N . LYS A 1 341 ? -10.718 17.490 13.477 1.00 54.34 341 LYS A N 1
ATOM 2750 C CA . LYS A 1 341 ? -11.566 17.790 14.624 1.00 54.34 341 LYS A CA 1
ATOM 2751 C C . LYS A 1 341 ? -10.657 18.658 15.461 1.00 54.34 341 LYS A C 1
ATOM 2753 O O . LYS A 1 341 ? -9.588 18.180 15.851 1.00 54.34 341 LYS A O 1
ATOM 2758 N N . SER A 1 342 ? -10.995 19.947 15.589 1.00 45.28 342 SER A N 1
ATOM 2759 C CA . SER A 1 342 ? -10.226 20.817 16.455 1.00 45.28 342 SER A CA 1
ATOM 2760 C C . SER A 1 342 ? -10.102 20.011 17.727 1.00 45.28 342 SER A C 1
ATOM 2762 O O . SER A 1 342 ? -11.079 19.395 18.171 1.00 45.28 342 SER A O 1
ATOM 2764 N N . VAL A 1 343 ? -8.884 19.880 18.232 1.00 43.09 343 VAL A N 1
ATOM 2765 C CA . VAL A 1 343 ? -8.637 19.176 19.482 1.00 43.09 343 VAL A CA 1
ATOM 2766 C C . VAL A 1 343 ? -9.199 20.058 20.609 1.00 43.09 343 VAL A C 1
ATOM 2768 O O . VAL A 1 343 ? -8.512 20.429 21.545 1.00 43.09 343 VAL A O 1
ATOM 2771 N N . ALA A 1 344 ? -10.470 20.458 20.516 1.00 39.28 344 ALA A N 1
ATOM 2772 C CA . ALA A 1 344 ? -11.348 20.379 21.648 1.00 39.28 344 ALA A CA 1
ATOM 2773 C C . ALA A 1 344 ? -11.232 18.920 22.109 1.00 39.28 344 ALA A C 1
ATOM 2775 O O . ALA A 1 344 ? -11.558 1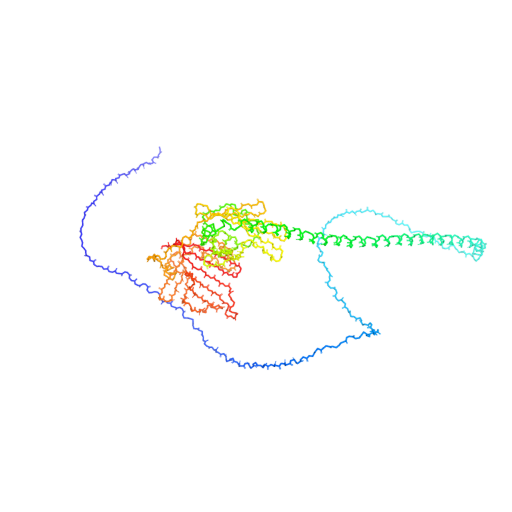8.018 21.329 1.00 39.28 344 ALA A O 1
ATOM 2776 N N . PRO A 1 345 ? -10.662 18.666 23.295 1.00 38.66 345 PRO A N 1
ATOM 2777 C CA . PRO A 1 345 ? -10.523 17.318 23.806 1.00 38.66 345 PRO A CA 1
ATOM 2778 C C . PRO A 1 345 ? -11.919 16.718 23.800 1.00 38.66 345 PRO A C 1
ATOM 2780 O O . PRO A 1 345 ? -12.783 17.141 24.565 1.00 38.66 345 PRO A O 1
ATOM 2783 N N . ASN A 1 346 ? -12.169 15.778 22.889 1.00 40.47 346 ASN A N 1
ATOM 2784 C CA . ASN A 1 346 ? -13.322 14.922 23.033 1.00 40.47 346 ASN A CA 1
ATOM 2785 C C . ASN A 1 346 ? -13.071 14.205 24.366 1.00 40.47 346 ASN A C 1
ATOM 2787 O O . ASN A 1 346 ? -12.051 13.514 24.463 1.00 40.47 346 ASN A O 1
ATOM 2791 N N . PRO A 1 347 ? -13.903 14.393 25.403 1.00 48.75 347 PRO A N 1
ATOM 2792 C CA . PRO A 1 347 ? -13.646 13.834 26.732 1.00 48.75 347 PRO A CA 1
ATOM 2793 C C . PRO A 1 347 ? -13.568 12.293 26.741 1.00 48.75 347 PRO A C 1
ATOM 2795 O O . PRO A 1 347 ? -13.248 11.698 27.764 1.00 48.75 347 PRO A O 1
ATOM 2798 N N . GLU A 1 348 ? -13.809 11.645 25.597 1.00 57.88 348 GLU A N 1
ATOM 2799 C CA . GLU A 1 348 ? -13.724 10.203 25.381 1.00 57.88 348 GLU A CA 1
ATOM 2800 C C . GLU A 1 348 ? -12.558 9.740 24.485 1.00 57.88 348 GLU A C 1
ATOM 2802 O O . GLU A 1 348 ? -12.546 8.575 24.081 1.00 57.88 348 GLU A O 1
ATOM 2807 N N . TYR A 1 349 ? -11.574 10.587 24.142 1.00 58.66 349 TYR A N 1
ATOM 2808 C CA . TYR A 1 349 ? -10.382 10.095 23.434 1.00 58.66 349 TYR A CA 1
ATOM 2809 C C . TYR A 1 349 ? -9.578 9.163 24.353 1.00 58.66 349 TYR A C 1
ATOM 2811 O O . TYR A 1 349 ? -8.808 9.601 25.206 1.00 58.66 349 TYR A O 1
ATOM 2819 N N . LYS A 1 350 ? -9.791 7.858 24.188 1.00 79.25 350 LYS A N 1
ATOM 2820 C CA . LYS A 1 350 ? -9.047 6.803 24.874 1.00 79.25 350 LYS A CA 1
ATOM 2821 C C . LYS A 1 350 ? -7.837 6.430 24.029 1.00 79.25 350 LYS A C 1
ATOM 2823 O O . LYS A 1 350 ? -7.975 6.183 22.830 1.00 79.25 350 LYS A O 1
ATOM 2828 N N . THR A 1 351 ? -6.666 6.346 24.655 1.00 87.94 351 THR A N 1
ATOM 2829 C CA . THR A 1 351 ? -5.485 5.764 24.002 1.00 87.94 351 THR A CA 1
ATOM 2830 C C . THR A 1 351 ? -5.789 4.321 23.597 1.00 87.94 351 THR A C 1
ATOM 2832 O O . THR A 1 351 ? -6.625 3.666 24.221 1.00 87.94 351 THR A O 1
ATOM 2835 N N . ILE A 1 352 ? -5.112 3.782 22.584 1.00 92.75 352 ILE A N 1
ATOM 2836 C CA . ILE A 1 352 ? -5.329 2.409 22.111 1.00 92.75 352 ILE A CA 1
ATOM 2837 C C . ILE A 1 352 ? -5.157 1.394 23.242 1.00 92.75 352 ILE A C 1
ATOM 2839 O O . ILE A 1 352 ? -5.932 0.450 23.336 1.00 92.75 352 ILE A O 1
ATOM 2843 N N . GLN A 1 353 ? -4.231 1.653 24.170 1.00 91.75 353 GLN A N 1
ATOM 2844 C CA . GLN A 1 353 ? -4.020 0.874 25.394 1.00 91.75 353 GLN A CA 1
ATOM 2845 C C . GLN A 1 353 ? -5.294 0.741 26.236 1.00 91.75 353 GLN A C 1
ATOM 2847 O O . GLN A 1 353 ? -5.573 -0.331 26.761 1.00 91.75 353 GLN A O 1
ATOM 2852 N N . GLN A 1 354 ? -6.084 1.810 26.344 1.00 93.00 354 GLN A N 1
ATOM 2853 C CA . GLN A 1 354 ? -7.345 1.822 27.086 1.00 93.00 354 GLN A CA 1
ATOM 2854 C C . GLN A 1 354 ? -8.522 1.352 26.224 1.00 93.00 354 GLN A C 1
ATOM 2856 O O . GLN A 1 354 ? -9.414 0.648 26.697 1.00 93.00 354 GLN A O 1
ATOM 2861 N N . ALA A 1 355 ? -8.547 1.762 24.956 1.00 93.06 355 ALA A N 1
ATOM 2862 C CA . ALA A 1 355 ? -9.656 1.525 24.045 1.00 93.06 355 ALA A CA 1
ATOM 2863 C C . ALA A 1 355 ? -9.763 0.052 23.621 1.00 93.06 355 ALA A C 1
ATOM 2865 O O . ALA A 1 355 ? -10.878 -0.440 23.443 1.00 93.06 355 ALA A O 1
ATOM 2866 N N . ILE A 1 356 ? -8.632 -0.656 23.507 1.00 96.25 356 ILE A N 1
ATOM 2867 C CA . ILE A 1 356 ? -8.580 -2.056 23.063 1.00 96.25 356 ILE A CA 1
ATOM 2868 C C . ILE A 1 356 ? -9.075 -3.054 24.117 1.00 96.25 356 ILE A C 1
ATOM 2870 O O . ILE A 1 356 ? -9.475 -4.163 23.763 1.00 96.25 356 ILE A O 1
ATOM 2874 N N . ILE A 1 357 ? -9.094 -2.675 25.399 1.00 97.12 357 ILE A N 1
ATOM 2875 C CA . ILE A 1 357 ? -9.514 -3.547 26.506 1.00 97.12 357 ILE A CA 1
ATOM 2876 C C . ILE A 1 357 ? -10.980 -3.954 26.324 1.00 97.12 357 ILE A C 1
ATOM 2878 O O . ILE A 1 357 ? -11.870 -3.110 26.222 1.00 97.12 357 ILE A O 1
ATOM 2882 N N . GLY A 1 358 ? -11.258 -5.255 26.330 1.00 96.94 358 GLY A N 1
ATOM 2883 C CA . GLY A 1 358 ? -12.604 -5.786 26.130 1.00 96.94 358 GLY A CA 1
ATOM 2884 C C . GLY A 1 358 ? -12.622 -7.063 25.302 1.00 96.94 358 GLY A C 1
ATOM 2885 O O . GLY A 1 358 ? -11.589 -7.698 25.094 1.00 96.94 358 GLY A O 1
ATOM 2886 N N . ARG A 1 359 ? -13.822 -7.443 24.856 1.00 97.94 359 ARG A N 1
ATOM 2887 C CA . ARG A 1 359 ? -14.066 -8.593 23.981 1.00 97.94 359 ARG A CA 1
ATOM 2888 C C . ARG A 1 359 ? -14.514 -8.103 22.611 1.00 97.94 359 ARG A C 1
ATOM 2890 O O . ARG A 1 359 ? -15.288 -7.155 22.518 1.00 97.94 359 ARG A O 1
ATOM 2897 N N . TRP A 1 360 ? -14.037 -8.778 21.581 1.00 98.38 360 TRP A N 1
ATOM 2898 C CA . TRP A 1 360 ? -14.147 -8.367 20.193 1.00 98.38 360 TRP A CA 1
ATOM 2899 C C . TRP A 1 360 ? -14.548 -9.565 19.339 1.00 98.38 360 TRP A C 1
ATOM 2901 O O . TRP A 1 360 ? -13.875 -10.599 19.351 1.00 98.38 360 TRP A O 1
ATOM 2911 N N . LYS A 1 361 ? -15.637 -9.436 18.588 1.00 97.81 361 LYS A N 1
ATOM 2912 C CA . LYS A 1 361 ? -16.113 -10.447 17.644 1.00 97.81 361 LYS A CA 1
ATOM 2913 C C . LYS A 1 361 ? -15.769 -10.011 16.231 1.00 97.81 361 LYS A C 1
ATOM 2915 O O . LYS A 1 361 ? -16.020 -8.871 15.860 1.00 97.81 361 LYS A O 1
ATOM 2920 N N . MET A 1 362 ? -15.185 -10.913 15.450 1.00 97.88 362 MET A N 1
ATOM 2921 C CA . MET A 1 362 ? -14.857 -10.607 14.061 1.00 97.88 362 MET A CA 1
ATOM 2922 C C . MET A 1 362 ? -16.137 -10.407 13.253 1.00 97.88 362 MET A C 1
ATOM 2924 O O . MET A 1 362 ? -17.076 -11.194 13.383 1.00 97.88 362 MET A O 1
ATOM 2928 N N . VAL A 1 363 ? -16.149 -9.376 12.414 1.00 97.38 363 VAL A N 1
ATOM 2929 C CA . VAL A 1 363 ? -17.262 -9.073 11.506 1.00 97.38 363 VAL A CA 1
ATOM 2930 C C . VAL A 1 363 ? -16.874 -9.202 10.042 1.00 97.38 363 VAL A C 1
ATOM 2932 O O . VAL A 1 363 ? -17.715 -9.551 9.218 1.00 97.38 363 VAL A O 1
ATOM 2935 N N . SER A 1 364 ? -15.603 -8.984 9.707 1.00 96.56 364 SER A N 1
ATOM 2936 C CA . SER A 1 364 ? -15.100 -9.160 8.346 1.00 96.56 364 SER A CA 1
ATOM 2937 C C . SER A 1 364 ? -13.599 -9.433 8.325 1.00 96.56 364 SER A C 1
ATOM 2939 O O . SER A 1 364 ? -12.877 -9.191 9.299 1.00 96.56 364 SER A O 1
ATOM 2941 N N . SER A 1 365 ? -13.121 -9.955 7.198 1.00 96.50 365 SER A N 1
ATOM 2942 C CA . SER A 1 365 ? -11.699 -10.129 6.935 1.00 96.50 365 SER A CA 1
ATOM 2943 C C . SER A 1 365 ? -11.379 -10.015 5.446 1.00 96.50 365 SER A C 1
ATOM 2945 O O . SER A 1 365 ? -12.239 -10.225 4.592 1.00 96.50 365 SER A O 1
ATOM 2947 N N . VAL A 1 366 ? -10.129 -9.668 5.145 1.00 92.50 366 VAL A N 1
ATOM 2948 C CA . VAL A 1 366 ? -9.559 -9.598 3.796 1.00 92.50 366 VAL A CA 1
ATOM 2949 C C . VAL A 1 366 ? -8.281 -10.428 3.785 1.00 92.50 366 VAL A C 1
ATOM 2951 O O . VAL A 1 366 ? -7.457 -10.308 4.693 1.00 92.50 366 VAL A O 1
ATOM 2954 N N . ASN A 1 367 ? -8.136 -11.275 2.766 1.00 94.62 367 ASN A N 1
ATOM 2955 C CA . ASN A 1 367 ? -6.987 -12.159 2.547 1.00 94.62 367 ASN A CA 1
ATOM 2956 C C . ASN A 1 367 ? -6.684 -13.163 3.686 1.00 94.62 367 ASN A C 1
ATOM 2958 O O . ASN A 1 367 ? -5.570 -13.664 3.825 1.00 94.62 367 ASN A O 1
ATOM 2962 N N . LEU A 1 368 ? -7.682 -13.479 4.521 1.00 96.75 368 LEU A N 1
ATOM 2963 C CA . LEU A 1 368 ? -7.497 -14.375 5.665 1.00 96.75 368 LEU A CA 1
ATOM 2964 C C . LEU A 1 368 ? -7.081 -15.787 5.232 1.00 96.75 368 LEU A C 1
ATOM 2966 O O . LEU A 1 368 ? -6.140 -16.334 5.789 1.00 96.75 368 LEU A O 1
ATOM 2970 N N . GLU A 1 369 ? -7.738 -16.378 4.234 1.00 96.00 369 GLU A N 1
ATOM 2971 C CA . GLU A 1 369 ? -7.478 -17.772 3.843 1.00 96.00 369 GLU A CA 1
ATOM 2972 C C . GLU A 1 369 ? -6.071 -17.984 3.264 1.00 96.00 369 GLU A C 1
ATOM 2974 O O . GLU A 1 369 ? -5.401 -18.957 3.619 1.00 96.00 369 GLU A O 1
ATOM 2979 N N . ALA A 1 370 ? -5.583 -17.057 2.431 1.00 94.50 370 ALA A N 1
ATOM 2980 C CA . ALA A 1 370 ? -4.214 -17.123 1.919 1.00 94.50 370 ALA A CA 1
ATOM 2981 C C . ALA A 1 370 ? -3.195 -16.976 3.056 1.00 94.50 370 ALA A C 1
ATOM 2983 O O . ALA A 1 370 ? -2.241 -17.751 3.130 1.00 94.50 370 ALA A O 1
ATOM 2984 N N . TYR A 1 371 ? -3.452 -16.053 3.990 1.00 96.62 371 TYR A N 1
ATOM 2985 C CA . TYR A 1 371 ? -2.621 -15.856 5.173 1.00 96.62 371 TYR A CA 1
ATOM 2986 C C . TYR A 1 371 ? -2.567 -17.106 6.064 1.00 96.62 371 TYR A C 1
ATOM 2988 O O . TYR A 1 371 ? -1.484 -17.567 6.417 1.00 96.62 371 TYR A O 1
ATOM 2996 N N . LEU A 1 372 ? -3.715 -17.724 6.366 1.00 96.69 372 LEU A N 1
ATOM 2997 C CA . LEU A 1 372 ? -3.786 -18.962 7.153 1.00 96.69 372 LEU A CA 1
ATOM 2998 C C . LEU A 1 372 ? -3.010 -20.112 6.494 1.00 96.69 372 LEU A C 1
ATOM 3000 O O . LEU A 1 372 ? -2.311 -20.858 7.185 1.00 96.69 372 LEU A O 1
ATOM 3004 N N . LYS A 1 373 ? -3.111 -20.235 5.163 1.00 95.00 373 LYS A N 1
ATOM 3005 C CA . LYS A 1 373 ? -2.376 -21.231 4.375 1.00 95.00 373 LYS A CA 1
ATOM 3006 C C . LYS A 1 373 ? -0.868 -20.971 4.404 1.00 95.00 373 LYS A C 1
ATOM 3008 O O . LYS A 1 373 ? -0.110 -21.911 4.624 1.00 95.00 373 LYS A O 1
ATOM 3013 N N . LYS A 1 374 ? -0.435 -19.718 4.218 1.00 94.50 374 LYS A N 1
ATOM 3014 C CA . LYS A 1 374 ? 0.982 -19.316 4.255 1.00 94.50 374 LYS A CA 1
ATOM 3015 C C . LYS A 1 374 ? 1.610 -19.586 5.621 1.00 94.50 374 LYS A C 1
ATOM 3017 O O . LYS A 1 374 ? 2.701 -20.142 5.678 1.00 94.50 374 LYS A O 1
ATOM 3022 N N . CYS A 1 375 ? 0.908 -19.258 6.706 1.00 93.25 375 CYS A N 1
ATOM 3023 C CA . CYS A 1 375 ? 1.385 -19.506 8.068 1.00 93.25 375 CYS A CA 1
ATOM 3024 C C . CYS A 1 375 ? 1.374 -20.996 8.464 1.00 93.25 375 CYS A C 1
ATOM 3026 O O . CYS A 1 375 ? 1.832 -21.327 9.556 1.00 93.25 375 CYS A O 1
ATOM 3028 N N . GLY A 1 376 ? 0.838 -21.894 7.626 1.00 95.12 376 GLY A N 1
ATOM 3029 C CA . GLY A 1 376 ? 0.828 -23.335 7.888 1.00 95.12 376 GLY A CA 1
ATOM 3030 C C . GLY A 1 376 ? 0.018 -23.738 9.125 1.00 95.12 376 GLY A C 1
ATOM 3031 O O . GLY A 1 376 ? 0.344 -24.731 9.771 1.00 95.12 376 GLY A O 1
ATOM 3032 N N . LEU A 1 377 ? -1.013 -22.963 9.481 1.00 94.56 377 LEU A N 1
ATOM 3033 C CA . LEU A 1 377 ? -1.818 -23.217 10.678 1.00 94.56 377 LEU A CA 1
ATOM 3034 C C . LEU A 1 377 ? -2.669 -24.479 10.513 1.00 94.56 377 LEU A C 1
ATOM 3036 O O . LEU A 1 377 ? -3.255 -24.708 9.451 1.00 94.56 377 LEU A O 1
ATOM 3040 N N . ASN A 1 378 ? -2.793 -25.275 11.576 1.00 95.88 378 ASN A N 1
ATOM 3041 C CA . ASN A 1 378 ? -3.646 -26.468 11.554 1.00 95.88 378 ASN A CA 1
ATOM 3042 C C . ASN A 1 378 ? -5.146 -26.105 11.588 1.00 95.88 378 ASN A C 1
ATOM 3044 O O . ASN A 1 378 ? -5.515 -24.967 11.877 1.00 95.88 378 ASN A O 1
ATOM 3048 N N . GLU A 1 379 ? -6.038 -27.065 11.318 1.00 95.31 379 GLU A N 1
ATOM 3049 C CA . GLU A 1 379 ? -7.488 -26.810 11.219 1.00 95.31 379 GLU A CA 1
ATOM 3050 C C . GLU A 1 379 ? -8.092 -26.160 12.474 1.00 95.31 379 GLU A C 1
ATOM 3052 O O . GLU A 1 379 ? -8.935 -25.268 12.363 1.00 95.31 379 GLU A O 1
ATOM 3057 N N . VAL A 1 380 ? -7.636 -26.558 13.666 1.00 94.12 380 VAL A N 1
ATOM 3058 C CA . VAL A 1 380 ? -8.113 -26.004 14.943 1.00 94.12 380 VAL A CA 1
ATOM 3059 C C . VAL A 1 380 ? -7.693 -24.542 15.079 1.00 94.12 380 VAL A C 1
ATOM 3061 O O . VAL A 1 380 ? -8.489 -23.686 15.470 1.00 94.12 380 VAL A O 1
ATOM 3064 N N . GLU A 1 381 ? -6.452 -24.228 14.719 1.00 95.00 381 GLU A N 1
ATOM 3065 C CA . GLU A 1 381 ? -5.945 -22.861 14.721 1.00 95.00 381 GLU A CA 1
ATOM 3066 C C . GLU A 1 381 ? -6.640 -22.002 13.669 1.00 95.00 381 GLU A C 1
ATOM 3068 O O . GLU A 1 381 ? -7.050 -20.885 13.980 1.00 95.00 381 GLU A O 1
ATOM 3073 N N . GLN A 1 382 ? -6.849 -22.519 12.461 1.00 96.81 382 GLN A N 1
ATOM 3074 C CA . GLN A 1 382 ? -7.604 -21.818 11.426 1.00 96.81 382 GLN A CA 1
ATOM 3075 C C . GLN A 1 382 ? -9.037 -21.532 11.883 1.00 96.81 382 GLN A C 1
ATOM 3077 O O . GLN A 1 382 ? -9.518 -20.408 11.748 1.00 96.81 382 GLN A O 1
ATOM 3082 N N . HIS A 1 383 ? -9.714 -22.514 12.485 1.00 95.31 383 HIS A N 1
ATOM 3083 C CA . HIS A 1 383 ? -11.050 -22.319 13.041 1.00 95.31 383 HIS A CA 1
ATOM 3084 C C . HIS A 1 383 ? -11.050 -21.230 14.125 1.00 95.31 383 HIS A C 1
ATOM 3086 O O . HIS A 1 383 ? -11.863 -20.306 14.068 1.00 95.31 383 HIS A O 1
ATOM 3092 N N . ARG A 1 384 ? -10.070 -21.253 15.041 1.00 95.44 384 ARG A N 1
ATOM 3093 C CA . ARG A 1 384 ? -9.864 -20.199 16.048 1.00 95.44 384 ARG A CA 1
ATOM 3094 C C . ARG A 1 384 ? -9.708 -18.817 15.416 1.00 95.44 384 ARG A C 1
ATOM 3096 O O . ARG A 1 384 ? -10.263 -17.852 15.933 1.00 95.44 384 ARG A O 1
ATOM 3103 N N . TRP A 1 385 ? -8.974 -18.713 14.313 1.00 96.69 385 TRP A N 1
ATOM 3104 C CA . TRP A 1 385 ? -8.817 -17.452 13.597 1.00 96.69 385 TRP A CA 1
ATOM 3105 C C . TRP A 1 385 ? -10.103 -16.989 12.922 1.00 96.69 385 TRP A C 1
ATOM 3107 O O . TRP A 1 385 ? -10.308 -15.787 12.884 1.00 96.69 385 TRP A O 1
ATOM 3117 N N . ARG A 1 386 ? -10.963 -17.889 12.431 1.00 96.25 386 ARG A N 1
ATOM 3118 C CA . ARG A 1 386 ? -12.212 -17.533 11.734 1.00 96.25 386 ARG A CA 1
ATOM 3119 C C . ARG A 1 386 ? -13.332 -17.098 12.678 1.00 96.25 386 ARG A C 1
ATOM 3121 O O . ARG A 1 386 ? -14.036 -16.142 12.376 1.00 96.25 386 ARG A O 1
ATOM 3128 N N . VAL A 1 387 ? -13.514 -17.798 13.800 1.00 96.06 387 VAL A N 1
ATOM 3129 C CA . VAL A 1 387 ? -14.701 -17.607 14.662 1.00 96.06 387 VAL A CA 1
ATOM 3130 C C . VAL A 1 387 ? -14.379 -17.163 16.089 1.00 96.06 387 VAL A C 1
ATOM 3132 O O . VAL A 1 387 ? -15.287 -16.852 16.858 1.00 96.06 387 VAL A O 1
ATOM 3135 N N . GLY A 1 388 ? -13.100 -17.129 16.465 1.00 96.44 388 GLY A N 1
ATOM 3136 C CA . GLY A 1 388 ? -12.681 -16.801 17.821 1.00 96.44 388 GLY A CA 1
ATOM 3137 C C . GLY A 1 388 ? -13.035 -15.374 18.234 1.00 96.44 388 GLY A C 1
ATOM 3138 O O . GLY A 1 388 ? -12.763 -14.410 17.517 1.00 96.44 388 GLY A O 1
ATOM 3139 N N . THR A 1 389 ? -13.581 -15.236 19.442 1.00 97.88 389 THR A N 1
ATOM 3140 C CA . THR A 1 389 ? -13.712 -13.937 20.110 1.00 97.88 389 THR A CA 1
ATOM 3141 C C . THR A 1 389 ? -12.345 -13.528 20.641 1.00 97.88 389 THR A C 1
ATOM 3143 O O . THR A 1 389 ? -11.742 -14.258 21.428 1.00 97.88 389 THR A O 1
ATOM 3146 N N . LEU A 1 390 ? -11.852 -12.363 20.240 1.00 97.88 390 LEU A N 1
ATOM 3147 C CA . LEU A 1 390 ? -10.584 -11.827 20.713 1.00 97.88 390 LEU A CA 1
ATOM 3148 C C . LEU A 1 390 ? -10.802 -10.995 21.978 1.00 97.88 390 LEU A C 1
ATOM 3150 O O . LEU A 1 390 ? -11.725 -10.191 22.052 1.00 97.88 390 LEU A O 1
ATOM 3154 N N . GLY A 1 391 ? -9.959 -11.184 22.982 1.00 97.62 391 GLY A N 1
ATOM 3155 C CA . GLY A 1 391 ? -10.017 -10.458 24.239 1.00 97.62 391 GLY A CA 1
ATOM 3156 C C . GLY A 1 391 ? -8.702 -9.768 24.562 1.00 97.62 391 GLY A C 1
ATOM 3157 O O . GLY A 1 391 ? -7.634 -10.316 24.290 1.00 97.62 391 GLY A O 1
ATOM 3158 N N . TYR A 1 392 ? -8.795 -8.589 25.171 1.00 97.81 392 TYR A N 1
ATOM 3159 C CA . TYR A 1 392 ? -7.667 -7.862 25.750 1.00 97.81 392 TYR A CA 1
ATOM 3160 C C . TYR A 1 392 ? -7.998 -7.457 27.181 1.00 97.81 392 TYR A C 1
ATOM 3162 O O . TYR A 1 392 ? -9.088 -6.950 27.459 1.00 97.81 392 TYR A O 1
ATOM 3170 N N . MET A 1 393 ? -7.045 -7.670 28.078 1.00 96.75 393 MET A N 1
ATOM 3171 C CA . MET A 1 393 ? -7.075 -7.240 29.471 1.00 96.75 393 MET A CA 1
ATOM 3172 C C . MET A 1 393 ? -5.755 -6.537 29.774 1.00 96.75 393 MET A C 1
ATOM 3174 O O . MET A 1 393 ? -4.718 -6.935 29.247 1.00 96.75 393 MET A O 1
ATOM 3178 N N . ALA A 1 394 ? -5.796 -5.516 30.622 1.00 94.25 394 ALA A N 1
ATOM 3179 C CA . ALA A 1 394 ? -4.608 -4.822 31.097 1.00 94.25 394 ALA A CA 1
ATOM 3180 C C . ALA A 1 394 ? -4.565 -4.875 32.625 1.00 94.25 394 ALA A C 1
ATOM 3182 O O . ALA A 1 394 ? -5.598 -4.726 33.281 1.00 94.25 394 ALA A O 1
ATOM 3183 N N . ASN A 1 395 ? -3.374 -5.081 33.174 1.00 91.50 395 ASN A N 1
ATOM 3184 C CA . ASN A 1 395 ? -3.084 -4.966 34.595 1.00 91.50 395 ASN A CA 1
ATOM 3185 C C . ASN A 1 395 ? -1.788 -4.160 34.754 1.00 91.50 395 ASN A C 1
ATOM 3187 O O . ASN A 1 395 ? -0.692 -4.711 34.650 1.00 91.50 395 ASN A O 1
ATOM 3191 N N . GLY A 1 396 ? -1.924 -2.841 34.919 1.00 88.12 396 GLY A N 1
ATOM 3192 C CA . GLY A 1 396 ? -0.802 -1.911 34.775 1.00 88.12 396 GLY A CA 1
ATOM 3193 C C . GLY A 1 396 ? -0.267 -1.918 33.341 1.00 88.12 396 GLY A C 1
ATOM 3194 O O . GLY A 1 396 ? -1.047 -1.832 32.393 1.00 88.12 396 GLY A O 1
ATOM 3195 N N . ASP A 1 397 ? 1.048 -2.080 33.192 1.00 84.31 397 ASP A N 1
ATOM 3196 C CA . ASP A 1 397 ? 1.738 -2.104 31.891 1.00 84.31 397 ASP A CA 1
ATOM 3197 C C . ASP A 1 397 ? 1.726 -3.484 31.208 1.00 84.31 397 ASP A C 1
ATOM 3199 O O . ASP A 1 397 ? 2.168 -3.642 30.065 1.00 84.31 397 ASP A O 1
ATOM 3203 N N . ARG A 1 398 ? 1.171 -4.490 31.893 1.00 92.94 398 ARG A N 1
ATOM 3204 C CA . ARG A 1 398 ? 1.060 -5.865 31.411 1.00 92.94 398 ARG A CA 1
ATOM 3205 C C . ARG A 1 398 ? -0.280 -6.092 30.728 1.00 92.94 398 ARG A C 1
ATOM 3207 O O . ARG A 1 398 ? -1.342 -5.904 31.324 1.00 92.94 398 ARG A O 1
ATOM 3214 N N . PHE A 1 399 ? -0.221 -6.570 29.494 1.00 95.75 399 PHE A N 1
ATOM 3215 C CA . PHE A 1 399 ? -1.377 -6.894 28.675 1.00 95.75 399 PHE A CA 1
ATOM 3216 C C . PHE A 1 399 ? -1.502 -8.403 28.499 1.00 95.75 399 PHE A C 1
ATOM 3218 O O . PHE A 1 399 ? -0.556 -9.081 28.105 1.00 95.75 399 PHE A O 1
ATOM 3225 N N . ASP A 1 400 ? -2.709 -8.907 28.733 1.00 95.81 400 ASP A N 1
ATOM 3226 C CA . ASP A 1 400 ? -3.101 -10.276 28.430 1.00 95.81 400 ASP A CA 1
ATOM 3227 C C . ASP A 1 400 ? -4.077 -10.243 27.251 1.00 95.81 400 ASP A C 1
ATOM 3229 O O . ASP A 1 400 ? -5.179 -9.692 27.341 1.00 95.81 400 ASP A O 1
ATOM 3233 N N . THR A 1 401 ? -3.688 -10.852 26.134 1.00 96.44 401 THR A N 1
ATOM 3234 C CA . THR A 1 401 ? -4.589 -11.123 25.018 1.00 96.44 401 THR A CA 1
ATOM 3235 C C . THR A 1 401 ? -4.995 -12.585 25.015 1.00 96.44 401 THR A C 1
ATOM 3237 O O . THR A 1 401 ? -4.198 -13.471 25.316 1.00 96.44 401 THR A O 1
ATOM 3240 N N . TYR A 1 402 ? -6.247 -12.859 24.675 1.00 96.75 402 TYR A N 1
ATOM 3241 C CA . TYR A 1 402 ? -6.729 -14.222 24.551 1.00 96.75 402 TYR A CA 1
ATOM 3242 C C . TYR A 1 402 ? -7.676 -14.382 23.374 1.00 96.75 402 TYR A C 1
ATOM 3244 O O . TYR A 1 402 ? -8.333 -13.437 22.948 1.00 96.75 402 TYR A O 1
ATOM 3252 N N . THR A 1 403 ? -7.790 -15.604 22.873 1.00 97.00 403 THR A N 1
ATOM 3253 C CA . THR A 1 403 ? -8.875 -15.988 21.973 1.00 97.00 403 THR A CA 1
ATOM 3254 C C . THR A 1 403 ? -9.793 -16.955 22.696 1.00 97.00 403 THR A C 1
ATOM 3256 O O . THR A 1 403 ? -9.327 -17.915 23.315 1.00 97.00 403 THR A O 1
ATOM 3259 N N . ALA A 1 404 ? -11.095 -16.693 22.634 1.00 95.75 404 ALA A N 1
ATOM 3260 C CA . ALA A 1 404 ? -12.128 -17.538 23.199 1.00 95.75 404 ALA A CA 1
ATOM 3261 C C . ALA A 1 404 ? -12.967 -18.205 22.104 1.00 95.75 404 ALA A C 1
ATOM 3263 O O . ALA A 1 404 ? -13.403 -17.544 21.160 1.00 95.75 404 ALA A O 1
ATOM 3264 N N . LEU A 1 405 ? -13.208 -19.504 22.265 1.00 94.25 405 LEU A N 1
ATOM 3265 C CA . LEU A 1 405 ? -14.149 -20.300 21.478 1.00 94.25 405 LEU A CA 1
ATOM 3266 C C . LEU A 1 405 ? -15.253 -20.777 22.416 1.00 94.25 405 LEU A C 1
ATOM 3268 O O . LEU A 1 405 ? -14.957 -21.302 23.488 1.00 94.25 405 LEU A O 1
ATOM 3272 N N . ASP A 1 406 ? -16.510 -20.511 22.061 1.00 89.69 406 ASP A N 1
ATOM 3273 C CA . ASP A 1 406 ? -17.686 -20.843 22.880 1.00 89.69 406 ASP A CA 1
ATOM 3274 C C . ASP A 1 406 ? -17.556 -20.390 24.347 1.00 89.69 406 ASP A C 1
ATOM 3276 O O . ASP A 1 406 ? -17.868 -21.109 25.295 1.00 89.69 406 ASP A O 1
ATOM 3280 N N . GLY A 1 407 ? -17.011 -19.184 24.542 1.00 87.50 407 GLY A N 1
ATOM 3281 C CA . GLY A 1 407 ? -16.787 -18.583 25.861 1.00 87.50 407 GLY A CA 1
ATOM 3282 C C . GLY A 1 407 ? -15.577 -19.122 26.635 1.00 87.50 407 GLY A C 1
ATOM 3283 O O . GLY A 1 407 ? -15.218 -18.543 27.659 1.00 87.50 407 GLY A O 1
ATOM 3284 N N . LYS A 1 408 ? -14.897 -20.168 26.150 1.00 92.25 408 LYS A N 1
ATOM 3285 C CA . LYS A 1 408 ? -13.698 -20.738 26.784 1.00 92.25 408 LYS A CA 1
ATOM 3286 C C . LYS A 1 408 ? -12.429 -20.143 26.186 1.00 92.25 408 LYS A C 1
ATOM 3288 O O . LYS A 1 408 ? -12.275 -20.116 24.969 1.00 92.25 408 LYS A O 1
ATOM 3293 N N . ARG A 1 409 ? -11.496 -19.690 27.031 1.00 93.31 409 ARG A N 1
ATOM 3294 C CA . ARG A 1 409 ? -10.180 -19.193 26.590 1.00 93.31 409 ARG A CA 1
ATOM 3295 C C . ARG A 1 409 ? -9.335 -20.369 26.104 1.00 93.31 409 ARG A C 1
ATOM 3297 O O . ARG A 1 409 ? -9.029 -21.260 26.884 1.00 93.31 409 ARG A O 1
ATOM 3304 N N . VAL A 1 410 ? -8.978 -20.364 24.823 1.00 92.75 410 VAL A N 1
ATOM 3305 C CA . VAL A 1 410 ? -8.230 -21.457 24.168 1.00 92.75 410 VAL A CA 1
ATOM 3306 C C . VAL A 1 410 ? -6.807 -21.063 23.781 1.00 92.75 410 VAL A C 1
ATOM 3308 O O . VAL A 1 410 ? -5.996 -21.909 23.426 1.00 92.75 410 VAL A O 1
ATOM 3311 N N . HIS A 1 411 ? -6.496 -19.772 23.809 1.00 91.88 411 HIS A N 1
ATOM 3312 C CA . HIS A 1 411 ? -5.167 -19.247 23.536 1.00 91.88 411 HIS A CA 1
ATOM 3313 C C . HIS A 1 411 ? -4.983 -17.987 24.358 1.00 91.88 411 HIS A C 1
ATOM 3315 O O . HIS A 1 411 ? -5.871 -17.137 24.335 1.00 91.88 411 HIS A O 1
ATOM 3321 N N . THR A 1 412 ? -3.846 -17.860 25.030 1.00 92.25 412 THR A N 1
ATOM 3322 C CA . THR A 1 412 ? -3.495 -16.678 25.814 1.00 92.25 412 THR A CA 1
ATOM 3323 C C . THR A 1 412 ? -2.065 -16.300 25.482 1.00 92.25 412 THR A C 1
ATOM 3325 O O . THR A 1 412 ? -1.186 -17.157 25.453 1.00 92.25 412 THR A O 1
ATOM 3328 N N . TRP A 1 413 ? -1.835 -15.019 25.241 1.00 94.00 413 TRP A N 1
ATOM 3329 C CA . TRP A 1 413 ? -0.507 -14.445 25.127 1.00 94.00 413 TRP A CA 1
ATOM 3330 C C . TRP A 1 413 ? -0.435 -13.207 26.010 1.00 94.00 413 TRP A C 1
ATOM 3332 O O . TRP A 1 413 ? -1.418 -12.491 26.190 1.00 94.00 413 TRP A O 1
ATOM 3342 N N . ARG A 1 414 ? 0.734 -12.989 26.589 1.00 95.56 414 ARG A N 1
ATOM 3343 C CA . ARG A 1 414 ? 0.994 -11.959 27.576 1.00 95.56 414 ARG A CA 1
ATOM 3344 C C . ARG A 1 414 ? 2.212 -11.180 27.133 1.00 95.56 414 ARG A C 1
ATOM 3346 O O . ARG A 1 414 ? 3.184 -11.791 26.706 1.00 95.56 414 ARG A O 1
ATOM 3353 N N . PHE A 1 415 ? 2.147 -9.864 27.234 1.00 95.12 415 PHE A N 1
ATOM 3354 C CA . PHE A 1 415 ? 3.256 -8.989 26.886 1.00 95.12 415 PHE A CA 1
ATOM 3355 C C . PHE A 1 415 ? 3.254 -7.742 27.763 1.00 95.12 415 PHE A C 1
ATOM 3357 O O . PHE A 1 415 ? 2.235 -7.367 28.344 1.00 95.12 415 PHE A O 1
ATOM 3364 N N . GLU A 1 416 ? 4.406 -7.094 27.833 1.00 95.19 416 GLU A N 1
ATOM 3365 C CA . GLU A 1 416 ? 4.584 -5.790 28.457 1.00 95.19 416 GLU A CA 1
ATOM 3366 C C . GLU A 1 416 ? 5.006 -4.787 27.380 1.00 95.19 416 GLU A C 1
ATOM 3368 O O . GLU A 1 416 ? 5.730 -5.127 26.440 1.00 95.19 416 GLU A O 1
ATOM 3373 N N . MET A 1 417 ? 4.487 -3.564 27.460 1.00 93.19 417 MET A N 1
ATOM 3374 C CA . MET A 1 417 ? 4.761 -2.543 26.449 1.00 93.19 417 MET A CA 1
ATOM 3375 C C . MET A 1 417 ? 6.230 -2.114 26.486 1.00 93.19 417 MET A C 1
ATOM 3377 O O . MET A 1 417 ? 6.760 -1.776 27.537 1.00 93.19 417 MET A O 1
ATOM 3381 N N . GLY A 1 418 ? 6.882 -2.076 25.325 1.00 92.31 418 GLY A N 1
ATOM 3382 C CA . GLY A 1 418 ? 8.281 -1.659 25.192 1.00 92.31 418 GLY A CA 1
ATOM 3383 C C . GLY A 1 418 ? 9.306 -2.695 25.659 1.00 92.31 418 GLY A C 1
ATOM 3384 O O . GLY A 1 418 ? 10.501 -2.467 25.486 1.00 92.31 418 GLY A O 1
ATOM 3385 N N . VAL A 1 419 ? 8.862 -3.836 26.190 1.00 95.56 419 VAL A N 1
ATOM 3386 C CA . VAL A 1 419 ? 9.731 -4.936 26.612 1.00 95.56 419 VAL A CA 1
ATOM 3387 C C . VAL A 1 419 ? 9.754 -6.000 25.518 1.00 95.56 419 VAL A C 1
ATOM 3389 O O . VAL A 1 419 ? 8.714 -6.414 25.004 1.00 95.56 419 VAL A O 1
ATOM 3392 N N . GLU A 1 420 ? 10.955 -6.424 25.129 1.00 95.44 420 GLU A N 1
ATOM 3393 C CA . GLU A 1 420 ? 11.135 -7.503 24.163 1.00 95.44 420 GLU A CA 1
ATOM 3394 C C . GLU A 1 420 ? 11.024 -8.858 24.870 1.00 95.44 420 GLU A C 1
ATOM 3396 O O . GLU A 1 420 ? 11.812 -9.174 25.759 1.00 95.44 420 GLU A O 1
ATOM 3401 N N . ASP A 1 421 ? 10.031 -9.653 24.476 1.00 94.69 421 ASP A N 1
ATOM 3402 C CA . ASP A 1 421 ? 9.759 -10.972 25.038 1.00 94.69 421 ASP A CA 1
ATOM 3403 C C . ASP A 1 421 ? 10.343 -12.076 24.147 1.00 94.69 421 ASP A C 1
ATOM 3405 O O . ASP A 1 421 ? 10.232 -12.043 22.916 1.00 94.69 421 ASP A O 1
ATOM 3409 N N . ARG A 1 422 ? 10.964 -13.086 24.760 1.00 95.06 422 ARG A N 1
ATOM 3410 C CA . ARG A 1 422 ? 11.549 -14.216 24.035 1.00 95.06 422 ARG A CA 1
ATOM 3411 C C . ARG A 1 422 ? 10.525 -15.340 23.950 1.00 95.06 422 ARG A C 1
ATOM 3413 O O . ARG A 1 422 ? 10.288 -16.065 24.909 1.00 95.06 422 ARG A O 1
ATOM 3420 N N . CYS A 1 423 ? 9.975 -15.544 22.759 1.00 89.06 423 CYS A N 1
ATOM 3421 C CA . CYS A 1 423 ? 9.028 -16.613 22.479 1.00 89.06 423 CYS A CA 1
ATOM 3422 C C . CYS A 1 423 ? 9.671 -17.665 21.567 1.00 89.06 423 CYS A C 1
ATOM 3424 O O . CYS A 1 423 ? 9.803 -17.466 20.358 1.00 89.06 423 CYS A O 1
ATOM 3426 N N . SER A 1 424 ? 10.058 -18.810 22.138 1.00 89.25 424 SER A N 1
ATOM 3427 C CA . SER A 1 424 ? 10.724 -19.906 21.415 1.00 89.25 424 SER A CA 1
ATOM 3428 C C . SER A 1 424 ? 11.981 -19.424 20.658 1.00 89.25 424 SER A C 1
ATOM 3430 O O . SER A 1 424 ? 12.965 -19.028 21.284 1.00 89.25 424 SER A O 1
ATOM 3432 N N . ASN A 1 425 ? 11.934 -19.400 19.320 1.00 91.69 425 ASN A N 1
ATOM 3433 C CA . ASN A 1 425 ? 13.016 -18.957 18.430 1.00 91.69 425 ASN A CA 1
ATOM 3434 C C . ASN A 1 425 ? 12.820 -17.518 17.923 1.00 91.69 425 ASN A C 1
ATOM 3436 O O . ASN A 1 425 ? 13.326 -17.138 16.863 1.00 91.69 425 ASN A O 1
ATOM 3440 N N . SER A 1 426 ? 12.027 -16.715 18.627 1.00 95.44 426 SER A N 1
ATOM 3441 C CA . SER A 1 426 ? 11.686 -15.360 18.210 1.00 95.44 426 SER A CA 1
ATOM 3442 C C . SER A 1 426 ? 11.725 -14.373 19.360 1.00 95.44 426 SER A C 1
ATOM 3444 O O . SER A 1 426 ? 11.470 -14.715 20.511 1.00 95.44 426 SER A O 1
ATOM 3446 N N . LEU A 1 427 ? 12.028 -13.133 19.007 1.00 96.56 427 LEU A N 1
ATOM 3447 C CA . LEU A 1 427 ? 11.907 -11.966 19.861 1.00 96.56 427 LEU A CA 1
ATOM 3448 C C . LEU A 1 427 ? 10.635 -11.227 19.461 1.00 96.56 427 LEU A C 1
ATOM 3450 O O . LEU A 1 427 ? 10.398 -11.018 18.270 1.00 96.56 427 LEU A O 1
ATOM 3454 N N . VAL A 1 428 ? 9.804 -10.868 20.431 1.00 97.06 428 VAL A N 1
ATOM 3455 C CA . VAL A 1 428 ? 8.547 -10.161 20.201 1.00 97.06 428 VAL A CA 1
ATOM 3456 C C . VAL A 1 428 ? 8.573 -8.853 20.966 1.00 97.06 428 VAL A C 1
ATOM 3458 O O . VAL A 1 428 ? 8.568 -8.849 22.190 1.00 97.06 428 VAL A O 1
ATOM 3461 N N . LEU A 1 429 ? 8.561 -7.739 20.245 1.00 96.19 429 LEU A N 1
ATOM 3462 C CA . LEU A 1 429 ? 8.471 -6.408 20.834 1.00 96.19 429 LEU A CA 1
ATOM 3463 C C . LEU A 1 429 ? 7.092 -5.830 20.540 1.00 96.19 429 LEU A C 1
ATOM 3465 O O . LEU A 1 429 ? 6.676 -5.799 19.381 1.00 96.19 429 LEU A O 1
ATOM 3469 N N . THR A 1 430 ? 6.391 -5.366 21.575 1.00 96.75 430 THR A N 1
ATOM 3470 C CA . THR A 1 430 ? 5.106 -4.678 21.408 1.00 96.75 430 THR A CA 1
ATOM 3471 C C . THR A 1 430 ? 5.199 -3.231 21.869 1.00 96.75 430 THR A C 1
ATOM 3473 O O . THR A 1 430 ? 5.576 -2.966 23.004 1.00 96.75 430 THR A O 1
ATOM 3476 N N . THR A 1 431 ? 4.860 -2.290 20.991 1.00 93.25 431 THR A N 1
ATOM 3477 C CA . THR A 1 431 ? 4.945 -0.843 21.230 1.00 93.25 431 THR A CA 1
ATOM 3478 C C . THR A 1 431 ? 3.676 -0.132 20.771 1.00 93.25 431 THR A C 1
ATOM 3480 O O . THR A 1 431 ? 2.857 -0.690 20.038 1.00 93.25 431 THR A O 1
ATOM 3483 N N . VAL A 1 432 ? 3.507 1.116 21.213 1.00 87.69 432 VAL A N 1
ATOM 3484 C CA . VAL A 1 432 ? 2.455 2.013 20.728 1.00 87.69 432 VAL A CA 1
ATOM 3485 C C . VAL A 1 432 ? 3.105 3.182 20.009 1.00 87.69 432 VAL A C 1
ATOM 3487 O O . VAL A 1 432 ? 3.926 3.881 20.597 1.00 87.69 432 VAL A O 1
ATOM 3490 N N . ILE A 1 433 ? 2.733 3.389 18.749 1.00 80.00 433 ILE A N 1
ATOM 3491 C CA . ILE A 1 433 ? 3.202 4.497 17.910 1.00 80.00 433 ILE A CA 1
ATOM 3492 C C . ILE A 1 433 ? 1.961 5.103 17.261 1.00 80.00 433 ILE A C 1
ATOM 3494 O O . ILE A 1 433 ? 1.149 4.361 16.720 1.00 80.00 433 ILE A O 1
ATOM 3498 N N . ASP A 1 434 ? 1.761 6.415 17.394 1.00 81.75 434 ASP A N 1
ATOM 3499 C CA . ASP A 1 434 ? 0.618 7.140 16.811 1.00 81.75 434 ASP A CA 1
ATOM 3500 C C . ASP A 1 434 ? -0.754 6.513 17.115 1.00 81.75 434 ASP A C 1
ATOM 3502 O O . ASP A 1 434 ? -1.650 6.449 16.280 1.00 81.75 434 ASP A O 1
ATOM 3506 N N . ASN A 1 435 ? -0.927 6.042 18.356 1.00 85.88 435 ASN A N 1
ATOM 3507 C CA . ASN A 1 435 ? -2.140 5.359 18.819 1.00 85.88 435 ASN A CA 1
ATOM 3508 C C . ASN A 1 435 ? -2.438 4.025 18.099 1.00 85.88 435 ASN A C 1
ATOM 3510 O O . ASN A 1 435 ? -3.573 3.547 18.109 1.00 85.88 435 ASN A O 1
ATOM 3514 N N . ILE A 1 436 ? -1.413 3.396 17.525 1.00 90.06 436 ILE A N 1
ATOM 3515 C CA . ILE A 1 436 ? -1.457 2.065 16.920 1.00 90.06 436 ILE A CA 1
ATOM 3516 C C . ILE A 1 436 ? -0.633 1.121 17.787 1.00 90.06 436 ILE A C 1
ATOM 3518 O O . ILE A 1 436 ? 0.517 1.404 18.121 1.00 90.06 436 ILE A O 1
ATOM 3522 N N . LEU A 1 437 ? -1.230 -0.006 18.169 1.00 94.81 437 LEU A N 1
ATOM 3523 C CA . LEU A 1 437 ? -0.562 -1.052 18.933 1.00 94.81 437 LEU A CA 1
ATOM 3524 C C . LEU A 1 437 ? 0.100 -2.053 17.981 1.00 94.81 437 LEU A C 1
ATOM 3526 O O . LEU A 1 437 ? -0.578 -2.856 17.331 1.00 94.81 437 LEU A O 1
ATOM 3530 N N . THR A 1 438 ? 1.427 -2.041 17.958 1.00 96.06 438 THR A N 1
ATOM 3531 C CA . THR A 1 438 ? 2.245 -2.794 17.008 1.00 96.06 438 THR A CA 1
ATOM 3532 C C . THR A 1 438 ? 3.058 -3.856 17.729 1.00 96.06 438 THR A C 1
ATOM 3534 O O . THR A 1 438 ? 3.810 -3.547 18.644 1.00 96.06 438 THR A O 1
ATOM 3537 N N . SER A 1 439 ? 2.933 -5.111 17.301 1.00 97.19 439 SER A N 1
ATOM 3538 C CA . SER A 1 439 ? 3.774 -6.227 17.740 1.00 97.19 439 SER A CA 1
ATOM 3539 C C . SER A 1 439 ? 4.656 -6.678 16.582 1.00 97.19 439 SER A C 1
ATOM 3541 O O . SER A 1 439 ? 4.133 -7.068 15.539 1.00 97.19 439 SER A O 1
ATOM 3543 N N . VAL A 1 440 ? 5.972 -6.665 16.762 1.00 96.25 440 VAL A N 1
ATOM 3544 C CA . VAL A 1 440 ? 6.950 -7.107 15.760 1.00 96.25 440 VAL A CA 1
ATOM 3545 C C . VAL A 1 440 ? 7.619 -8.384 16.245 1.00 96.25 440 VAL A C 1
ATOM 3547 O O . VAL A 1 440 ? 8.127 -8.423 17.364 1.00 96.25 440 VAL A O 1
ATOM 3550 N N . LYS A 1 441 ? 7.631 -9.423 15.405 1.00 96.75 441 LYS A N 1
ATOM 3551 C CA . LYS A 1 441 ? 8.373 -10.663 15.635 1.00 96.75 441 LYS A CA 1
ATOM 3552 C C . LYS A 1 441 ? 9.648 -10.676 14.802 1.00 96.75 441 LYS A C 1
ATOM 3554 O O . LYS A 1 441 ? 9.610 -10.536 13.578 1.00 96.75 441 LYS A O 1
ATOM 3559 N N . ARG A 1 442 ? 10.769 -10.898 15.481 1.00 96.31 442 ARG A N 1
ATOM 3560 C CA . ARG A 1 442 ? 12.107 -10.994 14.897 1.00 96.31 442 ARG A CA 1
ATOM 3561 C C . ARG A 1 442 ? 12.714 -12.364 15.153 1.00 96.31 442 ARG A C 1
ATOM 3563 O O . ARG A 1 442 ? 12.451 -12.977 16.189 1.00 96.31 442 ARG A O 1
ATOM 3570 N N . ARG A 1 443 ? 13.528 -12.862 14.224 1.00 95.88 443 ARG A N 1
ATOM 3571 C CA . ARG A 1 443 ? 14.303 -14.096 14.432 1.00 95.88 443 ARG A CA 1
ATOM 3572 C C . ARG A 1 443 ? 15.330 -13.861 15.538 1.00 95.88 443 ARG A C 1
ATOM 3574 O O . ARG A 1 443 ? 16.019 -12.846 15.518 1.00 95.88 443 ARG A O 1
ATOM 3581 N N . LEU A 1 444 ? 15.468 -14.803 16.471 1.00 94.75 444 LEU A N 1
ATOM 3582 C CA . LEU A 1 444 ? 16.384 -14.648 17.610 1.00 94.75 444 LEU A CA 1
ATOM 3583 C C . LEU A 1 444 ? 17.841 -14.400 17.174 1.00 94.75 444 LEU A C 1
ATOM 3585 O O . LEU A 1 444 ? 18.518 -13.560 17.755 1.00 94.75 444 LEU A O 1
ATOM 3589 N N . ASN A 1 445 ? 18.294 -15.103 16.132 1.00 94.44 445 ASN A N 1
ATOM 3590 C CA . ASN A 1 445 ? 19.697 -15.085 15.712 1.00 94.44 445 ASN A CA 1
ATOM 3591 C C . ASN A 1 445 ? 20.023 -13.907 14.784 1.00 94.44 445 ASN A C 1
ATOM 3593 O O . ASN A 1 445 ? 21.044 -13.256 14.958 1.00 94.44 445 ASN A O 1
ATOM 3597 N N . THR A 1 446 ? 19.165 -13.625 13.798 1.00 94.62 446 THR A N 1
ATOM 3598 C CA . THR A 1 446 ? 19.434 -12.586 12.786 1.00 94.62 446 THR A CA 1
ATOM 3599 C C . THR A 1 446 ? 18.841 -11.229 13.147 1.00 94.62 446 THR A C 1
ATOM 3601 O O . THR A 1 446 ? 19.177 -10.232 12.519 1.00 94.62 446 THR A O 1
ATOM 3604 N N . LYS A 1 447 ? 17.924 -11.180 14.126 1.00 93.25 447 LYS A N 1
ATOM 3605 C CA . LYS A 1 447 ? 17.070 -10.020 14.439 1.00 93.25 447 LYS A CA 1
ATOM 3606 C C . LYS A 1 447 ? 16.230 -9.518 13.257 1.00 93.25 447 LYS A C 1
ATOM 3608 O O . LYS A 1 447 ? 15.605 -8.465 13.359 1.00 93.25 447 LYS A O 1
ATOM 3613 N N . GLU A 1 448 ? 16.168 -10.273 12.168 1.00 94.19 448 GLU A N 1
ATOM 3614 C CA . GLU A 1 448 ? 15.357 -9.953 11.001 1.00 94.19 448 GLU A CA 1
ATOM 3615 C C . GLU A 1 448 ? 13.871 -10.035 11.362 1.00 94.19 448 GLU A C 1
ATOM 3617 O O . GLU A 1 448 ? 13.420 -11.016 11.968 1.00 94.19 448 GLU A O 1
ATOM 3622 N N . GLU A 1 449 ? 13.121 -8.993 11.009 1.00 94.44 449 GLU A N 1
ATOM 3623 C CA . GLU A 1 449 ? 11.667 -8.970 11.121 1.00 94.44 449 GLU A CA 1
ATOM 3624 C C . GLU A 1 449 ? 11.063 -9.916 10.088 1.00 94.44 449 GLU A C 1
ATOM 3626 O O . GLU A 1 449 ? 11.303 -9.773 8.896 1.00 94.44 449 GLU A O 1
ATOM 3631 N N . TYR A 1 450 ? 10.245 -10.858 10.549 1.00 94.44 450 TYR A N 1
ATOM 3632 C CA . TYR A 1 450 ? 9.523 -11.761 9.652 1.00 94.44 450 TYR A CA 1
ATOM 3633 C C . TYR A 1 450 ? 8.008 -11.647 9.814 1.00 94.44 450 TYR A C 1
ATOM 3635 O O . TYR A 1 450 ? 7.272 -11.977 8.893 1.00 94.44 450 TYR A O 1
ATOM 3643 N N . SER A 1 451 ? 7.515 -11.147 10.952 1.00 96.12 451 SER A N 1
ATOM 3644 C CA . SER A 1 451 ? 6.082 -10.955 11.163 1.00 96.12 451 SER A CA 1
ATOM 3645 C C . SER A 1 451 ? 5.783 -9.683 11.945 1.00 96.12 451 SER A C 1
ATOM 3647 O O . SER A 1 451 ? 6.510 -9.304 12.864 1.00 96.12 451 SER A O 1
ATOM 3649 N N . ARG A 1 452 ? 4.672 -9.037 11.598 1.00 95.75 452 ARG A N 1
ATOM 3650 C CA . ARG A 1 452 ? 4.185 -7.816 12.234 1.00 95.75 452 ARG A CA 1
ATOM 3651 C C . ARG A 1 452 ? 2.677 -7.879 12.418 1.00 95.75 452 ARG A C 1
ATOM 3653 O O . ARG A 1 452 ? 1.954 -8.356 11.547 1.00 95.75 452 ARG A O 1
ATOM 3660 N N . VAL A 1 453 ? 2.194 -7.384 13.552 1.00 97.31 453 VAL A N 1
ATOM 3661 C CA . VAL A 1 453 ? 0.765 -7.262 13.845 1.00 97.31 453 VAL A CA 1
ATOM 3662 C C . VAL A 1 453 ? 0.450 -5.854 14.315 1.00 97.31 453 VAL A C 1
ATOM 3664 O O . VAL A 1 453 ? 0.966 -5.431 15.344 1.00 97.31 453 VAL A O 1
ATOM 3667 N N . GLU A 1 454 ? -0.424 -5.153 13.605 1.00 96.38 454 GLU A N 1
ATOM 3668 C CA . GLU A 1 454 ? -0.805 -3.769 13.902 1.00 96.38 454 GLU A CA 1
ATOM 3669 C C . GLU A 1 454 ? -2.284 -3.706 14.244 1.00 96.38 454 GLU A C 1
ATOM 3671 O O . GLU A 1 454 ? -3.110 -4.359 13.605 1.00 96.38 454 GLU A O 1
ATOM 3676 N N . ARG A 1 455 ? -2.613 -2.966 15.300 1.00 97.62 455 ARG A N 1
ATOM 3677 C CA . ARG A 1 455 ? -3.962 -2.892 15.859 1.00 97.62 455 ARG A CA 1
ATOM 3678 C C . ARG A 1 455 ? -4.331 -1.439 16.078 1.00 97.62 455 ARG A C 1
ATOM 3680 O O . ARG A 1 455 ? -3.608 -0.722 16.767 1.00 97.62 455 ARG A O 1
ATOM 3687 N N . LEU A 1 456 ? -5.477 -1.033 15.558 1.00 94.69 456 LEU A N 1
ATOM 3688 C CA . LEU A 1 456 ? -6.020 0.306 15.765 1.00 94.69 456 LEU A CA 1
ATOM 3689 C C . LEU A 1 456 ? -7.537 0.258 15.898 1.00 94.69 456 LEU A C 1
ATOM 3691 O O . LEU A 1 456 ? -8.179 -0.704 15.473 1.00 94.69 456 LEU A O 1
ATOM 3695 N N . ILE A 1 457 ? -8.098 1.300 16.502 1.00 93.50 457 ILE A N 1
ATOM 3696 C CA . ILE A 1 457 ? -9.543 1.446 16.649 1.00 93.50 457 ILE A CA 1
ATOM 3697 C C . ILE A 1 457 ? -9.999 2.642 15.830 1.00 93.50 457 ILE A C 1
ATOM 3699 O O . ILE A 1 457 ? -9.627 3.775 16.126 1.00 93.50 457 ILE A O 1
ATOM 3703 N N . GLU A 1 458 ? -10.836 2.383 14.830 1.00 84.75 458 GLU A N 1
ATOM 3704 C CA . GLU A 1 458 ? -11.464 3.409 14.003 1.00 84.75 458 GLU A CA 1
ATOM 3705 C C . GLU A 1 458 ? -12.981 3.207 14.049 1.00 84.75 458 GLU A C 1
ATOM 3707 O O . GLU A 1 458 ? -13.475 2.093 13.911 1.00 84.75 458 GLU A O 1
ATOM 3712 N N . ASN A 1 459 ? -13.744 4.277 14.291 1.00 85.50 459 ASN A N 1
ATOM 3713 C CA . ASN A 1 459 ? -15.216 4.242 14.305 1.00 85.50 459 ASN A CA 1
ATOM 3714 C C . ASN A 1 459 ? -15.821 3.164 15.236 1.00 85.50 459 ASN A C 1
ATOM 3716 O O . ASN A 1 459 ? -16.876 2.607 14.953 1.00 85.50 459 ASN A O 1
ATOM 3720 N N . GLY A 1 460 ? -15.150 2.867 16.356 1.00 89.88 460 GLY A N 1
ATOM 3721 C CA . GLY A 1 460 ? -15.591 1.860 17.330 1.00 89.88 460 GLY A CA 1
ATOM 3722 C C . GLY A 1 460 ? -15.279 0.408 16.946 1.00 89.88 460 GLY A C 1
ATOM 3723 O O . GLY A 1 460 ? -15.570 -0.492 17.734 1.00 89.88 460 GLY A O 1
ATOM 3724 N N . GLN A 1 461 ? -14.655 0.178 15.790 1.00 95.25 461 GLN A N 1
ATOM 3725 C CA . GLN A 1 461 ? -14.214 -1.135 15.327 1.00 95.25 461 GLN A CA 1
ATOM 3726 C C . GLN A 1 461 ? -12.713 -1.312 15.565 1.00 95.25 461 GLN A C 1
ATOM 3728 O O . GLN A 1 461 ? -11.934 -0.370 15.431 1.00 95.25 461 GLN A O 1
ATOM 3733 N N . LEU A 1 462 ? -12.303 -2.526 15.928 1.00 97.44 462 LEU A N 1
ATOM 3734 C CA . LEU A 1 462 ? -10.899 -2.905 16.059 1.00 97.44 462 LEU A CA 1
ATOM 3735 C C . LEU A 1 462 ? -10.428 -3.516 14.741 1.00 97.44 462 LEU A C 1
ATOM 3737 O O . LEU A 1 462 ? -10.903 -4.576 14.334 1.00 97.44 462 LEU A O 1
ATOM 3741 N N . HIS A 1 463 ? -9.458 -2.873 14.105 1.00 96.62 463 HIS A N 1
ATOM 3742 C CA . HIS A 1 463 ? -8.816 -3.363 12.894 1.00 96.62 463 HIS A CA 1
ATOM 3743 C C . HIS A 1 463 ? -7.476 -3.993 13.263 1.00 96.62 463 HIS A C 1
ATOM 3745 O O . HIS A 1 463 ? -6.668 -3.377 13.959 1.00 96.62 463 HIS A O 1
ATOM 3751 N N . ILE A 1 464 ? -7.248 -5.226 12.810 1.00 97.94 464 ILE A N 1
ATOM 3752 C CA . ILE A 1 464 ? -6.006 -5.965 13.032 1.00 97.94 464 ILE A CA 1
ATOM 3753 C C . ILE A 1 464 ? -5.402 -6.344 11.689 1.00 97.94 464 ILE A C 1
ATOM 3755 O O . ILE A 1 464 ? -5.994 -7.109 10.927 1.00 97.94 464 ILE A O 1
ATOM 3759 N N . PHE A 1 465 ? -4.199 -5.846 11.448 1.00 95.81 465 PHE A N 1
ATOM 3760 C CA . PHE A 1 465 ? -3.386 -6.148 10.283 1.00 95.81 465 PHE A CA 1
ATOM 3761 C C . PHE A 1 465 ? -2.321 -7.139 10.697 1.00 95.81 465 PHE A C 1
ATOM 3763 O O . PHE A 1 465 ? -1.512 -6.861 11.577 1.00 95.81 465 PHE A O 1
ATOM 3770 N N . ASN A 1 466 ? -2.331 -8.308 10.079 1.00 97.38 466 ASN A N 1
ATOM 3771 C CA . ASN A 1 466 ? -1.318 -9.325 10.276 1.00 97.38 466 ASN A CA 1
ATOM 3772 C C . ASN A 1 466 ? -0.467 -9.393 9.014 1.00 97.38 466 ASN A C 1
ATOM 3774 O O . ASN A 1 466 ? -1.013 -9.521 7.924 1.00 97.38 466 ASN A O 1
ATOM 3778 N N . ARG A 1 467 ? 0.852 -9.318 9.167 1.00 94.31 467 ARG A N 1
ATOM 3779 C CA . ARG A 1 467 ? 1.834 -9.496 8.100 1.00 94.31 467 ARG A CA 1
ATOM 3780 C C . ARG A 1 467 ? 2.808 -10.596 8.498 1.00 94.31 467 ARG A C 1
ATOM 3782 O O . ARG A 1 467 ? 3.240 -10.666 9.653 1.00 94.31 467 ARG A O 1
ATOM 3789 N N . ASP A 1 468 ? 3.112 -11.462 7.552 1.00 93.56 468 ASP A N 1
ATOM 3790 C CA . ASP A 1 468 ? 4.128 -12.499 7.664 1.00 93.56 468 ASP A CA 1
ATOM 3791 C C . ASP A 1 468 ? 4.863 -12.558 6.326 1.00 93.56 468 ASP A C 1
ATOM 3793 O O . ASP A 1 468 ? 4.315 -13.020 5.322 1.00 93.56 468 ASP A O 1
ATOM 3797 N N . SER A 1 469 ? 6.071 -11.992 6.306 1.00 89.25 469 SER A N 1
ATOM 3798 C CA . SER A 1 469 ? 6.856 -11.751 5.093 1.00 89.25 469 SER A CA 1
ATOM 3799 C C . SER A 1 469 ? 6.053 -10.969 4.028 1.00 89.25 469 SER A C 1
ATOM 3801 O O . SER A 1 469 ? 5.635 -9.836 4.277 1.00 89.25 469 SER A O 1
ATOM 3803 N N . ASP A 1 470 ? 5.821 -11.575 2.864 1.00 87.31 470 ASP A N 1
ATOM 3804 C CA . ASP A 1 470 ? 5.086 -11.071 1.697 1.00 87.31 470 ASP A CA 1
ATOM 3805 C C . ASP A 1 470 ? 3.558 -11.222 1.807 1.00 87.31 470 ASP A C 1
ATOM 3807 O O . ASP A 1 470 ? 2.814 -10.672 1.001 1.00 87.31 470 ASP A O 1
ATOM 3811 N N . CYS A 1 471 ? 3.057 -11.948 2.809 1.00 92.00 471 CYS A N 1
ATOM 3812 C CA . CYS A 1 471 ? 1.630 -12.206 2.966 1.00 92.00 471 CYS A CA 1
ATOM 3813 C C . CYS A 1 471 ? 1.019 -11.324 4.058 1.00 92.00 471 CYS A C 1
ATOM 3815 O O . CYS A 1 471 ? 1.594 -11.143 5.136 1.00 92.00 471 CYS A O 1
ATOM 3817 N N . PHE A 1 472 ? -0.199 -10.831 3.832 1.00 93.81 472 PHE A N 1
ATOM 3818 C CA . PHE A 1 472 ? -0.941 -10.076 4.838 1.00 93.81 472 PHE A CA 1
ATOM 3819 C C . PHE A 1 472 ? -2.407 -10.497 4.918 1.00 93.81 472 PHE A C 1
ATOM 3821 O O . PHE A 1 472 ? -2.961 -11.029 3.963 1.00 93.81 472 PHE A O 1
ATOM 3828 N N . CYS A 1 473 ? -3.052 -10.212 6.046 1.00 96.88 473 CYS A N 1
ATOM 3829 C CA . CYS A 1 473 ? -4.506 -10.191 6.144 1.00 96.88 473 CYS A CA 1
ATOM 3830 C C . CYS A 1 473 ? -4.983 -9.039 7.030 1.00 96.88 473 CYS A C 1
ATOM 3832 O O . CYS A 1 473 ? -4.311 -8.659 7.994 1.00 96.88 473 CYS A O 1
ATOM 3834 N N . LEU A 1 474 ? -6.180 -8.536 6.739 1.00 95.50 474 LEU A N 1
ATOM 3835 C CA . LEU A 1 474 ? -6.913 -7.598 7.586 1.00 95.50 474 LEU A CA 1
ATOM 3836 C C . LEU A 1 474 ? -8.085 -8.329 8.234 1.00 95.50 474 LEU A C 1
ATOM 3838 O O . LEU A 1 474 ? -8.830 -9.037 7.562 1.00 95.50 474 LEU A O 1
ATOM 3842 N N . ARG A 1 475 ? -8.278 -8.135 9.535 1.00 98.12 475 ARG A N 1
ATOM 3843 C CA . ARG A 1 475 ? -9.457 -8.595 10.273 1.00 98.12 475 ARG A CA 1
ATOM 3844 C C . ARG A 1 475 ? -10.095 -7.421 11.000 1.00 98.12 475 ARG A C 1
ATOM 3846 O O . ARG A 1 475 ? -9.405 -6.703 11.720 1.00 98.12 475 ARG A O 1
ATOM 3853 N N . VAL A 1 476 ? -11.399 -7.243 10.824 1.00 96.88 476 VAL A N 1
ATOM 3854 C CA . VAL A 1 476 ? -12.180 -6.184 11.472 1.00 96.88 476 VAL A CA 1
ATOM 3855 C C . VAL A 1 476 ? -13.085 -6.812 12.518 1.00 96.88 476 VAL A C 1
ATOM 3857 O O . VAL A 1 476 ? -13.745 -7.824 12.266 1.00 96.88 476 VAL A O 1
ATOM 3860 N N . TYR A 1 477 ? -13.105 -6.210 13.699 1.00 98.38 477 TYR A N 1
ATOM 3861 C CA . TYR A 1 477 ? -13.859 -6.685 14.842 1.00 98.38 477 TYR A CA 1
ATOM 3862 C C . TYR A 1 477 ? -14.765 -5.598 15.407 1.00 98.38 477 TYR A C 1
ATOM 3864 O O . TYR A 1 477 ? -14.398 -4.426 15.467 1.00 98.38 477 TYR A O 1
ATOM 3872 N N . GLU A 1 478 ? -15.909 -6.023 15.925 1.00 97.31 478 GLU A N 1
ATOM 3873 C CA . GLU A 1 478 ? -16.817 -5.202 16.717 1.00 97.31 478 GLU A CA 1
ATOM 3874 C C . GLU A 1 478 ? -16.757 -5.601 18.185 1.00 97.31 478 GLU A C 1
ATOM 3876 O O . GLU A 1 478 ? -16.474 -6.751 18.534 1.00 97.31 478 GLU A O 1
ATOM 3881 N N . ARG A 1 479 ? -16.999 -4.628 19.058 1.00 96.75 479 ARG A N 1
ATOM 3882 C CA . ARG A 1 479 ? -16.996 -4.848 20.501 1.00 96.75 479 ARG A CA 1
ATOM 3883 C C . ARG A 1 479 ? -18.244 -5.633 20.917 1.00 96.75 479 ARG A C 1
ATOM 3885 O O . ARG A 1 479 ? -19.335 -5.335 20.440 1.00 96.75 479 ARG A O 1
ATOM 3892 N N . LEU A 1 480 ? -18.064 -6.622 21.795 1.00 93.88 480 LEU A N 1
ATOM 3893 C CA . LEU A 1 480 ? -19.137 -7.438 22.386 1.00 93.88 480 LEU A CA 1
ATOM 3894 C C . LEU A 1 480 ? -19.682 -6.871 23.692 1.00 93.88 480 LEU A C 1
ATOM 3896 O O . LEU A 1 480 ? -18.860 -6.364 24.495 1.00 93.88 480 LEU A O 1
#